Protein AF-A0A7G9SAU9-F1 (afdb_monomer_lite)

Organism: NCBI:txid2071607

Foldseek 3Di:
DDDDDDDDDDDDDDDDDDPPPPDPDPFLCFQFQWDFPDKFQWDWDGGSPLEIEIEGRDQAMETEIEHDADDDPQEGERGDAPHEYEYEYADAHEYEYEYEYNDPLHEYEHQYEYEYDYPDPDFFYEYEYEYQQEYEYDLNYEYEGAAYEYENFDQDADPNRDRWDQPPHQKIKTWGHFRPDLNHEYEYDDNHEAAHEDAQYEYAYEYLAYYYQYEYAYNHEYEYENARTWMWIRGSLNQIWIQHQAFHPDQASYEFNYEYEHPDLDADHAYEYEYEGAHAAEEHEHYYEAPYEDWYDHPDDDQRPRIEYEAHFQAIGDRNHTDPDGSHDYWGEYEAENYEYLGEYEHETAEEYEAEDPRHEAEYNHEYEAEYCAEYEHEYEPEEYEDQEEYHYFQEDEAAALAWWFGHEYEAEYADAYEYYYNYAYEAFRWFEWHAHADDQGETYWGFFEEYEYEYELYEYEHQHYAHARWIEWYEYQNYTYWIFFYYYYHDYHNYYYYYNDYHHYYRYGHTYHYNYDDDDDDDDDDDDDDDDDDDDDDDDDDDDDDDDDDDDDDDDDDDDDDDDDDDDDDDDDDDDDDDDDDD

pLDDT: mean 80.76, std 22.62, range [23.55, 98.56]

Structure (mmCIF, N/CA/C/O backbone):
data_AF-A0A7G9SAU9-F1
#
_entry.id   AF-A0A7G9SAU9-F1
#
loop_
_atom_site.group_PDB
_atom_site.id
_atom_site.type_symbol
_atom_site.label_atom_id
_atom_site.label_alt_id
_atom_site.label_comp_id
_atom_site.label_asym_id
_atom_site.label_entity_id
_atom_site.label_seq_id
_atom_site.pdbx_PDB_ins_code
_atom_site.Cartn_x
_atom_site.Cartn_y
_atom_site.Cartn_z
_atom_site.occupancy
_atom_site.B_iso_or_equiv
_atom_site.auth_seq_id
_atom_site.auth_comp_id
_atom_site.auth_asym_id
_atom_site.auth_atom_id
_atom_site.pdbx_PDB_model_num
ATOM 1 N N . MET A 1 1 ? -40.811 -34.885 -78.254 1.00 38.56 1 MET A N 1
ATOM 2 C CA . MET A 1 1 ? -39.862 -35.842 -78.871 1.00 38.56 1 MET A CA 1
ATOM 3 C C . MET A 1 1 ? -38.634 -35.952 -77.980 1.00 38.56 1 MET A C 1
ATOM 5 O O . MET A 1 1 ? -38.228 -34.957 -77.403 1.00 38.56 1 MET A O 1
ATOM 9 N N . ALA A 1 2 ? -38.152 -37.174 -77.776 1.00 38.84 2 ALA A N 1
ATOM 10 C CA . ALA A 1 2 ? -37.318 -37.605 -76.655 1.00 38.84 2 ALA A CA 1
ATOM 11 C C . ALA A 1 2 ? -35.792 -37.517 -76.886 1.00 38.84 2 ALA A C 1
ATOM 13 O O . ALA A 1 2 ? -35.356 -37.403 -78.027 1.00 38.84 2 ALA A O 1
ATOM 14 N N . ARG A 1 3 ? -35.048 -37.792 -75.789 1.00 36.75 3 ARG A N 1
ATOM 15 C CA . ARG A 1 3 ? -33.619 -38.201 -75.644 1.00 36.75 3 ARG A CA 1
ATOM 16 C C . ARG A 1 3 ? -32.598 -37.054 -75.512 1.00 36.75 3 ARG A C 1
ATOM 18 O O . ARG A 1 3 ? -32.714 -36.067 -76.208 1.00 36.75 3 ARG A O 1
ATOM 25 N N . ARG A 1 4 ? -31.545 -37.123 -74.679 1.00 38.94 4 ARG A N 1
ATOM 26 C CA . ARG A 1 4 ? -30.880 -38.229 -73.948 1.00 38.94 4 ARG A CA 1
ATOM 27 C C . ARG A 1 4 ? -29.981 -37.650 -72.832 1.00 38.94 4 ARG A C 1
ATOM 29 O O . ARG A 1 4 ? -29.510 -36.526 -72.933 1.00 38.94 4 ARG A O 1
ATOM 36 N N . LEU A 1 5 ? -29.730 -38.466 -71.809 1.00 42.72 5 LEU A N 1
ATOM 37 C CA . LEU A 1 5 ? -28.840 -38.250 -70.660 1.00 42.72 5 LEU A CA 1
ATOM 38 C C . LEU A 1 5 ? -27.326 -38.325 -70.985 1.00 42.72 5 LEU A C 1
ATOM 40 O O . LEU A 1 5 ? -26.920 -39.149 -71.799 1.00 42.72 5 LEU A O 1
ATOM 44 N N . SER A 1 6 ? -26.537 -37.654 -70.127 1.00 39.16 6 SER A N 1
ATOM 45 C CA . SER A 1 6 ? -25.367 -38.171 -69.370 1.00 39.16 6 SER A CA 1
ATOM 46 C C . SER A 1 6 ? -23.933 -37.734 -69.731 1.00 39.16 6 SER A C 1
ATOM 48 O O . SER A 1 6 ? -23.444 -37.997 -70.822 1.00 39.16 6 SER A O 1
ATOM 50 N N . ARG A 1 7 ? -23.246 -37.303 -68.654 1.00 37.41 7 ARG A N 1
ATOM 51 C CA . ARG A 1 7 ? -21.885 -37.640 -68.164 1.00 37.41 7 ARG A CA 1
ATOM 52 C C . ARG A 1 7 ? -20.791 -36.556 -68.166 1.00 37.41 7 ARG A C 1
ATOM 54 O O . ARG A 1 7 ? -20.498 -35.901 -69.151 1.00 37.41 7 ARG A O 1
ATOM 61 N N . LYS A 1 8 ? -20.207 -36.454 -66.964 1.00 46.50 8 LYS A N 1
ATOM 62 C CA . LYS A 1 8 ? -19.117 -35.613 -66.446 1.00 46.50 8 LYS A CA 1
ATOM 63 C C . LYS A 1 8 ? -17.765 -35.902 -67.111 1.00 46.50 8 LYS A C 1
ATOM 65 O O . LYS A 1 8 ? -17.499 -37.073 -67.371 1.00 46.50 8 LYS A O 1
ATOM 70 N N . THR A 1 9 ? -16.851 -34.922 -67.147 1.00 40.03 9 THR A N 1
ATOM 71 C CA . THR A 1 9 ? -15.429 -35.110 -66.756 1.00 40.03 9 THR A CA 1
ATOM 72 C C . THR A 1 9 ? -14.701 -33.777 -66.496 1.00 40.03 9 THR A C 1
ATOM 74 O O . THR A 1 9 ? -15.056 -32.750 -67.062 1.00 40.03 9 THR A O 1
ATOM 77 N N . LEU A 1 10 ? -13.735 -33.830 -65.571 1.00 45.72 10 LEU A N 1
ATOM 78 C CA . LEU A 1 10 ? -12.844 -32.778 -65.054 1.00 45.72 10 LEU A CA 1
ATOM 79 C C . LEU A 1 10 ? -11.665 -32.442 -65.995 1.00 45.72 10 LEU A C 1
ATOM 81 O O . LEU A 1 10 ? -11.278 -33.316 -66.760 1.00 45.72 10 LEU A O 1
ATOM 85 N N . CYS A 1 11 ? -11.074 -31.239 -65.838 1.00 36.34 11 CYS A N 1
ATOM 86 C CA . CYS A 1 11 ? -9.626 -30.875 -65.870 1.00 36.34 11 CYS A CA 1
ATOM 87 C C . CYS A 1 11 ? -9.489 -29.326 -65.955 1.00 36.34 11 CYS A C 1
ATOM 89 O O . CYS A 1 11 ? -10.029 -28.732 -66.879 1.00 36.34 11 CYS A O 1
ATOM 91 N N . SER A 1 12 ? -9.038 -28.597 -64.912 1.00 37.34 12 SER A N 1
ATOM 92 C CA . SER A 1 12 ? -7.659 -28.060 -64.700 1.00 37.34 12 SER A CA 1
ATOM 93 C C . SER A 1 12 ? -7.074 -27.353 -65.946 1.00 37.34 12 SER A C 1
ATOM 95 O O . SER A 1 12 ? -7.037 -27.977 -66.993 1.00 37.34 12 SER A O 1
ATOM 97 N N . SER A 1 13 ? -6.580 -26.103 -65.956 1.00 38.56 13 SER A N 1
ATOM 98 C CA . SER A 1 13 ? -5.555 -25.509 -65.077 1.00 38.56 13 SER A CA 1
ATOM 99 C C . SER A 1 13 ? -5.147 -24.081 -65.524 1.00 38.56 13 SER A C 1
ATOM 101 O O . SER A 1 13 ? -5.143 -23.798 -66.715 1.00 38.56 13 SER A O 1
ATOM 103 N N . LEU A 1 14 ? -4.678 -23.282 -64.551 1.00 37.22 14 LEU A N 1
ATOM 104 C CA . LEU A 1 14 ? -3.577 -22.291 -64.587 1.00 37.22 14 LEU A CA 1
ATOM 105 C C . LEU A 1 14 ? -3.600 -21.093 -65.569 1.00 37.22 14 LEU A C 1
ATOM 107 O O . LEU A 1 14 ? -3.260 -21.217 -66.739 1.00 37.22 14 LEU A O 1
ATOM 111 N N . ALA A 1 15 ? -3.714 -19.888 -64.996 1.00 39.56 15 ALA A N 1
ATOM 112 C CA . ALA A 1 15 ? -2.843 -18.762 -65.343 1.00 39.56 15 ALA A CA 1
ATOM 113 C C . ALA A 1 15 ? -2.492 -17.984 -64.061 1.00 39.56 15 ALA A C 1
ATOM 115 O O . ALA A 1 15 ? -3.325 -17.300 -63.470 1.00 39.56 15 ALA A O 1
ATOM 116 N N . ILE A 1 16 ? -1.253 -18.166 -63.606 1.00 40.78 16 ILE A N 1
ATOM 117 C CA . ILE A 1 16 ? -0.613 -17.429 -62.514 1.00 40.78 16 ILE A CA 1
ATOM 118 C C . ILE A 1 16 ? -0.117 -16.106 -63.103 1.00 40.78 16 ILE A C 1
ATOM 120 O O . ILE A 1 16 ? 0.738 -16.116 -63.984 1.00 40.78 16 ILE A O 1
ATOM 124 N N . ALA A 1 17 ? -0.628 -14.979 -62.611 1.00 41.84 17 ALA A N 1
ATOM 125 C CA . ALA A 1 17 ? -0.051 -13.661 -62.852 1.00 41.84 17 ALA A CA 1
ATOM 126 C C . ALA A 1 17 ? 0.495 -13.123 -61.524 1.00 41.84 17 ALA A C 1
ATOM 128 O O . ALA A 1 17 ? -0.217 -12.537 -60.712 1.00 41.84 17 ALA A O 1
ATOM 129 N N . THR A 1 18 ? 1.779 -13.371 -61.288 1.00 41.34 18 THR A N 1
ATOM 130 C CA . THR A 1 18 ? 2.576 -12.742 -60.233 1.00 41.34 18 THR A CA 1
ATOM 131 C C . THR A 1 18 ? 2.836 -11.280 -60.593 1.00 41.34 18 THR A C 1
ATOM 133 O O . THR A 1 18 ? 3.786 -10.976 -61.312 1.00 41.34 18 THR A O 1
ATOM 136 N N . ALA A 1 19 ? 2.014 -10.366 -60.080 1.00 40.47 19 ALA A N 1
ATOM 137 C CA . ALA A 1 19 ? 2.380 -8.959 -59.963 1.00 40.47 19 ALA A CA 1
ATOM 138 C C . ALA A 1 19 ? 3.081 -8.761 -58.613 1.00 40.47 19 ALA A C 1
ATOM 140 O O . ALA A 1 19 ? 2.452 -8.719 -57.557 1.00 40.47 19 ALA A O 1
ATOM 141 N N . LEU A 1 20 ? 4.410 -8.690 -58.660 1.00 36.94 20 LEU A N 1
ATOM 142 C CA . LEU A 1 20 ? 5.263 -8.345 -57.532 1.00 36.94 20 LEU A CA 1
ATOM 143 C C . LEU A 1 20 ? 5.061 -6.852 -57.214 1.00 36.94 20 LEU A C 1
ATOM 145 O O . LEU A 1 20 ? 5.806 -5.996 -57.682 1.00 36.94 20 LEU A O 1
ATOM 149 N N . VAL A 1 21 ? 4.028 -6.518 -56.440 1.00 39.91 21 VAL A N 1
ATOM 150 C CA . VAL A 1 21 ? 3.952 -5.208 -55.790 1.00 39.91 21 VAL A CA 1
ATOM 151 C C . VAL A 1 21 ? 4.997 -5.225 -54.680 1.00 39.91 21 VAL A C 1
ATOM 153 O O . VAL A 1 21 ? 4.785 -5.790 -53.608 1.00 39.91 21 VAL A O 1
ATOM 156 N N . MET A 1 22 ? 6.156 -4.620 -54.949 1.00 43.50 22 MET A N 1
ATOM 157 C CA . MET A 1 22 ? 7.023 -4.096 -53.898 1.00 43.50 22 MET A CA 1
ATOM 158 C C . MET A 1 22 ? 6.252 -2.984 -53.184 1.00 43.50 22 MET A C 1
ATOM 160 O O . MET A 1 22 ? 6.409 -1.803 -53.479 1.00 43.50 22 MET A O 1
ATOM 164 N N . ALA A 1 23 ? 5.375 -3.373 -52.259 1.00 40.47 23 ALA A N 1
ATOM 165 C CA . ALA A 1 23 ? 4.928 -2.467 -51.220 1.00 40.47 23 ALA A CA 1
ATOM 166 C C . ALA A 1 23 ? 6.182 -2.018 -50.450 1.00 40.47 23 ALA A C 1
ATOM 168 O O . ALA A 1 23 ? 7.078 -2.848 -50.237 1.00 40.47 23 ALA A O 1
ATOM 169 N N . PRO A 1 24 ? 6.288 -0.740 -50.047 1.00 33.62 24 PRO A N 1
ATOM 170 C CA . PRO A 1 24 ? 7.338 -0.322 -49.134 1.00 33.62 24 PRO A CA 1
ATOM 171 C C . PRO A 1 24 ? 7.277 -1.253 -47.925 1.00 33.62 24 PRO A C 1
ATOM 173 O O . PRO A 1 24 ? 6.280 -1.300 -47.205 1.00 33.62 24 PRO A O 1
ATOM 176 N N . ARG A 1 25 ? 8.322 -2.067 -47.752 1.00 32.84 25 ARG A N 1
ATOM 177 C CA . ARG A 1 25 ? 8.491 -2.855 -46.536 1.00 32.84 25 ARG A CA 1
ATOM 178 C C . ARG A 1 25 ? 8.506 -1.837 -45.396 1.00 32.84 25 ARG A C 1
ATOM 180 O O . ARG A 1 25 ? 9.269 -0.872 -45.512 1.00 32.84 25 ARG A O 1
ATOM 187 N N . PRO A 1 26 ? 7.671 -1.983 -44.352 1.00 37.78 26 PRO A N 1
ATOM 188 C CA . PRO A 1 26 ? 7.758 -1.089 -43.213 1.00 37.78 26 PRO A CA 1
ATOM 189 C C . PRO A 1 26 ? 9.207 -1.109 -42.738 1.00 37.78 26 PRO A C 1
ATOM 191 O O . PRO A 1 26 ? 9.814 -2.180 -42.632 1.00 37.78 26 PRO A O 1
ATOM 194 N N . ALA A 1 27 ? 9.778 0.082 -42.544 1.00 42.19 27 ALA A N 1
ATOM 195 C CA . ALA A 1 27 ? 11.056 0.216 -41.877 1.00 42.19 27 ALA A CA 1
ATOM 196 C C . ALA A 1 27 ? 10.981 -0.637 -40.616 1.00 42.19 27 ALA A C 1
ATOM 198 O O . ALA A 1 27 ? 10.023 -0.539 -39.849 1.00 42.19 27 ALA A O 1
ATOM 199 N N . LEU A 1 28 ? 11.941 -1.540 -40.498 1.00 44.50 28 LEU A N 1
ATOM 200 C CA . LEU A 1 28 ? 12.021 -2.502 -39.429 1.00 44.50 28 LEU A CA 1
ATOM 201 C C . LEU A 1 28 ? 11.955 -1.712 -38.087 1.00 44.50 28 LEU A C 1
ATOM 203 O O . LEU A 1 28 ? 12.905 -1.022 -37.722 1.00 44.50 28 LEU A O 1
ATOM 207 N N . ALA A 1 29 ? 10.807 -1.749 -37.394 1.00 61.03 29 ALA A N 1
ATOM 208 C CA . ALA A 1 29 ? 10.563 -1.006 -36.161 1.00 61.03 29 ALA A CA 1
ATOM 209 C C . ALA A 1 29 ? 11.263 -1.683 -34.975 1.00 61.03 29 ALA A C 1
ATOM 211 O O . ALA A 1 29 ? 11.023 -2.845 -34.689 1.00 61.03 29 ALA A O 1
ATOM 212 N N . GLN A 1 30 ? 12.132 -0.971 -34.268 1.00 83.44 30 GLN A N 1
ATOM 213 C CA . GLN A 1 30 ? 12.691 -1.391 -32.974 1.00 83.44 30 GLN A CA 1
ATOM 214 C C . GLN A 1 30 ? 11.609 -1.483 -31.877 1.00 83.44 30 GLN A C 1
ATOM 216 O O . GLN A 1 30 ? 10.576 -0.825 -31.983 1.00 83.44 30 GLN A O 1
ATOM 221 N N . SER A 1 31 ? 11.850 -2.259 -30.808 1.00 91.38 31 SER A N 1
ATOM 222 C CA . SER A 1 31 ? 10.903 -2.355 -29.678 1.00 91.38 31 SER A CA 1
ATOM 223 C C . SER A 1 31 ? 10.823 -1.049 -28.887 1.00 91.38 31 SER A C 1
ATOM 225 O O . SER A 1 31 ? 9.735 -0.546 -28.636 1.00 91.38 31 SER A O 1
ATOM 227 N N . PHE A 1 32 ? 11.960 -0.452 -28.521 1.00 93.81 32 PHE A N 1
ATOM 228 C CA . PHE A 1 32 ? 11.971 0.861 -27.867 1.00 93.81 32 PHE A CA 1
ATOM 229 C C . PHE A 1 32 ? 12.075 2.003 -28.878 1.00 93.81 32 PHE A C 1
ATOM 231 O O . PHE A 1 32 ? 13.110 2.189 -29.511 1.00 93.81 32 PHE A O 1
ATOM 238 N N . ILE A 1 33 ? 11.020 2.807 -29.004 1.00 91.62 33 ILE A N 1
ATOM 239 C CA . ILE A 1 33 ? 10.938 4.000 -29.855 1.00 91.62 33 ILE A CA 1
ATOM 240 C C . ILE A 1 33 ? 11.591 5.186 -29.129 1.00 91.62 33 ILE A C 1
ATOM 242 O O . ILE A 1 33 ? 10.935 6.063 -28.556 1.00 91.62 33 ILE A O 1
ATOM 246 N N . GLY A 1 34 ? 12.920 5.202 -29.135 1.00 90.81 34 GLY A N 1
ATOM 247 C CA . GLY A 1 34 ? 13.703 6.310 -28.613 1.00 90.81 34 GLY A CA 1
ATOM 248 C C . GLY A 1 34 ? 15.156 6.283 -29.062 1.00 90.81 34 GLY A C 1
ATOM 249 O O . GLY A 1 34 ? 15.637 5.305 -29.637 1.00 90.81 34 GLY A O 1
ATOM 250 N N . THR A 1 35 ? 15.847 7.378 -28.771 1.00 92.12 35 THR A N 1
ATOM 251 C CA . THR A 1 35 ? 17.287 7.537 -28.984 1.00 92.12 35 THR A CA 1
ATOM 252 C C . THR A 1 35 ? 18.019 7.259 -27.677 1.00 92.12 35 THR A C 1
ATOM 254 O O . THR A 1 35 ? 17.619 7.764 -26.628 1.00 92.12 35 THR A O 1
ATOM 257 N N . VAL A 1 36 ? 19.099 6.479 -27.729 1.00 94.94 36 VAL A N 1
ATOM 258 C CA . VAL A 1 36 ? 20.013 6.310 -26.591 1.00 94.94 36 VAL A CA 1
ATOM 259 C C . VAL A 1 36 ? 20.906 7.546 -26.514 1.00 94.94 36 VAL A C 1
ATOM 261 O O . VAL A 1 36 ? 21.718 7.777 -27.405 1.00 94.94 36 VAL A O 1
ATOM 264 N N . ASN A 1 37 ? 20.757 8.340 -25.458 1.00 93.19 37 ASN A N 1
ATOM 265 C CA . ASN A 1 37 ? 21.588 9.521 -25.215 1.00 93.19 37 ASN A CA 1
ATOM 266 C C . ASN A 1 37 ? 22.942 9.119 -24.617 1.00 93.19 37 ASN A C 1
ATOM 268 O O . ASN A 1 37 ? 23.975 9.699 -24.938 1.00 93.19 37 ASN A O 1
ATOM 272 N N . SER A 1 38 ? 22.926 8.128 -23.724 1.00 94.38 38 SER A N 1
ATOM 273 C CA . SER A 1 38 ? 24.116 7.508 -23.146 1.00 94.38 38 SER A CA 1
ATOM 274 C C . SER A 1 38 ? 23.773 6.137 -22.567 1.00 94.38 38 SER A C 1
ATOM 276 O O . SER A 1 38 ? 22.632 5.880 -22.178 1.00 94.38 38 SER A O 1
ATOM 278 N N . SER A 1 39 ? 24.766 5.253 -22.517 1.00 94.69 39 SER A N 1
ATOM 279 C CA . SER A 1 39 ? 24.654 3.917 -21.933 1.00 94.69 39 SER A CA 1
ATOM 280 C C . SER A 1 39 ? 25.943 3.605 -21.186 1.00 94.69 39 SER A C 1
ATOM 282 O O . SER A 1 39 ? 27.022 3.676 -21.771 1.00 94.69 39 SER A O 1
ATOM 284 N N . VAL A 1 40 ? 25.832 3.288 -19.899 1.00 95.50 40 VAL A N 1
ATOM 285 C CA . VAL A 1 40 ? 26.949 2.895 -19.032 1.00 95.50 40 VAL A CA 1
ATOM 286 C C . VAL A 1 40 ? 26.679 1.474 -18.551 1.00 95.50 40 VAL A C 1
ATOM 288 O O . VAL A 1 40 ? 25.588 1.189 -18.065 1.00 95.50 40 VAL A O 1
ATOM 291 N N . GLY A 1 41 ? 27.643 0.566 -18.728 1.00 91.44 41 GLY A N 1
ATOM 292 C CA . GLY A 1 41 ? 27.535 -0.832 -18.289 1.00 91.44 41 GLY A CA 1
ATOM 293 C C . GLY A 1 41 ? 26.663 -1.748 -19.162 1.00 91.44 41 GLY A C 1
ATOM 294 O O . GLY A 1 41 ? 26.498 -2.920 -18.824 1.00 91.44 41 GLY A O 1
ATOM 295 N N . ALA A 1 42 ? 26.119 -1.264 -20.286 1.00 93.19 42 ALA A N 1
ATOM 296 C CA . ALA A 1 42 ? 25.339 -2.066 -21.232 1.00 93.19 42 ALA A CA 1
ATOM 297 C C . ALA A 1 42 ? 25.499 -1.596 -22.688 1.00 93.19 42 ALA A C 1
ATOM 299 O O . ALA A 1 42 ? 25.695 -0.411 -22.956 1.00 93.19 42 ALA A O 1
ATOM 300 N N . ASN A 1 43 ? 25.321 -2.524 -23.630 1.00 92.62 43 ASN A N 1
ATOM 301 C CA . ASN A 1 43 ? 25.226 -2.248 -25.062 1.00 92.62 43 ASN A CA 1
ATOM 302 C C . ASN A 1 43 ? 23.795 -2.450 -25.560 1.00 92.62 43 ASN A C 1
ATOM 304 O O . ASN A 1 43 ? 23.232 -3.548 -25.464 1.00 92.62 43 ASN A O 1
ATOM 308 N N . VAL A 1 44 ? 23.234 -1.404 -26.159 1.00 92.25 44 VAL A N 1
ATOM 309 C CA . VAL A 1 44 ? 21.883 -1.410 -26.721 1.00 92.25 44 VAL A CA 1
ATOM 310 C C . VAL A 1 44 ? 21.931 -1.768 -28.202 1.00 92.25 44 VAL A C 1
ATOM 312 O O . VAL A 1 44 ? 22.574 -1.084 -28.992 1.00 92.25 44 VAL A O 1
ATOM 315 N N . HIS A 1 45 ? 21.196 -2.807 -28.586 1.00 88.12 45 HIS A N 1
ATOM 316 C CA . HIS A 1 45 ? 21.037 -3.235 -29.970 1.00 88.12 45 HIS A CA 1
ATOM 317 C C . HIS A 1 45 ? 19.570 -3.086 -30.373 1.00 88.12 45 HIS A C 1
ATOM 319 O O . HIS A 1 45 ? 18.706 -3.875 -29.983 1.00 88.12 45 HIS A O 1
ATOM 325 N N . LEU A 1 46 ? 19.289 -2.053 -31.161 1.00 81.19 46 LEU A N 1
ATOM 326 C CA . LEU A 1 46 ? 17.965 -1.790 -31.712 1.00 81.19 46 LEU A CA 1
ATOM 327 C C . LEU A 1 46 ? 17.814 -2.617 -32.994 1.00 81.19 46 LEU A C 1
ATOM 329 O O . LEU A 1 46 ? 18.363 -2.266 -34.036 1.00 81.19 46 LEU A O 1
ATOM 333 N N . GLN A 1 47 ? 17.137 -3.763 -32.904 1.00 76.44 47 GLN A N 1
ATOM 334 C CA . GLN A 1 47 ? 16.887 -4.622 -34.057 1.00 76.44 47 GLN A CA 1
ATOM 335 C C . GLN A 1 47 ? 15.547 -4.230 -34.666 1.00 76.44 47 GLN A C 1
ATOM 337 O O . GLN A 1 47 ? 14.530 -4.168 -33.985 1.00 76.44 47 GLN A O 1
ATOM 342 N N . GLY A 1 48 ? 15.494 -3.989 -35.966 1.00 69.00 48 GLY A N 1
ATOM 343 C CA . GLY A 1 48 ? 14.250 -3.504 -36.550 1.00 69.00 48 GLY A CA 1
ATOM 344 C C . GLY A 1 48 ? 13.099 -4.544 -36.642 1.00 69.00 48 GLY A C 1
ATOM 345 O O . GLY A 1 48 ? 12.052 -4.277 -37.211 1.00 69.00 48 GLY A O 1
ATOM 346 N N . ASN A 1 49 ? 13.207 -5.753 -36.105 1.00 78.31 49 ASN A N 1
ATOM 347 C CA . ASN A 1 49 ? 12.121 -6.741 -36.222 1.00 78.31 49 ASN A CA 1
ATOM 348 C C . ASN A 1 49 ? 11.129 -6.697 -35.048 1.00 78.31 49 ASN A C 1
ATOM 350 O O . ASN A 1 49 ? 10.642 -7.734 -34.616 1.00 78.31 49 ASN A O 1
ATOM 354 N N . GLY A 1 50 ? 10.864 -5.519 -34.490 1.00 85.75 50 GLY A N 1
ATOM 355 C CA . GLY A 1 50 ? 10.091 -5.357 -33.259 1.00 85.75 50 GLY A CA 1
ATOM 356 C C . GLY A 1 50 ? 10.870 -5.784 -32.022 1.00 85.75 50 GLY A C 1
ATOM 357 O O . GLY A 1 50 ? 10.254 -6.123 -31.020 1.00 85.75 50 GLY A O 1
ATOM 358 N N . ILE A 1 51 ? 12.207 -5.822 -32.087 1.00 88.94 51 ILE A N 1
ATOM 359 C CA . ILE A 1 51 ? 13.049 -6.399 -31.034 1.00 88.94 51 ILE A CA 1
ATOM 360 C C . ILE A 1 51 ? 14.101 -5.388 -30.575 1.00 88.94 51 ILE A C 1
ATOM 362 O O . ILE A 1 51 ? 14.842 -4.820 -31.369 1.00 88.94 51 ILE A O 1
ATOM 366 N N . THR A 1 52 ? 14.238 -5.196 -29.271 1.00 93.25 52 THR A N 1
ATOM 367 C CA . THR A 1 52 ? 15.390 -4.490 -28.695 1.00 93.25 52 THR A CA 1
ATOM 368 C C . THR A 1 52 ? 16.149 -5.456 -27.802 1.00 93.25 52 THR A C 1
ATOM 370 O O . THR A 1 52 ? 15.568 -6.031 -26.890 1.00 93.25 52 THR A O 1
ATOM 373 N N . VAL A 1 53 ? 17.446 -5.642 -28.056 1.00 92.56 53 VAL A N 1
ATOM 374 C CA . VAL A 1 53 ? 18.311 -6.488 -27.223 1.00 92.56 53 VAL A CA 1
ATOM 375 C C . VAL A 1 53 ? 19.278 -5.607 -26.451 1.00 92.56 53 VAL A C 1
ATOM 377 O O . VAL A 1 53 ? 20.017 -4.816 -27.037 1.00 92.56 53 VAL A O 1
ATOM 380 N N . ILE A 1 54 ? 19.296 -5.759 -25.133 1.00 93.94 54 ILE A N 1
ATOM 381 C CA . ILE A 1 54 ? 20.194 -5.033 -24.239 1.00 93.94 54 ILE A CA 1
ATOM 382 C C . ILE A 1 54 ? 21.150 -6.048 -23.628 1.00 93.94 54 ILE A C 1
ATOM 384 O O . ILE A 1 54 ? 20.746 -6.891 -22.830 1.00 93.94 54 ILE A O 1
ATOM 388 N N . ASN A 1 55 ? 22.417 -5.972 -24.032 1.00 93.12 55 ASN A N 1
ATOM 389 C CA . ASN A 1 55 ? 23.477 -6.832 -23.519 1.00 93.12 55 ASN A CA 1
ATOM 390 C C . ASN A 1 55 ? 24.180 -6.106 -22.375 1.00 93.12 55 ASN A C 1
ATOM 392 O O . ASN A 1 55 ? 24.887 -5.122 -22.594 1.00 93.12 55 ASN A O 1
ATOM 396 N N . VAL A 1 56 ? 23.962 -6.586 -21.161 1.00 92.00 56 VAL A N 1
ATOM 397 C CA . VAL A 1 56 ? 24.482 -6.005 -19.931 1.00 92.00 56 VAL A CA 1
ATOM 398 C C . VAL A 1 56 ? 25.897 -6.531 -19.695 1.00 92.00 56 VAL A C 1
ATOM 400 O O . VAL A 1 56 ? 26.129 -7.739 -19.686 1.00 92.00 56 VAL A O 1
ATOM 403 N N . GLN A 1 57 ? 26.855 -5.612 -19.583 1.00 89.94 57 GLN A N 1
ATOM 404 C CA . GLN A 1 57 ? 28.286 -5.913 -19.472 1.00 89.94 57 GLN A CA 1
ATOM 405 C C . GLN A 1 57 ? 28.771 -5.881 -18.022 1.00 89.94 57 GLN A C 1
ATOM 407 O O . GLN A 1 57 ? 29.643 -6.665 -17.655 1.00 89.94 57 GLN A O 1
ATOM 412 N N . ASN A 1 58 ? 28.188 -4.997 -17.211 1.00 90.25 58 ASN A N 1
ATOM 413 C CA . ASN A 1 58 ? 28.511 -4.825 -15.798 1.00 90.25 58 ASN A CA 1
ATOM 414 C C . ASN A 1 58 ? 27.399 -5.404 -14.912 1.00 90.25 58 ASN A C 1
ATOM 416 O O . ASN A 1 58 ? 26.300 -5.689 -15.374 1.00 90.25 58 ASN A O 1
ATOM 420 N N . THR A 1 59 ? 27.647 -5.543 -13.612 1.00 90.69 59 THR A N 1
ATOM 421 C CA . THR A 1 59 ? 26.600 -5.956 -12.659 1.00 90.69 59 THR A CA 1
ATOM 422 C C . THR A 1 59 ? 25.493 -4.909 -12.521 1.00 90.69 59 THR A C 1
ATOM 424 O O . THR A 1 59 ? 24.353 -5.263 -12.239 1.00 90.69 59 THR A O 1
ATOM 427 N N . GLN A 1 60 ? 25.795 -3.633 -12.764 1.00 94.56 60 GLN A N 1
ATOM 428 C CA . GLN A 1 60 ? 24.817 -2.551 -12.840 1.00 94.56 60 GLN A CA 1
ATOM 429 C C . GLN A 1 60 ? 25.025 -1.738 -14.119 1.00 94.56 60 GLN A C 1
ATOM 431 O O . GLN A 1 60 ? 26.155 -1.523 -14.556 1.00 94.56 60 GLN A O 1
ATOM 436 N N . ALA A 1 61 ? 23.926 -1.298 -14.725 1.00 95.56 61 ALA A N 1
ATOM 437 C CA . ALA A 1 61 ? 23.929 -0.476 -15.922 1.00 95.56 61 ALA A CA 1
ATOM 438 C C . ALA A 1 61 ? 22.870 0.627 -15.847 1.00 95.56 61 ALA A C 1
ATOM 440 O O . ALA A 1 61 ? 21.791 0.444 -15.275 1.00 95.56 61 ALA A O 1
ATOM 441 N N . VAL A 1 62 ? 23.159 1.755 -16.493 1.00 97.75 62 VAL A N 1
ATOM 442 C CA . VAL A 1 62 ? 22.232 2.878 -16.658 1.00 97.75 62 VAL A CA 1
ATOM 443 C C . VAL A 1 62 ? 22.157 3.238 -18.131 1.00 97.75 62 VAL A C 1
ATOM 445 O O . VAL A 1 62 ? 23.178 3.494 -18.769 1.00 97.75 62 VAL A O 1
ATOM 448 N N . ILE A 1 63 ? 20.941 3.301 -18.663 1.00 97.56 63 ILE A N 1
ATOM 449 C CA . ILE A 1 63 ? 20.680 3.694 -20.046 1.00 97.56 63 ILE A CA 1
ATOM 450 C C . ILE A 1 63 ? 19.773 4.917 -20.025 1.00 97.56 63 ILE A C 1
ATOM 452 O O . ILE A 1 63 ? 18.660 4.866 -19.498 1.00 97.56 63 ILE A O 1
ATOM 456 N N . ASN A 1 64 ? 20.252 6.018 -20.598 1.00 97.12 64 ASN A N 1
ATOM 457 C CA . ASN A 1 64 ? 19.489 7.249 -20.734 1.00 97.12 64 ASN A CA 1
ATOM 458 C C . ASN A 1 64 ? 18.881 7.312 -22.132 1.00 97.12 64 ASN A C 1
ATOM 460 O O . ASN A 1 64 ? 19.592 7.316 -23.137 1.00 97.12 64 ASN A O 1
ATOM 464 N N . TRP A 1 65 ? 17.562 7.403 -22.182 1.00 97.12 65 TRP A N 1
ATOM 465 C CA . TRP A 1 65 ? 16.764 7.411 -23.395 1.00 97.12 65 TRP A CA 1
ATOM 466 C C . TRP A 1 65 ? 16.069 8.756 -23.573 1.00 97.12 65 TRP A C 1
ATOM 468 O O . TRP A 1 65 ? 15.604 9.355 -22.604 1.00 97.12 65 TRP A O 1
ATOM 478 N N . THR A 1 66 ? 15.913 9.183 -24.821 1.00 96.25 66 THR A N 1
ATOM 479 C CA . THR A 1 66 ? 14.892 10.162 -25.209 1.00 96.25 66 THR A CA 1
ATOM 480 C C . THR A 1 66 ? 13.808 9.429 -25.986 1.00 96.25 66 THR A C 1
ATOM 482 O O . THR A 1 66 ? 14.091 8.887 -27.053 1.00 96.25 66 THR A O 1
ATOM 485 N N . ALA A 1 67 ? 12.576 9.389 -25.476 1.00 95.06 67 ALA A N 1
ATOM 486 C CA . ALA A 1 67 ? 11.452 8.779 -26.186 1.00 95.06 67 ALA A CA 1
ATOM 487 C C . ALA A 1 67 ? 11.032 9.668 -27.364 1.00 95.06 67 ALA A C 1
ATOM 489 O O . ALA A 1 67 ? 10.709 10.837 -27.164 1.00 95.06 67 ALA A O 1
ATOM 490 N N . THR A 1 68 ? 11.029 9.124 -28.580 1.00 91.94 68 THR A N 1
ATOM 491 C CA . THR A 1 68 ? 10.806 9.894 -29.821 1.00 91.94 68 THR A CA 1
ATOM 492 C C . THR A 1 68 ? 9.451 9.629 -30.472 1.00 91.94 68 THR A C 1
ATOM 494 O O . THR A 1 68 ? 9.136 10.230 -31.498 1.00 91.94 68 THR A O 1
ATOM 497 N N . GLY A 1 69 ? 8.634 8.746 -29.888 1.00 82.06 69 GLY A N 1
ATOM 498 C CA . GLY A 1 69 ? 7.267 8.512 -30.344 1.00 82.06 69 GLY A CA 1
ATOM 499 C C . GLY A 1 69 ? 6.408 9.781 -30.290 1.00 82.06 69 GLY A C 1
ATOM 500 O O . GLY A 1 69 ? 6.645 10.686 -29.486 1.00 82.06 69 GLY A O 1
ATOM 501 N N . ALA A 1 70 ? 5.378 9.840 -31.135 1.00 83.00 70 ALA A N 1
ATOM 502 C CA . ALA A 1 70 ? 4.413 10.934 -31.099 1.00 83.00 70 ALA A CA 1
ATOM 503 C C . ALA A 1 70 ? 3.664 10.952 -29.754 1.00 83.00 70 ALA A C 1
ATOM 505 O O . ALA A 1 70 ? 3.244 9.902 -29.256 1.00 83.00 70 ALA A O 1
ATOM 506 N N . SER A 1 71 ? 3.487 12.147 -29.183 1.00 89.50 71 SER A N 1
ATOM 507 C CA . SER A 1 71 ? 2.644 12.334 -28.001 1.00 89.50 71 SER A CA 1
ATOM 508 C C . SER A 1 71 ? 1.181 12.388 -28.426 1.00 89.50 71 SER A C 1
ATOM 510 O O . SER A 1 71 ? 0.794 13.233 -29.232 1.00 89.50 71 SER A O 1
ATOM 512 N N . ASN A 1 72 ? 0.367 11.494 -27.874 1.00 90.31 72 ASN A N 1
ATOM 513 C CA . ASN A 1 72 ? -1.079 11.478 -28.048 1.00 90.31 72 ASN A CA 1
ATOM 514 C C . ASN A 1 72 ? -1.710 11.715 -26.677 1.00 90.31 72 ASN A C 1
ATOM 516 O O . ASN A 1 72 ? -1.533 10.905 -25.770 1.00 90.31 72 ASN A O 1
ATOM 520 N N . ASN A 1 73 ? -2.406 12.843 -26.504 1.00 90.12 73 ASN A N 1
ATOM 521 C CA . ASN A 1 73 ? -3.013 13.248 -25.228 1.00 90.12 73 ASN A CA 1
ATOM 522 C C . ASN A 1 73 ? -2.038 13.210 -24.030 1.00 90.12 73 ASN A C 1
ATOM 524 O O . ASN A 1 73 ? -2.401 12.781 -22.938 1.00 90.12 73 ASN A O 1
ATOM 528 N N . GLY A 1 74 ? -0.786 13.638 -24.231 1.00 92.12 74 GLY A N 1
ATOM 529 C CA . GLY A 1 74 ? 0.226 13.660 -23.167 1.00 92.12 74 GLY A CA 1
ATOM 530 C C . GLY A 1 74 ? 0.857 12.297 -22.856 1.00 92.12 74 GLY A C 1
ATOM 531 O O . GLY A 1 74 ? 1.495 12.143 -21.814 1.00 92.12 74 GLY A O 1
ATOM 532 N N . VAL A 1 75 ? 0.705 11.307 -23.739 1.00 96.19 75 VAL A N 1
ATOM 533 C CA . VAL A 1 75 ? 1.337 9.986 -23.624 1.00 96.19 75 VAL A CA 1
ATOM 534 C C . VAL A 1 75 ? 2.190 9.713 -24.860 1.00 96.19 75 VAL A C 1
ATOM 536 O O . VAL A 1 75 ? 1.693 9.756 -25.985 1.00 96.19 75 VAL A O 1
ATOM 539 N N . ILE A 1 76 ? 3.467 9.388 -24.658 1.00 96.06 76 ILE A N 1
ATOM 540 C CA . ILE A 1 76 ? 4.374 8.919 -25.711 1.00 96.06 76 ILE A CA 1
ATOM 541 C C . ILE A 1 76 ? 4.455 7.396 -25.650 1.00 96.06 76 ILE A C 1
ATOM 543 O O . ILE A 1 76 ? 4.815 6.825 -24.622 1.00 96.06 76 ILE A O 1
ATOM 547 N N . THR A 1 77 ? 4.175 6.725 -26.766 1.00 95.19 77 THR A N 1
ATOM 548 C CA . THR A 1 77 ? 4.422 5.279 -26.878 1.00 95.19 77 THR A CA 1
ATOM 549 C C . THR A 1 77 ? 5.920 5.035 -27.000 1.00 95.19 77 THR A C 1
ATOM 551 O O . THR A 1 77 ? 6.499 5.253 -28.062 1.00 95.19 77 THR A O 1
ATOM 554 N N . PHE A 1 78 ? 6.549 4.620 -25.900 1.00 96.25 78 PHE A N 1
ATOM 555 C CA . PHE A 1 78 ? 7.968 4.275 -25.878 1.00 96.25 78 PHE A CA 1
ATOM 556 C C . PHE A 1 78 ? 8.186 2.821 -26.293 1.00 96.25 78 PHE A C 1
ATOM 558 O O . PHE A 1 78 ? 9.150 2.535 -26.992 1.00 96.25 78 PHE A O 1
ATOM 565 N N . GLN A 1 79 ? 7.269 1.919 -25.938 1.00 95.88 79 GLN A N 1
ATOM 566 C CA . GLN A 1 79 ? 7.240 0.555 -26.460 1.00 95.88 79 GLN A CA 1
ATOM 567 C C . GLN A 1 79 ? 5.833 0.228 -26.978 1.00 95.88 79 GLN A C 1
ATOM 569 O O . GLN A 1 79 ? 4.898 0.194 -26.176 1.00 95.88 79 GLN A O 1
ATOM 574 N N . PRO A 1 80 ? 5.645 0.002 -28.288 1.00 93.81 80 PRO A N 1
ATOM 575 C CA . PRO A 1 80 ? 4.349 -0.355 -28.849 1.00 93.81 80 PRO A CA 1
ATOM 576 C C . PRO A 1 80 ? 4.014 -1.837 -28.616 1.00 93.81 80 PRO A C 1
ATOM 578 O O . PRO A 1 80 ? 4.896 -2.676 -28.411 1.00 93.81 80 PRO A O 1
ATOM 581 N N . ALA A 1 81 ? 2.728 -2.175 -28.701 1.00 94.50 81 ALA A N 1
ATOM 582 C CA . ALA A 1 81 ? 2.271 -3.560 -28.641 1.00 94.50 81 ALA A CA 1
ATOM 583 C C . ALA A 1 81 ? 2.890 -4.449 -29.728 1.00 94.50 81 ALA A C 1
ATOM 585 O O . ALA A 1 81 ? 3.194 -3.998 -30.833 1.00 94.50 81 ALA A O 1
ATOM 586 N N . GLY A 1 82 ? 3.044 -5.737 -29.410 1.00 93.12 82 GLY A N 1
ATOM 587 C CA . GLY A 1 82 ? 3.589 -6.739 -30.332 1.00 93.12 82 GLY A CA 1
ATOM 588 C C . GLY A 1 82 ? 5.106 -6.673 -30.536 1.00 93.12 82 GLY A C 1
ATOM 589 O O . GLY A 1 82 ? 5.626 -7.374 -31.398 1.00 93.12 82 GLY A O 1
ATOM 590 N N . THR A 1 83 ? 5.813 -5.852 -29.754 1.00 95.19 83 THR A N 1
ATOM 591 C CA . THR A 1 83 ? 7.281 -5.770 -29.750 1.00 95.19 83 THR A CA 1
ATOM 592 C C . THR A 1 83 ? 7.876 -6.368 -28.479 1.00 95.19 83 THR A C 1
ATOM 594 O O . THR A 1 83 ? 7.197 -6.432 -27.454 1.00 95.19 83 THR A O 1
ATOM 597 N N . THR A 1 84 ? 9.144 -6.778 -28.526 1.00 95.00 84 THR A N 1
ATOM 598 C CA . THR A 1 84 ? 9.846 -7.435 -27.416 1.00 95.00 84 THR A CA 1
ATOM 599 C C . THR A 1 84 ? 11.158 -6.732 -27.083 1.00 95.00 84 THR A C 1
ATOM 601 O O . THR A 1 84 ? 12.039 -6.579 -27.931 1.00 95.00 84 THR A O 1
ATOM 604 N N . ALA A 1 85 ? 11.341 -6.373 -25.816 1.00 95.19 85 ALA A N 1
ATOM 605 C CA . ALA A 1 85 ? 12.620 -5.946 -25.267 1.00 95.19 85 ALA A CA 1
ATOM 606 C C . ALA A 1 85 ? 13.226 -7.070 -24.417 1.00 95.19 85 ALA A C 1
ATOM 608 O O . ALA A 1 85 ? 12.605 -7.535 -23.465 1.00 95.19 85 ALA A O 1
ATOM 609 N N . SER A 1 86 ? 14.441 -7.495 -24.759 1.00 93.75 86 SER A N 1
ATOM 610 C CA . SER A 1 86 ? 15.140 -8.609 -24.117 1.00 93.75 86 SER A CA 1
ATOM 611 C C . SER A 1 86 ? 16.427 -8.121 -23.458 1.00 93.75 86 SER A C 1
ATOM 613 O O . SER A 1 86 ? 17.320 -7.591 -24.127 1.00 93.75 86 SER A O 1
ATOM 615 N N . PHE A 1 87 ? 16.523 -8.298 -22.143 1.00 94.19 87 PHE A N 1
ATOM 616 C CA . PHE A 1 87 ? 17.700 -7.962 -21.345 1.00 94.19 87 PHE A CA 1
ATOM 617 C C . PHE A 1 87 ? 18.528 -9.218 -21.082 1.00 94.19 87 PHE A C 1
ATOM 619 O O . PHE A 1 87 ? 18.007 -10.222 -20.595 1.00 94.19 87 PHE A O 1
ATOM 626 N N . ARG A 1 88 ? 19.824 -9.164 -21.395 1.00 91.25 88 ARG A N 1
ATOM 627 C CA . ARG A 1 88 ? 20.729 -10.316 -21.354 1.00 91.25 88 ARG A CA 1
ATOM 628 C C . ARG A 1 88 ? 21.956 -10.006 -20.522 1.00 91.25 88 ARG A C 1
ATOM 630 O O . ARG A 1 88 ? 22.585 -8.972 -20.727 1.00 91.25 88 ARG A O 1
ATOM 637 N N . GLY A 1 89 ? 22.331 -10.930 -19.649 1.00 87.19 89 GLY A N 1
ATOM 638 C CA . GLY A 1 89 ? 23.552 -10.840 -18.856 1.00 87.19 89 GLY A CA 1
ATOM 639 C C . GLY A 1 89 ? 24.134 -12.218 -18.560 1.00 87.19 89 GLY A C 1
ATOM 640 O O . GLY A 1 89 ? 23.439 -13.233 -18.623 1.00 87.19 89 GLY A O 1
ATOM 641 N N . ASN A 1 90 ? 25.430 -12.242 -18.250 1.00 81.12 90 ASN A N 1
ATOM 642 C CA . ASN A 1 90 ? 26.177 -13.471 -17.953 1.00 81.12 90 ASN A CA 1
ATOM 643 C C . ASN A 1 90 ? 26.207 -13.813 -16.448 1.00 81.12 90 ASN A C 1
ATOM 645 O O . ASN A 1 90 ? 26.701 -14.870 -16.067 1.00 81.12 90 ASN A O 1
ATOM 649 N N . SER A 1 91 ? 25.697 -12.920 -15.600 1.00 82.62 91 SER A N 1
ATOM 650 C CA . SER A 1 91 ? 25.617 -13.029 -14.137 1.00 82.62 91 SER A CA 1
ATOM 651 C C . SER A 1 91 ? 24.337 -12.349 -13.643 1.00 82.62 91 SER A C 1
ATOM 653 O O . SER A 1 91 ? 23.560 -11.863 -14.458 1.00 82.62 91 SER A O 1
ATOM 655 N N . GLN A 1 92 ? 24.123 -12.252 -12.327 1.00 85.56 92 GLN A N 1
ATOM 656 C CA . GLN A 1 92 ? 23.121 -11.330 -11.784 1.00 85.56 92 GLN A CA 1
ATOM 657 C C . GLN A 1 92 ? 23.451 -9.895 -12.229 1.00 85.56 92 GLN A C 1
ATOM 659 O O . GLN A 1 92 ? 24.619 -9.491 -12.204 1.00 85.56 92 GLN A O 1
ATOM 664 N N . PHE A 1 93 ? 22.438 -9.145 -12.667 1.00 91.62 93 PHE A N 1
ATOM 665 C CA . PHE A 1 93 ? 22.611 -7.786 -13.172 1.00 91.62 93 PHE A CA 1
ATOM 666 C C . PHE A 1 93 ? 21.410 -6.889 -12.859 1.00 91.62 93 PHE A C 1
ATOM 668 O O . PHE A 1 93 ? 20.303 -7.385 -12.643 1.00 91.62 93 PHE A O 1
ATOM 675 N N . ALA A 1 94 ? 21.616 -5.572 -12.888 1.00 94.31 94 ALA A N 1
ATOM 676 C CA . ALA A 1 94 ? 20.569 -4.569 -12.747 1.00 94.31 94 ALA A CA 1
ATOM 677 C C . ALA A 1 94 ? 20.673 -3.482 -13.826 1.00 94.31 94 ALA A C 1
ATOM 679 O O . ALA A 1 94 ? 21.753 -2.957 -14.079 1.00 94.31 94 ALA A O 1
ATOM 680 N N . VAL A 1 95 ? 19.556 -3.108 -14.450 1.00 96.88 95 VAL A N 1
ATOM 681 C CA . VAL A 1 95 ? 19.501 -2.068 -15.486 1.00 96.88 95 VAL A CA 1
ATOM 682 C C . VAL A 1 95 ? 18.488 -1.000 -15.114 1.00 96.88 95 VAL A C 1
ATOM 684 O O . VAL A 1 95 ? 17.307 -1.296 -14.953 1.00 96.88 95 VAL A O 1
ATOM 687 N N . LEU A 1 96 ? 18.933 0.252 -15.057 1.00 97.94 96 LEU A N 1
ATOM 688 C CA . LEU A 1 96 ? 18.070 1.420 -14.933 1.00 97.94 96 LEU A CA 1
ATOM 689 C C . LEU A 1 96 ? 17.879 2.080 -16.302 1.00 97.94 96 LEU A C 1
ATOM 691 O O . LEU A 1 96 ? 18.795 2.695 -16.848 1.00 97.94 96 LEU A O 1
ATOM 695 N N . ASN A 1 97 ? 16.666 1.991 -16.838 1.00 98.19 97 ASN A N 1
ATOM 696 C CA . ASN A 1 97 ? 16.244 2.710 -18.034 1.00 98.19 97 ASN A CA 1
ATOM 697 C C . ASN A 1 97 ? 15.659 4.063 -17.621 1.00 98.19 97 ASN A C 1
ATOM 699 O O . ASN A 1 97 ? 14.504 4.151 -17.194 1.00 98.19 97 ASN A O 1
ATOM 703 N N . ARG A 1 98 ? 16.449 5.130 -17.757 1.00 97.50 98 ARG A N 1
ATOM 704 C CA . ARG A 1 98 ? 15.983 6.503 -17.541 1.00 97.50 98 ARG A CA 1
ATOM 705 C C . ARG A 1 98 ? 15.429 7.057 -18.838 1.00 97.50 98 ARG A C 1
ATOM 707 O O . ARG A 1 98 ? 16.187 7.305 -19.770 1.00 97.50 98 ARG A O 1
ATOM 714 N N . VAL A 1 99 ? 14.119 7.244 -18.913 1.00 97.56 99 VAL A N 1
ATOM 715 C CA . VAL A 1 99 ? 13.448 7.675 -20.137 1.00 97.56 99 VAL A CA 1
ATOM 716 C C . VAL A 1 99 ? 12.959 9.105 -19.979 1.00 97.56 99 VAL A C 1
ATOM 718 O O . VAL A 1 99 ? 12.040 9.385 -19.213 1.00 97.56 99 VAL A O 1
ATOM 721 N N . THR A 1 100 ? 13.562 10.010 -20.742 1.00 96.06 100 THR A N 1
ATOM 722 C CA . THR A 1 100 ? 13.094 11.385 -20.889 1.00 96.06 100 THR A CA 1
ATOM 723 C C . THR A 1 100 ? 12.077 11.440 -22.032 1.00 96.06 100 THR A C 1
ATOM 725 O O . THR A 1 100 ? 12.415 11.096 -23.168 1.00 96.06 100 THR A O 1
ATOM 728 N N . PRO A 1 101 ? 10.831 11.866 -21.782 1.00 95.25 101 PRO A N 1
ATOM 729 C CA . PRO A 1 101 ? 9.847 12.090 -22.837 1.00 95.25 101 PRO A CA 1
ATOM 730 C C . PRO A 1 101 ? 10.345 13.156 -23.826 1.00 95.25 101 PRO A C 1
ATOM 732 O O . PRO A 1 101 ? 10.730 14.245 -23.405 1.00 95.25 101 PRO A O 1
ATOM 735 N N . GLY A 1 102 ? 10.317 12.880 -25.135 1.00 92.38 102 GLY A N 1
ATOM 736 C CA . GLY A 1 102 ? 10.724 13.851 -26.164 1.00 92.38 102 GLY A CA 1
ATOM 737 C C . GLY A 1 102 ? 9.791 15.060 -26.288 1.00 92.38 102 GLY A C 1
ATOM 738 O O . GLY A 1 102 ? 10.170 16.078 -26.861 1.00 92.38 102 GLY A O 1
ATOM 739 N N . VAL A 1 103 ? 8.587 14.971 -25.714 1.00 92.19 103 VAL A N 1
ATOM 740 C CA . VAL A 1 103 ? 7.644 16.083 -25.548 1.00 92.19 103 VAL A CA 1
ATOM 741 C C . VAL A 1 103 ? 7.485 16.362 -24.056 1.00 92.19 103 VAL A C 1
ATOM 743 O O . VAL A 1 103 ? 7.068 15.485 -23.294 1.00 92.19 103 VAL A O 1
ATOM 746 N N . ALA A 1 104 ? 7.802 17.590 -23.641 1.00 90.06 104 ALA A N 1
ATOM 747 C CA . ALA A 1 104 ? 7.733 18.012 -22.245 1.00 90.06 104 ALA A CA 1
ATOM 748 C C . ALA A 1 104 ? 6.347 17.745 -21.629 1.00 90.06 104 ALA A C 1
ATOM 750 O O . ALA A 1 104 ? 5.317 17.880 -22.288 1.00 90.06 104 ALA A O 1
ATOM 751 N N . GLY A 1 105 ? 6.331 17.332 -20.361 1.00 90.88 105 GLY A N 1
ATOM 752 C CA . GLY A 1 105 ? 5.107 16.995 -19.625 1.00 90.88 105 GLY A CA 1
ATOM 753 C C . GLY A 1 105 ? 4.453 15.659 -20.003 1.00 90.88 105 GLY A C 1
ATOM 754 O O . GLY A 1 105 ? 3.560 15.217 -19.289 1.00 90.88 105 GLY A O 1
ATOM 755 N N . SER A 1 106 ? 4.891 14.984 -21.074 1.00 95.62 106 SER A N 1
ATOM 756 C CA . SER A 1 106 ? 4.297 13.701 -21.471 1.00 95.62 106 SER A CA 1
ATOM 757 C C . SER A 1 106 ? 4.758 12.555 -20.570 1.00 95.62 106 SER A C 1
ATOM 759 O O . SER A 1 106 ? 5.905 12.534 -20.133 1.00 95.62 106 SER A O 1
ATOM 761 N N . SER A 1 107 ? 3.884 11.585 -20.326 1.00 96.81 107 SER A N 1
ATOM 762 C CA . SER A 1 107 ? 4.226 10.283 -19.731 1.00 96.81 107 SER A CA 1
ATOM 763 C C . SER A 1 107 ? 4.681 9.293 -20.811 1.00 96.81 107 SER A C 1
ATOM 765 O O . SER A 1 107 ? 4.519 9.560 -22.006 1.00 96.81 107 SER A O 1
ATOM 767 N N . ILE A 1 108 ? 5.251 8.151 -20.411 1.00 98.00 108 ILE A N 1
ATOM 768 C CA . ILE A 1 108 ? 5.623 7.077 -21.347 1.00 98.00 108 ILE A CA 1
ATOM 769 C C . ILE A 1 108 ? 4.698 5.868 -21.222 1.00 98.00 108 ILE A C 1
ATOM 771 O O . ILE A 1 108 ? 4.266 5.528 -20.124 1.00 98.00 108 ILE A O 1
ATOM 775 N N . LEU A 1 109 ? 4.444 5.198 -22.343 1.00 97.75 109 LEU A N 1
ATOM 776 C CA . LEU A 1 109 ? 3.702 3.943 -22.426 1.00 97.75 109 LEU A CA 1
ATOM 777 C C . LEU A 1 109 ? 4.629 2.785 -22.821 1.00 97.75 109 LEU A C 1
ATOM 779 O O . LEU A 1 109 ? 5.365 2.883 -23.809 1.00 97.75 109 LEU A O 1
ATOM 783 N N . LEU A 1 110 ? 4.535 1.693 -22.062 1.00 98.12 110 LEU A N 1
ATOM 784 C CA . LEU A 1 110 ? 5.141 0.391 -22.322 1.00 98.12 110 LEU A CA 1
ATOM 785 C C . LEU A 1 110 ? 4.029 -0.633 -22.583 1.00 98.12 110 LEU A C 1
ATOM 787 O O . LEU A 1 110 ? 3.357 -1.040 -21.641 1.00 98.12 110 LEU A O 1
ATOM 791 N N . ASP A 1 111 ? 3.800 -1.026 -23.836 1.00 96.56 111 ASP A N 1
ATOM 792 C CA . ASP A 1 111 ? 2.680 -1.906 -24.228 1.00 96.56 111 ASP A CA 1
ATOM 793 C C . ASP A 1 111 ? 3.134 -3.234 -24.868 1.00 96.56 111 ASP A C 1
ATOM 795 O O . ASP A 1 111 ? 2.318 -3.995 -25.380 1.00 96.56 111 ASP A O 1
ATOM 799 N N . GLY A 1 112 ? 4.441 -3.511 -24.870 1.00 95.88 112 GLY A N 1
ATOM 800 C CA . GLY A 1 112 ? 5.030 -4.727 -25.438 1.00 95.88 112 GLY A CA 1
ATOM 801 C C . GLY A 1 112 ? 5.465 -5.756 -24.391 1.00 95.88 112 GLY A C 1
ATOM 802 O O . GLY A 1 112 ? 5.101 -5.691 -23.216 1.00 95.88 112 GLY A O 1
ATOM 803 N N . ILE A 1 113 ? 6.271 -6.719 -24.830 1.00 96.06 113 ILE A N 1
ATOM 804 C CA . ILE A 1 113 ? 6.883 -7.737 -23.976 1.00 96.06 113 ILE A CA 1
ATOM 805 C C . ILE A 1 113 ? 8.218 -7.210 -23.451 1.00 96.06 113 ILE A C 1
ATOM 807 O O . ILE A 1 113 ? 9.026 -6.679 -24.216 1.00 96.06 113 ILE A O 1
ATOM 811 N N . ILE A 1 114 ? 8.474 -7.370 -22.158 1.00 96.50 114 ILE A N 1
ATOM 812 C CA . ILE A 1 114 ? 9.780 -7.098 -21.555 1.00 96.50 114 ILE A CA 1
ATOM 813 C C . ILE A 1 114 ? 10.222 -8.352 -20.827 1.00 96.50 114 ILE A C 1
ATOM 815 O O . ILE A 1 114 ? 9.531 -8.809 -19.924 1.00 96.50 114 ILE A O 1
ATOM 819 N N . GLU A 1 115 ? 11.374 -8.888 -21.206 1.00 93.81 115 GLU A N 1
ATOM 820 C CA . GLU A 1 115 ? 11.874 -10.143 -20.662 1.00 93.81 115 GLU A CA 1
ATOM 821 C C . GLU A 1 115 ? 13.347 -10.070 -20.265 1.00 93.81 115 GLU A C 1
ATOM 823 O O . GLU A 1 115 ? 14.141 -9.307 -20.829 1.00 93.81 115 GLU A O 1
ATOM 828 N N . THR A 1 116 ? 13.731 -10.911 -19.309 1.00 90.88 116 THR A N 1
ATOM 829 C CA . THR A 1 116 ? 15.140 -11.193 -19.016 1.00 90.88 116 THR A CA 1
ATOM 830 C C . THR A 1 116 ? 15.517 -12.589 -19.481 1.00 90.88 116 THR A C 1
ATOM 832 O O . THR A 1 116 ? 14.816 -13.551 -19.179 1.00 90.88 116 THR A O 1
ATOM 835 N N . GLN A 1 117 ? 16.666 -12.715 -20.138 1.00 79.81 117 GLN A N 1
ATOM 836 C CA . GLN A 1 117 ? 17.290 -13.997 -20.449 1.00 79.81 117 GLN A CA 1
ATOM 837 C C . GLN A 1 117 ? 18.599 -14.087 -19.651 1.00 79.81 117 GLN A C 1
ATOM 839 O O . GLN A 1 117 ? 19.549 -13.353 -19.935 1.00 79.81 117 GLN A O 1
ATOM 844 N N . SER A 1 118 ? 18.652 -14.951 -18.634 1.00 62.81 118 SER A N 1
ATOM 845 C CA . SER A 1 118 ? 19.897 -15.290 -17.933 1.00 62.81 118 SER A CA 1
ATOM 846 C C . SER A 1 118 ? 20.367 -16.679 -18.364 1.00 62.81 118 SER A C 1
ATOM 848 O O . SER A 1 118 ? 19.593 -17.632 -18.374 1.00 62.81 118 SER A O 1
ATOM 850 N N . ASN A 1 119 ? 21.654 -16.813 -18.697 1.00 54.34 119 ASN A N 1
ATOM 851 C CA . ASN A 1 119 ? 22.276 -18.119 -18.972 1.00 54.34 119 ASN A CA 1
ATOM 852 C C . ASN A 1 119 ? 22.672 -18.868 -17.682 1.00 54.34 119 ASN A C 1
ATOM 854 O O . ASN A 1 119 ? 23.241 -19.956 -17.745 1.00 54.34 119 ASN A O 1
ATOM 858 N N . SER A 1 120 ? 22.409 -18.280 -16.513 1.00 52.16 120 SER A N 1
ATOM 859 C CA . SER A 1 120 ? 22.695 -18.837 -15.194 1.00 52.16 120 SER A CA 1
ATOM 860 C C . SER A 1 120 ? 21.409 -19.257 -14.477 1.00 52.16 120 SER A C 1
ATOM 862 O O . SER A 1 120 ? 20.346 -18.660 -14.646 1.00 52.16 120 SER A O 1
ATOM 864 N N . SER A 1 121 ? 21.532 -20.281 -13.633 1.00 44.84 121 SER A N 1
ATOM 865 C CA . SER A 1 121 ? 20.459 -20.936 -12.874 1.00 44.84 121 SER A CA 1
ATOM 866 C C . SER A 1 121 ? 19.894 -20.122 -11.697 1.00 44.84 121 SER A C 1
ATOM 868 O O . SER A 1 121 ? 19.202 -20.688 -10.857 1.00 44.84 121 SER A O 1
ATOM 870 N N . GLY A 1 122 ? 20.179 -18.819 -11.602 1.00 48.09 122 GLY A N 1
ATOM 871 C CA . GLY A 1 122 ? 19.788 -17.979 -10.467 1.00 48.09 122 GLY A CA 1
ATOM 872 C C . GLY A 1 122 ? 19.335 -16.587 -10.893 1.00 48.09 122 GLY A C 1
ATOM 873 O O . GLY A 1 122 ? 20.170 -15.701 -11.018 1.00 48.09 122 GLY A O 1
ATOM 874 N N . GLY A 1 123 ? 18.020 -16.427 -11.078 1.00 53.66 123 GLY A N 1
ATOM 875 C CA . GLY A 1 123 ? 17.305 -15.144 -11.064 1.00 53.66 123 GLY A CA 1
ATOM 876 C C . GLY A 1 123 ? 17.530 -14.231 -12.273 1.00 53.66 123 GLY A C 1
ATOM 877 O O . GLY A 1 123 ? 18.643 -13.790 -12.539 1.00 53.66 123 GLY A O 1
ATOM 878 N N . GLY A 1 124 ? 16.452 -13.894 -12.990 1.00 69.06 124 GLY A N 1
ATOM 879 C CA . GLY A 1 124 ? 16.485 -12.874 -14.043 1.00 69.06 124 GLY A CA 1
ATOM 880 C C . GLY A 1 124 ? 17.056 -11.535 -13.542 1.00 69.06 124 GLY A C 1
ATOM 881 O O . GLY A 1 124 ? 17.127 -11.276 -12.343 1.00 69.06 124 GLY A O 1
ATOM 882 N N . GLY A 1 125 ? 17.487 -10.662 -14.447 1.00 86.31 125 GLY A N 1
ATOM 883 C CA . GLY A 1 125 ? 18.010 -9.348 -14.058 1.00 86.31 125 GLY A CA 1
ATOM 884 C C . GLY A 1 125 ? 16.972 -8.440 -13.385 1.00 86.31 125 GLY A C 1
ATOM 885 O O . GLY A 1 125 ? 15.763 -8.593 -13.578 1.00 86.31 125 GLY A O 1
ATOM 886 N N . THR A 1 126 ? 17.457 -7.457 -12.628 1.00 92.94 126 THR A N 1
ATOM 887 C CA . THR A 1 126 ? 16.653 -6.364 -12.066 1.00 92.94 126 THR A CA 1
ATOM 888 C C . THR A 1 126 ? 16.469 -5.273 -13.115 1.00 92.94 126 THR A C 1
ATOM 890 O O . THR A 1 126 ? 17.439 -4.634 -13.512 1.00 92.94 126 THR A O 1
ATOM 893 N N . ILE A 1 127 ? 15.245 -5.018 -13.567 1.00 96.56 127 ILE A N 1
ATOM 894 C CA . ILE A 1 127 ? 14.951 -4.031 -14.611 1.00 96.56 127 ILE A CA 1
ATOM 895 C C . ILE A 1 127 ? 14.138 -2.883 -14.025 1.00 96.56 127 ILE A C 1
ATOM 897 O O . ILE A 1 127 ? 13.047 -3.091 -13.503 1.00 96.56 127 ILE A O 1
ATOM 901 N N . PHE A 1 128 ? 14.655 -1.661 -14.124 1.00 97.81 128 PHE A N 1
ATOM 902 C CA . PHE A 1 128 ? 13.969 -0.447 -13.696 1.00 97.81 128 PHE A CA 1
ATOM 903 C C . PHE A 1 128 ? 13.639 0.452 -14.886 1.00 97.81 128 PHE A C 1
ATOM 905 O O . PHE A 1 128 ? 14.450 0.608 -15.802 1.00 97.81 128 PHE A O 1
ATOM 912 N N . PHE A 1 129 ? 12.469 1.088 -14.843 1.00 98.38 129 PHE A N 1
ATOM 913 C CA . PHE A 1 129 ? 12.089 2.185 -15.732 1.00 98.38 129 PHE A CA 1
ATOM 914 C C . PHE A 1 129 ? 11.742 3.421 -14.909 1.00 98.38 129 PHE A C 1
ATOM 916 O O . PHE A 1 129 ? 10.884 3.361 -14.027 1.00 98.38 129 PHE A O 1
ATOM 923 N N . SER A 1 130 ? 12.385 4.547 -15.224 1.00 97.81 130 SER A N 1
ATOM 924 C CA . SER A 1 130 ? 12.093 5.839 -14.603 1.00 97.81 130 SER A CA 1
ATOM 925 C C . SER A 1 130 ? 11.723 6.889 -15.647 1.00 97.81 130 SER A C 1
ATOM 927 O O . SER A 1 130 ? 12.495 7.098 -16.585 1.00 97.81 130 SER A O 1
ATOM 929 N N . SER A 1 131 ? 10.601 7.587 -15.462 1.00 97.56 131 SER A N 1
ATOM 930 C CA . SER A 1 131 ? 10.181 8.712 -16.315 1.00 97.56 131 SER A CA 1
ATOM 931 C C . SER A 1 131 ? 9.513 9.814 -15.480 1.00 97.56 131 SER A C 1
ATOM 933 O O . SER A 1 131 ? 8.548 9.526 -14.775 1.00 97.56 131 SER A O 1
ATOM 935 N N . PRO A 1 132 ? 9.957 11.082 -15.567 1.00 95.44 132 PRO A N 1
ATOM 936 C CA . PRO A 1 132 ? 9.619 12.140 -14.605 1.00 95.44 132 PRO A CA 1
ATOM 937 C C . PRO A 1 132 ? 8.138 12.546 -14.553 1.00 95.44 132 PRO A C 1
ATOM 939 O O . PRO A 1 132 ? 7.698 13.087 -13.544 1.00 95.44 132 PRO A O 1
ATOM 942 N N . ASN A 1 133 ? 7.364 12.313 -15.618 1.00 95.44 133 ASN A N 1
ATOM 943 C CA . ASN A 1 133 ? 5.922 12.616 -15.641 1.00 95.44 133 ASN A CA 1
ATOM 944 C C . ASN A 1 133 ? 5.052 11.369 -15.477 1.00 95.44 133 ASN A C 1
ATOM 946 O O . ASN A 1 133 ? 3.833 11.478 -15.373 1.00 95.44 133 ASN A O 1
ATOM 950 N N . GLY A 1 134 ? 5.671 10.191 -15.471 1.00 96.88 134 GLY A N 1
ATOM 951 C CA . GLY A 1 134 ? 4.993 8.934 -15.231 1.00 96.88 134 GLY A CA 1
ATOM 952 C C . GLY A 1 134 ? 5.296 7.836 -16.238 1.00 96.88 134 GLY A C 1
ATOM 953 O O . GLY A 1 134 ? 5.817 8.066 -17.339 1.00 96.88 134 GLY A O 1
ATOM 954 N N . VAL A 1 135 ? 4.940 6.627 -15.815 1.00 98.44 135 VAL A N 1
ATOM 955 C CA . VAL A 1 135 ? 5.106 5.371 -16.546 1.00 98.44 135 VAL A CA 1
ATOM 956 C C . VAL A 1 135 ? 3.760 4.658 -16.590 1.00 98.44 135 VAL A C 1
ATOM 958 O O . VAL A 1 135 ? 3.148 4.412 -15.552 1.00 98.44 135 VAL A O 1
ATOM 961 N N . ILE A 1 136 ? 3.303 4.321 -17.792 1.00 98.44 136 ILE A N 1
ATOM 962 C CA . ILE A 1 136 ? 2.082 3.559 -18.038 1.00 98.44 136 ILE A CA 1
ATOM 963 C C . ILE A 1 136 ? 2.477 2.198 -18.596 1.00 98.44 136 ILE A C 1
ATOM 965 O O . ILE A 1 136 ? 3.163 2.117 -19.614 1.00 98.44 136 ILE A O 1
ATOM 969 N N . ILE A 1 137 ? 2.002 1.133 -17.964 1.00 98.50 137 ILE A N 1
ATOM 970 C CA . ILE A 1 137 ? 2.032 -0.216 -18.519 1.00 98.50 137 ILE A CA 1
ATOM 971 C C . ILE A 1 137 ? 0.710 -0.444 -19.248 1.00 98.50 137 ILE A C 1
ATOM 973 O O . ILE A 1 137 ? -0.362 -0.354 -18.645 1.00 98.50 137 ILE A O 1
ATOM 977 N N . GLY A 1 138 ? 0.796 -0.665 -20.556 1.00 97.50 138 GLY A N 1
ATOM 978 C CA . GLY A 1 138 ? -0.340 -0.811 -21.455 1.00 97.50 138 GLY A CA 1
ATOM 979 C C . GLY A 1 138 ? -1.053 -2.154 -21.319 1.00 97.50 138 GLY A C 1
ATOM 980 O O . GLY A 1 138 ? -0.543 -3.094 -20.715 1.00 97.50 138 GLY A O 1
ATOM 981 N N . GLN A 1 139 ? -2.263 -2.238 -21.874 1.00 96.50 139 GLN A N 1
ATOM 982 C CA . GLN A 1 139 ? -3.147 -3.398 -21.716 1.00 96.50 139 GLN A CA 1
ATOM 983 C C . GLN A 1 139 ? -2.588 -4.697 -22.319 1.00 96.50 139 GLN A C 1
ATOM 985 O O . GLN A 1 139 ? -3.019 -5.777 -21.930 1.00 96.50 139 GLN A O 1
ATOM 990 N N . ASN A 1 140 ? -1.674 -4.595 -23.289 1.00 95.56 140 ASN A N 1
ATOM 991 C CA . ASN A 1 140 ? -1.079 -5.739 -23.980 1.00 95.56 140 ASN A CA 1
ATOM 992 C C . ASN A 1 140 ? 0.281 -6.122 -23.378 1.00 95.56 140 ASN A C 1
ATOM 994 O O . ASN A 1 140 ? 0.896 -7.096 -23.816 1.00 95.56 140 ASN A O 1
ATOM 998 N N . ALA A 1 141 ? 0.764 -5.351 -22.401 1.00 97.50 141 ALA A N 1
ATOM 999 C CA . ALA A 1 141 ? 2.097 -5.519 -21.864 1.00 97.50 141 ALA A CA 1
ATOM 1000 C C . ALA A 1 141 ? 2.223 -6.799 -21.033 1.00 97.50 141 ALA A C 1
ATOM 1002 O O . ALA A 1 141 ? 1.416 -7.075 -20.136 1.00 97.50 141 ALA A O 1
ATOM 1003 N N . VAL A 1 142 ? 3.307 -7.526 -21.285 1.00 96.44 142 VAL A N 1
ATOM 1004 C CA . VAL A 1 142 ? 3.734 -8.669 -20.477 1.00 96.44 142 VAL A CA 1
ATOM 1005 C C . VAL A 1 142 ? 5.172 -8.421 -20.059 1.00 96.44 142 VAL A C 1
ATOM 1007 O O . VAL A 1 142 ? 6.083 -8.457 -20.883 1.00 96.44 142 VAL A O 1
ATOM 1010 N N . ILE A 1 143 ? 5.375 -8.148 -18.776 1.00 96.19 143 ILE A N 1
ATOM 1011 C CA . ILE A 1 143 ? 6.708 -7.976 -18.206 1.00 96.19 143 ILE A CA 1
ATOM 1012 C C . ILE A 1 143 ? 7.029 -9.229 -17.409 1.00 96.19 143 ILE A C 1
ATOM 1014 O O . ILE A 1 143 ? 6.346 -9.522 -16.434 1.00 96.19 143 ILE A O 1
ATOM 1018 N N . ASP A 1 144 ? 8.050 -9.957 -17.836 1.00 92.81 144 ASP A N 1
ATOM 1019 C CA . ASP A 1 144 ? 8.515 -11.198 -17.234 1.00 92.81 144 ASP A CA 1
ATOM 1020 C C . ASP A 1 144 ? 10.024 -11.101 -16.973 1.00 92.81 144 ASP A C 1
ATOM 1022 O O . ASP A 1 144 ? 10.861 -11.380 -17.834 1.00 92.81 144 ASP A O 1
ATOM 1026 N N . VAL A 1 145 ? 10.378 -10.616 -15.788 1.00 92.25 145 VAL A N 1
ATOM 1027 C CA . VAL A 1 145 ? 11.766 -10.300 -15.431 1.00 92.25 145 VAL A CA 1
ATOM 1028 C C . VAL A 1 145 ? 12.134 -10.918 -14.090 1.00 92.25 145 VAL A C 1
ATOM 1030 O O . VAL A 1 145 ? 11.284 -11.459 -13.384 1.00 92.25 145 VAL A O 1
ATOM 1033 N N . GLY A 1 146 ? 13.414 -10.843 -13.725 1.00 89.25 146 GLY A N 1
ATOM 1034 C CA . GLY A 1 146 ? 13.847 -11.222 -12.388 1.00 89.25 146 GLY A CA 1
ATOM 1035 C C . GLY A 1 146 ? 13.245 -10.313 -11.344 1.00 89.25 146 GLY A C 1
ATOM 1036 O O . GLY A 1 146 ? 12.333 -10.733 -10.666 1.00 89.25 146 GLY A O 1
ATOM 1037 N N . SER A 1 147 ? 13.697 -9.065 -11.254 1.00 92.00 147 SER A N 1
ATOM 1038 C CA . SER A 1 147 ? 13.069 -8.045 -10.403 1.00 92.00 147 SER A CA 1
ATOM 1039 C C . SER A 1 147 ? 12.665 -6.831 -11.234 1.00 92.00 147 SER A C 1
ATOM 1041 O O . SER A 1 147 ? 13.311 -6.521 -12.233 1.00 92.00 147 SER A O 1
ATOM 1043 N N . LEU A 1 148 ? 11.602 -6.132 -10.840 1.00 95.69 148 LEU A N 1
ATOM 1044 C CA . LEU A 1 148 ? 11.045 -4.999 -11.581 1.00 95.69 148 LEU A CA 1
ATOM 1045 C C . LEU A 1 148 ? 10.944 -3.756 -10.700 1.00 95.69 148 LEU A C 1
ATOM 1047 O O . LEU A 1 148 ? 10.444 -3.816 -9.579 1.00 95.69 148 LEU A O 1
ATOM 1051 N N . GLY A 1 149 ? 11.324 -2.608 -11.250 1.00 97.25 149 GLY A N 1
ATOM 1052 C CA . GLY A 1 149 ? 11.029 -1.302 -10.674 1.00 97.25 149 GLY A CA 1
ATOM 1053 C C . GLY A 1 149 ? 10.382 -0.369 -11.684 1.00 97.25 149 GLY A C 1
ATOM 1054 O O . GLY A 1 149 ? 10.886 -0.200 -12.791 1.00 97.25 149 GLY A O 1
ATOM 1055 N N . LEU A 1 150 ? 9.289 0.283 -11.307 1.00 98.38 150 LEU A N 1
ATOM 1056 C CA . LEU A 1 150 ? 8.690 1.359 -12.094 1.00 98.38 150 LEU A CA 1
ATOM 1057 C C . LEU A 1 150 ? 8.618 2.602 -11.222 1.00 98.38 150 LEU A C 1
ATOM 1059 O O . LEU A 1 150 ? 8.109 2.554 -10.101 1.00 98.38 150 LEU A O 1
ATOM 1063 N N . THR A 1 151 ? 9.124 3.724 -11.721 1.00 98.31 151 THR A N 1
ATOM 1064 C CA . THR A 1 151 ? 9.132 4.951 -10.932 1.00 98.31 151 THR A CA 1
ATOM 1065 C C . THR A 1 151 ? 8.950 6.211 -11.761 1.00 98.31 151 THR A C 1
ATOM 1067 O O . THR A 1 151 ? 9.333 6.283 -12.928 1.00 98.31 151 THR A O 1
ATOM 1070 N N . ALA A 1 152 ? 8.361 7.225 -11.134 1.00 97.50 152 ALA A N 1
ATOM 1071 C CA . ALA A 1 152 ? 8.366 8.587 -11.654 1.00 97.50 152 ALA A CA 1
ATOM 1072 C C . ALA A 1 152 ? 9.368 9.506 -10.937 1.00 97.50 152 ALA A C 1
ATOM 1074 O O . ALA A 1 152 ? 9.500 10.681 -11.279 1.00 97.50 152 ALA A O 1
ATOM 1075 N N . LEU A 1 153 ? 10.076 8.976 -9.938 1.00 97.56 153 LEU A N 1
ATOM 1076 C CA . LEU A 1 153 ? 11.043 9.717 -9.146 1.00 97.56 153 LEU A CA 1
ATOM 1077 C C . LEU A 1 153 ? 12.445 9.606 -9.761 1.00 97.56 153 LEU A C 1
ATOM 1079 O O . LEU A 1 153 ? 12.783 8.575 -10.355 1.00 97.56 153 LEU A O 1
ATOM 1083 N N . PRO A 1 154 ? 13.295 10.638 -9.614 1.00 96.06 154 PRO A N 1
ATOM 1084 C CA . PRO A 1 154 ? 14.698 10.533 -9.984 1.00 96.06 154 PRO A CA 1
ATOM 1085 C C . PRO A 1 154 ? 15.388 9.426 -9.181 1.00 96.06 154 PRO A C 1
ATOM 1087 O O . PRO A 1 154 ? 15.322 9.412 -7.957 1.00 96.06 154 PRO A O 1
ATOM 1090 N N . VAL A 1 155 ? 16.100 8.528 -9.855 1.00 96.62 155 VAL A N 1
ATOM 1091 C CA . VAL A 1 155 ? 16.976 7.540 -9.207 1.00 96.62 155 VAL A CA 1
ATOM 1092 C C . VAL A 1 155 ? 18.405 7.988 -9.449 1.00 96.62 155 VAL A C 1
ATOM 1094 O O . VAL A 1 155 ? 18.784 8.149 -10.608 1.00 96.62 155 VAL A O 1
ATOM 1097 N N . ALA A 1 156 ? 19.190 8.218 -8.398 1.00 91.56 156 ALA A N 1
ATOM 1098 C CA . ALA A 1 156 ? 20.587 8.633 -8.535 1.00 91.56 156 ALA A CA 1
ATOM 1099 C C . ALA A 1 156 ? 21.471 7.481 -9.051 1.00 91.56 156 ALA A C 1
ATOM 1101 O O . ALA A 1 156 ? 21.170 6.313 -8.832 1.00 91.56 156 ALA A O 1
ATOM 1102 N N . SER A 1 157 ? 22.554 7.808 -9.756 1.00 93.88 157 SER A N 1
ATOM 1103 C CA . SER A 1 157 ? 23.636 6.866 -10.073 1.00 93.88 157 SER A CA 1
ATOM 1104 C C . SER A 1 157 ? 24.975 7.579 -9.990 1.00 93.88 157 SER A C 1
ATOM 1106 O O . SER A 1 157 ? 25.028 8.796 -10.181 1.00 93.88 157 SER A O 1
ATOM 1108 N N . ASP A 1 158 ? 26.044 6.828 -9.766 1.00 92.19 158 ASP A N 1
ATOM 1109 C CA . ASP A 1 158 ? 27.404 7.333 -9.938 1.00 92.19 158 ASP A CA 1
ATOM 1110 C C . ASP A 1 158 ? 27.835 7.352 -11.422 1.00 92.19 158 ASP A C 1
ATOM 1112 O O . ASP A 1 158 ? 27.037 7.085 -12.331 1.00 92.19 158 ASP A O 1
ATOM 1116 N N . ALA A 1 159 ? 29.096 7.724 -11.663 1.00 88.81 159 ALA A N 1
ATOM 1117 C CA . ALA A 1 159 ? 29.691 7.788 -12.998 1.00 88.81 159 ALA A CA 1
ATOM 1118 C C . ALA A 1 159 ? 29.895 6.403 -13.641 1.00 88.81 159 ALA A C 1
ATOM 1120 O O . ALA A 1 159 ? 29.907 6.303 -14.867 1.00 88.81 159 ALA A O 1
ATOM 1121 N N . ASP A 1 160 ? 30.001 5.351 -12.826 1.00 88.12 160 ASP A N 1
ATOM 1122 C CA . ASP A 1 160 ? 30.202 3.966 -13.261 1.00 88.12 160 ASP A CA 1
ATOM 1123 C C . ASP A 1 160 ? 28.872 3.239 -13.529 1.00 88.12 160 ASP A C 1
ATOM 1125 O O . ASP A 1 160 ? 28.854 2.099 -13.999 1.00 88.12 160 ASP A O 1
ATOM 1129 N N . GLY A 1 161 ? 27.744 3.912 -13.282 1.00 89.50 161 GLY A N 1
ATOM 1130 C CA . GLY A 1 161 ? 26.408 3.375 -13.502 1.00 89.50 161 GLY A CA 1
ATOM 1131 C C . GLY A 1 161 ? 25.887 2.525 -12.343 1.00 89.50 161 GLY A C 1
ATOM 1132 O O . GLY A 1 161 ? 24.920 1.789 -12.537 1.00 89.50 161 GLY A O 1
ATOM 1133 N N . ASN A 1 162 ? 26.463 2.631 -11.143 1.00 93.75 162 ASN A N 1
ATOM 1134 C CA . ASN A 1 162 ? 25.892 2.020 -9.946 1.00 93.75 162 ASN A CA 1
ATOM 1135 C C . ASN A 1 162 ? 24.765 2.905 -9.407 1.00 93.75 162 ASN A C 1
ATOM 1137 O O . ASN A 1 162 ? 24.934 4.110 -9.210 1.00 93.75 162 ASN A O 1
ATOM 1141 N N . TRP A 1 163 ? 23.603 2.307 -9.166 1.00 95.62 163 TRP A N 1
ATOM 1142 C CA . TRP A 1 163 ? 22.396 2.996 -8.687 1.00 95.62 163 TRP A CA 1
ATOM 1143 C C . TRP A 1 163 ? 21.684 2.237 -7.558 1.00 95.62 163 TRP A C 1
ATOM 1145 O O . TRP A 1 163 ? 20.795 2.782 -6.904 1.00 95.62 163 TRP A O 1
ATOM 1155 N N . ILE A 1 164 ? 22.112 1.002 -7.293 1.00 95.38 164 ILE A N 1
ATOM 1156 C CA . ILE A 1 164 ? 21.757 0.204 -6.125 1.00 95.38 164 ILE A CA 1
ATOM 1157 C C . ILE A 1 164 ? 22.995 0.104 -5.232 1.00 95.38 164 ILE A C 1
ATOM 1159 O O . ILE A 1 164 ? 24.035 -0.428 -5.637 1.00 95.38 164 ILE A O 1
ATOM 1163 N N . SER A 1 165 ? 22.880 0.590 -3.997 1.00 94.44 165 SER A N 1
ATOM 1164 C CA . SER A 1 165 ? 23.912 0.395 -2.976 1.00 94.44 165 SER A CA 1
ATOM 1165 C C . SER A 1 165 ? 23.799 -1.010 -2.388 1.00 94.44 165 SER A C 1
ATOM 1167 O O . SER A 1 165 ? 22.692 -1.467 -2.110 1.00 94.44 165 SER A O 1
ATOM 1169 N N . GLY A 1 166 ? 24.925 -1.705 -2.206 1.00 90.94 166 GLY A N 1
ATOM 1170 C CA . GLY A 1 166 ? 24.932 -3.075 -1.680 1.00 90.94 166 GLY A CA 1
ATOM 1171 C C . GLY A 1 166 ? 24.384 -4.130 -2.649 1.00 90.94 166 GLY A C 1
ATOM 1172 O O . GLY A 1 166 ? 23.969 -5.196 -2.202 1.00 90.94 166 GLY A O 1
ATOM 1173 N N . PHE A 1 167 ? 24.357 -3.858 -3.960 1.00 90.62 167 PHE A N 1
ATOM 1174 C CA . PHE A 1 167 ? 23.874 -4.812 -4.966 1.00 90.62 167 PHE A CA 1
ATOM 1175 C C . PHE A 1 167 ? 24.566 -6.181 -4.854 1.00 90.62 167 PHE A C 1
ATOM 1177 O O . PHE A 1 167 ? 25.789 -6.252 -4.731 1.00 90.62 167 PHE A O 1
ATOM 1184 N N . GLY A 1 168 ? 23.782 -7.263 -4.898 1.00 83.44 168 GLY A N 1
ATOM 1185 C CA . GLY A 1 168 ? 24.280 -8.634 -4.722 1.00 83.44 168 GLY A CA 1
ATOM 1186 C C . GLY A 1 168 ? 24.620 -9.017 -3.274 1.00 83.44 168 GLY A C 1
ATOM 1187 O O . GLY A 1 168 ? 25.145 -10.102 -3.039 1.00 83.44 168 GLY A O 1
ATOM 1188 N N . THR A 1 169 ? 24.335 -8.146 -2.301 1.00 87.50 169 THR A N 1
ATOM 1189 C CA . THR A 1 169 ? 24.430 -8.450 -0.866 1.00 87.50 169 THR A CA 1
ATOM 1190 C C . THR A 1 169 ? 23.040 -8.598 -0.249 1.00 87.50 169 THR A C 1
ATOM 1192 O O . THR A 1 169 ? 22.039 -8.240 -0.870 1.00 87.50 169 THR A O 1
ATOM 1195 N N . SER A 1 170 ? 22.983 -9.047 1.007 1.00 83.31 170 SER A N 1
ATOM 1196 C CA . SER A 1 170 ? 21.723 -9.259 1.728 1.00 83.31 170 SER A CA 1
ATOM 1197 C C . SER A 1 170 ? 20.948 -7.997 2.112 1.00 83.31 170 SER A C 1
ATOM 1199 O O . SER A 1 170 ? 19.861 -8.096 2.686 1.00 83.31 170 SER A O 1
ATOM 1201 N N . ALA A 1 171 ? 21.496 -6.811 1.838 1.00 87.81 171 ALA A N 1
ATOM 1202 C CA . ALA A 1 171 ? 20.808 -5.539 2.007 1.00 87.81 171 ALA A CA 1
ATOM 1203 C C . ALA A 1 171 ? 21.113 -4.622 0.817 1.00 87.81 171 ALA A C 1
ATOM 1205 O O . ALA A 1 171 ? 22.233 -4.135 0.663 1.00 87.81 171 ALA A O 1
ATOM 1206 N N . GLN A 1 172 ? 20.101 -4.374 -0.011 1.00 91.25 172 GLN A N 1
ATOM 1207 C CA . GLN A 1 172 ? 20.206 -3.547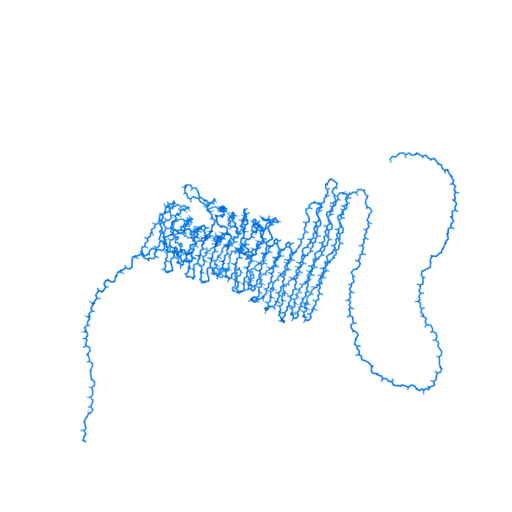 -1.210 1.00 91.25 172 GLN A CA 1
ATOM 1208 C C . GLN A 1 172 ? 19.383 -2.275 -1.025 1.00 91.25 172 GLN A C 1
ATOM 1210 O O . GLN A 1 172 ? 18.179 -2.350 -0.782 1.00 91.25 172 GLN A O 1
ATOM 1215 N N . THR A 1 173 ? 20.007 -1.105 -1.148 1.00 93.12 173 THR A N 1
ATOM 1216 C CA . THR A 1 173 ? 19.322 0.181 -0.965 1.00 93.12 173 THR A CA 1
ATOM 1217 C C . THR A 1 173 ? 19.171 0.922 -2.285 1.00 93.12 173 THR A C 1
ATOM 1219 O O . THR A 1 173 ? 20.148 1.149 -3.001 1.00 93.12 173 THR A O 1
ATOM 1222 N N . ILE A 1 174 ? 17.943 1.356 -2.564 1.00 95.25 174 ILE A N 1
ATOM 1223 C CA . ILE A 1 174 ? 17.580 2.193 -3.708 1.00 95.25 174 ILE A CA 1
ATOM 1224 C C . ILE A 1 174 ? 17.035 3.510 -3.164 1.00 95.25 174 ILE A C 1
ATOM 1226 O O . ILE A 1 174 ? 16.080 3.521 -2.385 1.00 95.25 174 ILE A O 1
ATOM 1230 N N . SER A 1 175 ? 17.644 4.622 -3.572 1.00 94.81 175 SER A N 1
ATOM 1231 C CA . SER A 1 175 ? 17.210 5.960 -3.170 1.00 94.81 175 SER A CA 1
ATOM 1232 C C . SER A 1 175 ? 16.493 6.660 -4.317 1.00 94.81 175 SER A C 1
ATOM 1234 O O . SER A 1 175 ? 17.022 6.779 -5.425 1.00 94.81 175 SER A O 1
ATOM 1236 N N . PHE A 1 176 ? 15.288 7.137 -4.025 1.00 96.69 176 PHE A N 1
ATOM 1237 C CA . PHE A 1 176 ? 14.470 7.924 -4.928 1.00 96.69 176 PHE A CA 1
ATOM 1238 C C . PHE A 1 176 ? 14.515 9.381 -4.474 1.00 96.69 176 PHE A C 1
ATOM 1240 O O . PHE A 1 176 ? 14.099 9.722 -3.365 1.00 96.69 176 PHE A O 1
ATOM 1247 N N . GLY A 1 177 ? 15.048 10.240 -5.337 1.00 95.12 177 GLY A N 1
ATOM 1248 C CA . GLY A 1 177 ? 15.112 11.678 -5.132 1.00 95.12 177 GLY A CA 1
ATOM 1249 C C . GLY A 1 177 ? 13.730 12.342 -5.144 1.00 95.12 177 GLY A C 1
ATOM 1250 O O . GLY A 1 177 ? 12.725 11.692 -5.440 1.00 95.12 177 GLY A O 1
ATOM 1251 N N . PRO A 1 178 ? 13.672 13.646 -4.827 1.00 94.75 178 PRO A N 1
ATOM 1252 C CA . PRO A 1 178 ? 12.422 14.391 -4.811 1.00 94.75 178 PRO A CA 1
ATOM 1253 C C . PRO A 1 178 ? 11.761 14.408 -6.195 1.00 94.75 178 PRO A C 1
ATOM 1255 O O . PRO A 1 178 ? 12.428 14.596 -7.217 1.00 94.75 178 PRO A O 1
ATOM 1258 N N . ALA A 1 179 ? 10.442 14.233 -6.218 1.00 93.25 179 ALA A N 1
ATOM 1259 C CA . ALA A 1 179 ? 9.630 14.291 -7.420 1.00 93.25 179 ALA A CA 1
ATOM 1260 C C . ALA A 1 179 ? 9.818 15.637 -8.126 1.00 93.25 179 ALA A C 1
ATOM 1262 O O . ALA A 1 179 ? 9.654 16.700 -7.529 1.00 93.25 179 ALA A O 1
ATOM 1263 N N . VAL A 1 180 ? 10.120 15.586 -9.424 1.00 92.25 180 VAL A N 1
ATOM 1264 C CA . VAL A 1 180 ? 10.171 16.789 -10.270 1.00 92.25 180 VAL A CA 1
ATOM 1265 C C . VAL A 1 180 ? 8.756 17.293 -10.566 1.00 92.25 180 VAL A C 1
ATOM 1267 O O . VAL A 1 180 ? 8.527 18.495 -10.660 1.00 92.25 180 VAL A O 1
ATOM 1270 N N . ASN A 1 181 ? 7.802 16.368 -10.695 1.00 93.25 181 ASN A N 1
ATOM 1271 C CA . ASN A 1 181 ? 6.394 16.651 -10.930 1.00 93.25 181 ASN A CA 1
ATOM 1272 C C . ASN A 1 181 ? 5.545 15.956 -9.845 1.00 93.25 181 ASN A C 1
ATOM 1274 O O . ASN A 1 181 ? 5.530 14.725 -9.802 1.00 93.25 181 ASN A O 1
ATOM 1278 N N . PRO A 1 182 ? 4.824 16.703 -8.987 1.00 91.56 182 PRO A N 1
ATOM 1279 C CA . PRO A 1 182 ? 3.995 16.122 -7.927 1.00 91.56 182 PRO A CA 1
ATOM 1280 C C . PRO A 1 182 ? 2.781 15.346 -8.461 1.00 91.56 182 PRO A C 1
ATOM 1282 O O . PRO A 1 182 ? 2.265 14.476 -7.773 1.00 91.56 182 PRO A O 1
ATOM 1285 N N . ASN A 1 183 ? 2.356 15.604 -9.703 1.00 94.19 183 ASN A N 1
ATOM 1286 C CA . ASN A 1 183 ? 1.257 14.888 -10.360 1.00 94.19 183 ASN A CA 1
ATOM 1287 C C . ASN A 1 183 ? 1.732 13.650 -11.140 1.00 94.19 183 ASN A C 1
ATOM 1289 O O . ASN A 1 183 ? 0.954 13.053 -11.888 1.00 94.19 183 ASN A O 1
ATOM 1293 N N . ALA A 1 184 ? 3.017 13.296 -11.050 1.00 96.69 184 ALA A N 1
ATOM 1294 C CA . ALA A 1 184 ? 3.545 12.139 -11.753 1.00 96.69 184 ALA A CA 1
ATOM 1295 C C . ALA A 1 184 ? 3.017 10.831 -11.150 1.00 96.69 184 ALA A C 1
ATOM 1297 O O . ALA A 1 184 ? 2.699 10.742 -9.963 1.00 96.69 184 ALA A O 1
ATOM 1298 N N . PHE A 1 185 ? 2.936 9.790 -11.974 1.00 98.00 185 PHE A N 1
ATOM 1299 C CA . PHE A 1 185 ? 2.287 8.550 -11.568 1.00 98.00 185 PHE A CA 1
ATOM 1300 C C . PHE A 1 185 ? 2.909 7.314 -12.211 1.00 98.00 185 PHE A C 1
ATOM 1302 O O . PHE A 1 185 ? 3.514 7.370 -13.281 1.00 98.00 185 PHE A O 1
ATOM 1309 N N . VAL A 1 186 ? 2.703 6.167 -11.577 1.00 98.56 186 VAL A N 1
ATOM 1310 C CA . VAL A 1 186 ? 2.872 4.854 -12.200 1.00 98.56 186 VAL A CA 1
ATOM 1311 C C . VAL A 1 186 ? 1.490 4.243 -12.359 1.00 98.56 186 VAL A C 1
ATOM 1313 O O . VAL A 1 186 ? 0.745 4.148 -11.386 1.00 98.56 186 VAL A O 1
ATOM 1316 N N . ARG A 1 187 ? 1.141 3.836 -13.581 1.00 98.12 187 ARG A N 1
ATOM 1317 C CA . ARG A 1 187 ? -0.133 3.177 -13.876 1.00 98.12 187 ARG A CA 1
ATOM 1318 C C . ARG A 1 187 ? 0.082 1.823 -14.532 1.00 98.12 187 ARG A C 1
ATOM 1320 O O . ARG A 1 187 ? 0.848 1.711 -15.482 1.00 98.12 187 ARG A O 1
ATOM 1327 N N . VAL A 1 188 ? -0.656 0.819 -14.075 1.00 98.25 188 VAL A N 1
ATOM 1328 C CA . VAL A 1 188 ? -0.729 -0.510 -14.686 1.00 98.25 188 VAL A CA 1
ATOM 1329 C C . VAL A 1 188 ? -2.153 -0.720 -15.188 1.00 98.25 188 VAL A C 1
ATOM 1331 O O . VAL A 1 188 ? -3.063 -0.908 -14.382 1.00 98.25 188 VAL A O 1
ATOM 1334 N N . ASN A 1 189 ? -2.360 -0.643 -16.504 1.00 97.81 189 ASN A N 1
ATOM 1335 C CA . ASN A 1 189 ? -3.695 -0.707 -17.101 1.00 97.81 189 ASN A CA 1
ATOM 1336 C C . ASN A 1 189 ? -4.322 -2.110 -16.990 1.00 97.81 189 ASN A C 1
ATOM 1338 O O . ASN A 1 189 ? -3.600 -3.103 -16.860 1.00 97.81 189 ASN A O 1
ATOM 1342 N N . PRO A 1 190 ? -5.661 -2.221 -17.095 1.00 96.56 190 PRO A N 1
ATOM 1343 C CA . PRO A 1 190 ? -6.330 -3.514 -17.205 1.00 96.56 190 PRO A CA 1
ATOM 1344 C C . PRO A 1 190 ? -5.754 -4.340 -18.362 1.00 96.56 190 PRO A C 1
ATOM 1346 O O . PRO A 1 190 ? -5.472 -3.796 -19.426 1.00 96.56 190 PRO A O 1
ATOM 1349 N N . GLY A 1 191 ? -5.575 -5.645 -18.157 1.00 94.81 191 GLY A N 1
ATOM 1350 C CA . GLY A 1 191 ? -4.960 -6.557 -19.135 1.00 94.81 191 GLY A CA 1
ATOM 1351 C C . GLY A 1 191 ? -3.437 -6.693 -19.012 1.00 94.81 191 GLY A C 1
ATOM 1352 O O . GLY A 1 191 ? -2.908 -7.768 -19.295 1.00 94.81 191 GLY A O 1
ATOM 1353 N N . ALA A 1 192 ? -2.745 -5.676 -18.486 1.00 97.38 192 ALA A N 1
ATOM 1354 C CA . ALA A 1 192 ? -1.308 -5.743 -18.243 1.00 97.38 192 ALA A CA 1
ATOM 1355 C C . ALA A 1 192 ? -0.956 -6.838 -17.224 1.00 97.38 192 ALA A C 1
ATOM 1357 O O . ALA A 1 192 ? -1.629 -6.983 -16.196 1.00 97.38 192 ALA A O 1
ATOM 1358 N N . THR A 1 193 ? 0.138 -7.561 -17.468 1.00 95.75 193 THR A N 1
ATOM 1359 C CA . THR A 1 193 ? 0.681 -8.549 -16.526 1.00 95.75 193 THR A CA 1
ATOM 1360 C C . THR A 1 193 ? 2.136 -8.240 -16.198 1.00 95.75 193 THR A C 1
ATOM 1362 O O . THR A 1 193 ? 2.990 -8.219 -17.082 1.00 95.75 193 THR A O 1
ATOM 1365 N N . LEU A 1 194 ? 2.417 -8.041 -14.911 1.00 95.62 194 LEU A N 1
ATOM 1366 C CA . LEU A 1 194 ? 3.763 -7.932 -14.354 1.00 95.62 194 LEU A CA 1
ATOM 1367 C C . LEU A 1 194 ? 4.067 -9.227 -13.607 1.00 95.62 194 LEU A C 1
ATOM 1369 O O . LEU A 1 194 ? 3.370 -9.537 -12.647 1.00 95.62 194 LEU A O 1
ATOM 1373 N N . ALA A 1 195 ? 5.064 -9.985 -14.039 1.00 91.44 195 ALA A N 1
ATOM 1374 C CA . ALA A 1 195 ? 5.447 -11.261 -13.456 1.00 91.44 195 ALA A CA 1
ATOM 1375 C C . ALA A 1 195 ? 6.928 -11.250 -13.069 1.00 91.44 195 ALA A C 1
ATOM 1377 O O . ALA A 1 195 ? 7.804 -10.940 -13.874 1.00 91.44 195 ALA A O 1
ATOM 1378 N N . VAL A 1 196 ? 7.184 -11.604 -11.815 1.00 88.75 196 VAL A N 1
ATOM 1379 C CA . VAL A 1 196 ? 8.514 -11.720 -11.219 1.00 88.75 196 VAL A CA 1
ATOM 1380 C C . VAL A 1 196 ? 8.564 -13.028 -10.447 1.00 88.75 196 VAL A C 1
ATOM 1382 O O . VAL A 1 196 ? 7.828 -13.199 -9.482 1.00 88.75 196 VAL A O 1
ATOM 1385 N N . ARG A 1 197 ? 9.394 -13.979 -10.879 1.00 82.88 197 ARG A N 1
ATOM 1386 C CA . ARG A 1 197 ? 9.465 -15.325 -10.275 1.00 82.88 197 ARG A CA 1
ATOM 1387 C C . ARG A 1 197 ? 10.557 -15.423 -9.220 1.00 82.88 197 ARG A C 1
ATOM 1389 O O . ARG A 1 197 ? 11.552 -14.716 -9.326 1.00 82.88 197 ARG A O 1
ATOM 1396 N N . ASN A 1 198 ? 10.432 -16.403 -8.326 1.00 78.38 198 ASN A N 1
ATOM 1397 C CA . ASN A 1 198 ? 11.342 -16.701 -7.204 1.00 78.38 198 ASN A CA 1
ATOM 1398 C C . ASN A 1 198 ? 11.193 -15.751 -6.003 1.00 78.38 198 ASN A C 1
ATOM 1400 O O . ASN A 1 198 ? 10.859 -14.579 -6.159 1.00 78.38 198 ASN A O 1
ATOM 1404 N N . SER A 1 199 ? 11.485 -16.273 -4.808 1.00 76.88 199 SER A N 1
ATOM 1405 C CA . SER A 1 199 ? 11.318 -15.577 -3.523 1.00 76.88 199 SER A CA 1
ATOM 1406 C C . SER A 1 199 ? 12.248 -14.392 -3.309 1.00 76.88 199 SER A C 1
ATOM 1408 O O . SER A 1 199 ? 11.892 -13.452 -2.605 1.00 76.88 199 SER A O 1
ATOM 1410 N N . ASP A 1 200 ? 13.423 -14.422 -3.933 1.00 79.38 200 ASP A N 1
ATOM 1411 C CA . ASP A 1 200 ? 14.468 -13.411 -3.727 1.00 79.38 200 ASP A CA 1
ATOM 1412 C C . ASP A 1 200 ? 14.257 -12.177 -4.616 1.00 79.38 200 ASP A C 1
ATOM 1414 O O . ASP A 1 200 ? 14.967 -11.176 -4.516 1.00 79.38 200 ASP A O 1
ATOM 1418 N N . ASN A 1 201 ? 13.273 -12.254 -5.508 1.00 86.56 201 ASN A N 1
ATOM 1419 C CA . ASN A 1 201 ? 12.954 -11.209 -6.451 1.00 86.56 201 ASN A CA 1
ATOM 1420 C C . ASN A 1 201 ? 11.764 -10.360 -6.001 1.00 86.56 201 ASN A C 1
ATOM 1422 O O . ASN A 1 201 ? 10.986 -10.719 -5.114 1.00 86.56 201 ASN A O 1
ATOM 1426 N N . TYR A 1 202 ? 11.609 -9.200 -6.635 1.00 90.56 202 TYR A N 1
ATOM 1427 C CA . TYR A 1 202 ? 10.608 -8.234 -6.213 1.00 90.56 202 TYR A CA 1
ATOM 1428 C C . TYR A 1 202 ? 10.043 -7.364 -7.327 1.00 90.56 202 TYR A C 1
ATOM 1430 O O . TYR A 1 202 ? 10.626 -7.209 -8.399 1.00 90.56 202 TYR A O 1
ATOM 1438 N N . ILE A 1 203 ? 8.911 -6.729 -7.022 1.00 94.31 203 ILE A N 1
ATOM 1439 C CA . ILE A 1 203 ? 8.314 -5.659 -7.822 1.00 94.31 203 ILE A CA 1
ATOM 1440 C C . ILE A 1 203 ? 8.192 -4.413 -6.944 1.00 94.31 203 ILE A C 1
ATOM 1442 O O . ILE A 1 203 ? 7.585 -4.477 -5.880 1.00 94.31 203 ILE A O 1
ATOM 1446 N N . ALA A 1 204 ? 8.732 -3.278 -7.390 1.00 96.19 204 ALA A N 1
ATOM 1447 C CA . ALA A 1 204 ? 8.644 -1.994 -6.698 1.00 96.19 204 ALA A CA 1
ATOM 1448 C C . ALA A 1 204 ? 8.035 -0.912 -7.606 1.00 96.19 204 ALA A C 1
ATOM 1450 O O . ALA A 1 204 ? 8.603 -0.558 -8.637 1.00 96.19 204 ALA A O 1
ATOM 1451 N N . LEU A 1 205 ? 6.886 -0.359 -7.223 1.00 98.00 205 LEU A N 1
ATOM 1452 C CA . LEU A 1 205 ? 6.235 0.766 -7.894 1.00 98.00 205 LEU A CA 1
ATOM 1453 C C . LEU A 1 205 ? 6.337 1.995 -6.988 1.00 98.00 205 LEU A C 1
ATOM 1455 O O . LEU A 1 205 ? 5.779 1.982 -5.894 1.00 98.00 205 LEU A O 1
ATOM 1459 N N . VAL A 1 206 ? 7.047 3.043 -7.414 1.00 97.88 206 VAL A N 1
ATOM 1460 C CA . VAL A 1 206 ? 7.323 4.218 -6.563 1.00 97.88 206 VAL A CA 1
ATOM 1461 C C . VAL A 1 206 ? 7.061 5.519 -7.317 1.00 97.88 206 VAL A C 1
ATOM 1463 O O . VAL A 1 206 ? 7.784 5.856 -8.254 1.00 97.88 206 VAL A O 1
ATOM 1466 N N . ALA A 1 207 ? 6.049 6.278 -6.915 1.00 97.88 207 ALA A N 1
ATOM 1467 C CA . ALA A 1 207 ? 5.697 7.562 -7.529 1.00 97.88 207 ALA A CA 1
ATOM 1468 C C . ALA A 1 207 ? 4.807 8.385 -6.585 1.00 97.88 207 ALA A C 1
ATOM 1470 O O . ALA A 1 207 ? 4.313 7.827 -5.610 1.00 97.88 207 ALA A O 1
ATOM 1471 N N . PRO A 1 208 ? 4.528 9.671 -6.869 1.00 96.94 208 PRO A N 1
ATOM 1472 C CA . PRO A 1 208 ? 3.515 10.414 -6.119 1.00 96.94 208 PRO A CA 1
ATOM 1473 C C . PRO A 1 208 ? 2.145 9.717 -6.126 1.00 96.94 208 PRO 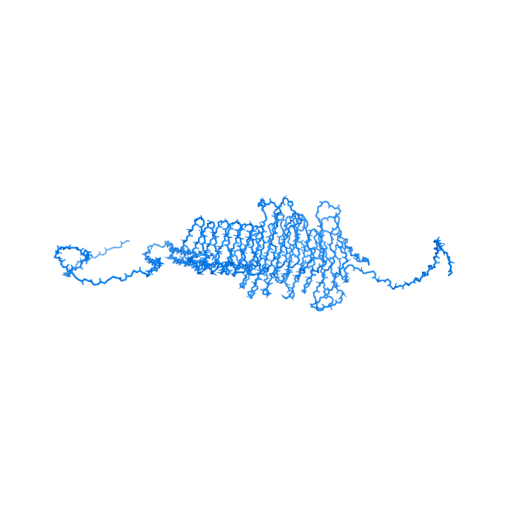A C 1
ATOM 1475 O O . PRO A 1 208 ? 1.484 9.655 -5.090 1.00 96.94 208 PRO A O 1
ATOM 1478 N N . LYS A 1 209 ? 1.761 9.111 -7.258 1.00 97.38 209 LYS A N 1
ATOM 1479 C CA . LYS A 1 209 ? 0.584 8.243 -7.371 1.00 97.38 209 LYS A CA 1
ATOM 1480 C C . LYS A 1 209 ? 0.910 6.883 -7.982 1.00 97.38 209 LYS A C 1
ATOM 1482 O O . LYS A 1 209 ? 1.602 6.804 -8.997 1.00 97.38 209 LYS A O 1
ATOM 1487 N N . VAL A 1 210 ? 0.331 5.820 -7.429 1.00 98.12 210 VAL A N 1
ATOM 1488 C CA . VAL A 1 210 ? 0.392 4.459 -7.981 1.00 98.12 210 VAL A CA 1
ATOM 1489 C C . VAL A 1 210 ? -1.027 3.946 -8.244 1.00 98.12 210 VAL A C 1
ATOM 1491 O O . VAL A 1 210 ? -1.847 3.886 -7.336 1.00 98.12 210 VAL A O 1
ATOM 1494 N N . ASP A 1 211 ? -1.322 3.579 -9.490 1.00 97.25 211 ASP A N 1
ATOM 1495 C CA . ASP A 1 211 ? -2.644 3.137 -9.958 1.00 97.25 211 ASP A CA 1
ATOM 1496 C C . ASP A 1 211 ? -2.526 1.764 -10.631 1.00 97.25 211 ASP A C 1
ATOM 1498 O O . ASP A 1 211 ? -1.979 1.642 -11.727 1.00 97.25 211 ASP A O 1
ATOM 1502 N N . VAL A 1 212 ? -2.993 0.707 -9.971 1.00 96.50 212 VAL A N 1
ATOM 1503 C CA . VAL A 1 212 ? -2.850 -0.673 -10.455 1.00 96.50 212 VAL A CA 1
ATOM 1504 C C . VAL A 1 212 ? -4.217 -1.270 -10.740 1.00 96.50 212 VAL A C 1
ATOM 1506 O O . VAL A 1 212 ? -4.988 -1.569 -9.832 1.00 96.50 212 VAL A O 1
ATOM 1509 N N . GLN A 1 213 ? -4.485 -1.495 -12.021 1.00 95.62 213 GLN A N 1
ATOM 1510 C CA . GLN A 1 213 ? -5.718 -2.090 -12.543 1.00 95.62 213 GLN A CA 1
ATOM 1511 C C . GLN A 1 213 ? -5.449 -3.412 -13.284 1.00 95.62 213 GLN A C 1
ATOM 1513 O O . GLN A 1 213 ? -6.372 -4.174 -13.556 1.00 95.62 213 GLN A O 1
ATOM 1518 N N . GLY A 1 214 ? -4.184 -3.683 -13.619 1.00 95.06 214 GLY A N 1
ATOM 1519 C CA . GLY A 1 214 ? -3.720 -4.961 -14.159 1.00 95.06 214 GLY A CA 1
ATOM 1520 C C . GLY A 1 214 ? -3.369 -5.987 -13.077 1.00 95.06 214 GLY A C 1
ATOM 1521 O O . GLY A 1 214 ? -3.799 -5.893 -11.926 1.00 95.06 214 GLY A O 1
ATOM 1522 N N . THR A 1 215 ? -2.572 -6.987 -13.452 1.00 94.25 215 THR A N 1
ATOM 1523 C CA . THR A 1 215 ? -2.151 -8.068 -12.550 1.00 94.25 215 THR A CA 1
ATOM 1524 C C . THR A 1 215 ? -0.662 -7.974 -12.231 1.00 94.25 215 THR A C 1
ATOM 1526 O O . THR A 1 215 ? 0.171 -7.932 -13.133 1.00 94.25 215 THR A O 1
ATOM 1529 N N . ILE A 1 216 ? -0.331 -8.010 -10.944 1.00 94.56 216 ILE A N 1
ATOM 1530 C CA . ILE A 1 216 ? 1.022 -8.154 -10.408 1.00 94.56 216 ILE A CA 1
ATOM 1531 C C . ILE A 1 216 ? 1.157 -9.576 -9.867 1.00 94.56 216 ILE A C 1
ATOM 1533 O O . ILE A 1 216 ? 0.362 -9.996 -9.030 1.00 94.56 216 ILE A O 1
ATOM 1537 N N . LYS A 1 217 ? 2.159 -10.316 -10.336 1.00 90.94 217 LYS A N 1
ATOM 1538 C CA . LYS A 1 217 ? 2.497 -11.664 -9.881 1.00 90.94 217 LYS A CA 1
ATOM 1539 C C . LYS A 1 217 ? 3.926 -11.682 -9.359 1.00 90.94 217 LYS A C 1
ATOM 1541 O O . LYS A 1 217 ? 4.859 -11.405 -10.108 1.00 90.94 217 LYS A O 1
ATOM 1546 N N . THR A 1 218 ? 4.093 -11.995 -8.082 1.00 88.06 218 THR A N 1
ATOM 1547 C CA . THR A 1 218 ? 5.414 -12.123 -7.458 1.00 88.06 218 THR A CA 1
ATOM 1548 C C . THR A 1 218 ? 5.449 -13.314 -6.511 1.00 88.06 218 THR A C 1
ATOM 1550 O O . THR A 1 218 ? 4.468 -13.568 -5.814 1.00 88.06 218 THR A O 1
ATOM 1553 N N . ASP A 1 219 ? 6.570 -14.035 -6.490 1.00 80.69 219 ASP A N 1
ATOM 1554 C CA . ASP A 1 219 ? 6.832 -15.075 -5.483 1.00 80.69 219 ASP A CA 1
ATOM 1555 C C . ASP A 1 219 ? 7.712 -14.552 -4.327 1.00 80.69 219 ASP A C 1
ATOM 1557 O O . ASP A 1 219 ? 8.032 -15.298 -3.408 1.00 80.69 219 ASP A O 1
ATOM 1561 N N . GLY A 1 220 ? 8.094 -13.270 -4.358 1.00 84.62 220 GLY A N 1
ATOM 1562 C CA . GLY A 1 220 ? 8.826 -12.593 -3.287 1.00 84.62 220 GLY A CA 1
ATOM 1563 C C . GLY A 1 220 ? 8.030 -11.423 -2.716 1.00 84.62 220 GLY A C 1
ATOM 1564 O O . GLY A 1 220 ? 6.980 -11.606 -2.093 1.00 84.62 220 GLY A O 1
ATOM 1565 N N . VAL A 1 221 ? 8.524 -10.200 -2.930 1.00 88.31 221 VAL A N 1
ATOM 1566 C CA . VAL A 1 221 ? 7.913 -8.975 -2.381 1.00 88.31 221 VAL A CA 1
ATOM 1567 C C . VAL A 1 221 ? 7.295 -8.101 -3.473 1.00 88.31 221 VAL A C 1
ATOM 1569 O O . VAL A 1 221 ? 7.865 -7.921 -4.550 1.00 88.31 221 VAL A O 1
ATOM 1572 N N . ALA A 1 222 ? 6.124 -7.531 -3.189 1.00 92.75 222 ALA A N 1
ATOM 1573 C CA . ALA A 1 222 ? 5.548 -6.425 -3.954 1.00 92.75 222 ALA A CA 1
ATOM 1574 C C . ALA A 1 222 ? 5.525 -5.168 -3.080 1.00 92.75 222 ALA A C 1
ATOM 1576 O O . ALA A 1 222 ? 4.933 -5.185 -2.006 1.00 92.75 222 ALA A O 1
ATOM 1577 N N . ALA A 1 223 ? 6.131 -4.076 -3.534 1.00 94.62 223 ALA A N 1
ATOM 1578 C CA . ALA A 1 223 ? 6.121 -2.789 -2.851 1.00 94.62 223 ALA A CA 1
ATOM 1579 C C . ALA A 1 223 ? 5.464 -1.728 -3.738 1.00 94.62 223 ALA A C 1
ATOM 1581 O O . ALA A 1 223 ? 5.949 -1.438 -4.828 1.00 94.62 223 ALA A O 1
ATOM 1582 N N . LEU A 1 224 ? 4.362 -1.141 -3.282 1.00 96.75 224 LEU A N 1
ATOM 1583 C CA . LEU A 1 224 ? 3.716 0.002 -3.922 1.00 96.75 224 LEU A CA 1
ATOM 1584 C C . LEU A 1 224 ? 3.852 1.183 -2.967 1.00 96.75 224 LEU A C 1
ATOM 1586 O O . LEU A 1 224 ? 3.382 1.120 -1.832 1.00 96.75 224 LEU A O 1
ATOM 1590 N N . VAL A 1 225 ? 4.513 2.247 -3.406 1.00 96.75 225 VAL A N 1
ATOM 1591 C CA . VAL A 1 225 ? 4.866 3.379 -2.550 1.00 96.75 225 VAL A CA 1
ATOM 1592 C C . VAL A 1 225 ? 4.420 4.680 -3.201 1.00 96.75 225 VAL A C 1
ATOM 1594 O O . VAL A 1 225 ? 4.938 5.074 -4.247 1.00 96.75 225 VAL A O 1
ATOM 1597 N N . ALA A 1 226 ? 3.469 5.346 -2.551 1.00 96.56 226 ALA A N 1
ATOM 1598 C CA . ALA A 1 226 ? 2.985 6.669 -2.906 1.00 96.56 226 ALA A CA 1
ATOM 1599 C C . ALA A 1 226 ? 3.711 7.743 -2.086 1.00 96.56 226 ALA A C 1
ATOM 1601 O O . ALA A 1 226 ? 3.396 7.979 -0.914 1.00 96.56 226 ALA A O 1
ATOM 1602 N N . ALA A 1 227 ? 4.717 8.360 -2.700 1.00 94.44 227 ALA A N 1
ATOM 1603 C CA . ALA A 1 227 ? 5.577 9.360 -2.079 1.00 94.44 227 ALA A CA 1
ATOM 1604 C C . ALA A 1 227 ? 6.241 10.252 -3.138 1.00 94.44 227 ALA A C 1
ATOM 1606 O O . ALA A 1 227 ? 6.494 9.819 -4.262 1.00 94.44 227 ALA A O 1
ATOM 1607 N N . GLU A 1 228 ? 6.581 11.484 -2.761 1.00 95.25 228 GLU A N 1
ATOM 1608 C CA . GLU A 1 228 ? 7.416 12.369 -3.583 1.00 95.25 228 GLU A CA 1
ATOM 1609 C C . GLU A 1 228 ? 8.913 12.130 -3.351 1.00 95.25 228 GLU A C 1
ATOM 1611 O O . GLU A 1 228 ? 9.727 12.571 -4.152 1.00 95.25 228 GLU A O 1
ATOM 1616 N N . GLN A 1 229 ? 9.298 11.440 -2.277 1.00 94.50 229 GLN A N 1
ATOM 1617 C CA . GLN A 1 229 ? 10.672 11.001 -2.031 1.00 94.50 229 GLN A CA 1
ATOM 1618 C C . GLN A 1 229 ? 10.657 9.768 -1.127 1.00 94.50 229 GLN A C 1
ATOM 1620 O O . GLN A 1 229 ? 9.980 9.769 -0.095 1.00 94.50 229 GLN A O 1
ATOM 1625 N N . ALA A 1 230 ? 11.429 8.738 -1.469 1.00 94.94 230 ALA A N 1
ATOM 1626 C CA . ALA A 1 230 ? 11.489 7.507 -0.689 1.00 94.94 230 ALA A CA 1
ATOM 1627 C C . ALA A 1 230 ? 12.857 6.826 -0.787 1.00 94.94 230 ALA A C 1
ATOM 1629 O O . ALA A 1 230 ? 13.617 7.036 -1.729 1.00 94.94 230 ALA A O 1
ATOM 1630 N N . THR A 1 231 ? 13.140 5.953 0.169 1.00 94.69 231 THR A N 1
ATOM 1631 C CA . THR A 1 231 ? 14.267 5.024 0.134 1.00 94.69 231 THR A CA 1
ATOM 1632 C C . THR A 1 231 ? 13.743 3.628 0.429 1.00 94.69 231 THR A C 1
ATOM 1634 O O . THR A 1 231 ? 13.015 3.430 1.404 1.00 94.69 231 THR A O 1
ATOM 1637 N N . LEU A 1 232 ? 14.117 2.668 -0.413 1.00 94.00 232 LEU A N 1
ATOM 1638 C CA . LEU A 1 232 ? 13.811 1.255 -0.227 1.00 94.00 232 LEU A CA 1
ATOM 1639 C C . LEU A 1 232 ? 15.080 0.520 0.183 1.00 94.00 232 LEU A C 1
ATOM 1641 O O . LEU A 1 232 ? 16.086 0.619 -0.516 1.00 94.00 232 LEU A O 1
ATOM 1645 N N . THR A 1 233 ? 15.017 -0.240 1.272 1.00 93.00 233 THR A N 1
ATOM 1646 C CA . THR A 1 233 ? 16.051 -1.215 1.634 1.00 93.00 233 THR A CA 1
ATOM 1647 C C . THR A 1 233 ? 15.455 -2.606 1.531 1.00 93.00 233 THR A C 1
ATOM 1649 O O . THR A 1 233 ? 14.600 -2.999 2.326 1.00 93.00 233 THR A O 1
ATOM 1652 N N . ILE A 1 234 ? 15.916 -3.337 0.529 1.00 87.69 234 ILE A N 1
ATOM 1653 C CA . ILE A 1 234 ? 15.502 -4.692 0.192 1.00 87.69 234 ILE A CA 1
ATOM 1654 C C . ILE A 1 234 ? 16.398 -5.652 0.958 1.00 87.69 234 ILE A C 1
ATOM 1656 O O . ILE A 1 234 ? 17.618 -5.481 0.972 1.00 87.69 234 ILE A O 1
ATOM 1660 N N . ARG A 1 235 ? 15.795 -6.652 1.596 1.00 83.69 235 ARG A N 1
ATOM 1661 C CA . ARG A 1 235 ? 16.511 -7.678 2.354 1.00 83.69 235 ARG A CA 1
ATOM 1662 C C . ARG A 1 235 ? 16.050 -9.067 1.961 1.00 83.69 235 ARG A C 1
ATOM 1664 O O . ARG A 1 235 ? 14.859 -9.272 1.729 1.00 83.69 235 ARG A O 1
ATOM 1671 N N . ASP A 1 236 ? 16.978 -10.015 1.998 1.00 73.81 236 ASP A N 1
ATOM 1672 C CA . ASP A 1 236 ? 16.751 -11.416 1.608 1.00 73.81 236 ASP A CA 1
ATOM 1673 C C . ASP A 1 236 ? 15.728 -12.134 2.508 1.00 73.81 236 ASP A C 1
ATOM 1675 O O . ASP A 1 236 ? 15.159 -13.153 2.139 1.00 73.81 236 ASP A O 1
ATOM 1679 N N . ASN A 1 237 ? 15.458 -11.600 3.703 1.00 68.50 237 ASN A N 1
ATOM 1680 C CA . ASN A 1 237 ? 14.448 -12.133 4.622 1.00 68.50 237 ASN A CA 1
ATOM 1681 C C . ASN A 1 237 ? 13.017 -11.636 4.330 1.00 68.50 237 ASN A C 1
ATOM 1683 O O . ASN A 1 237 ? 12.106 -11.924 5.108 1.00 68.50 237 ASN A O 1
ATOM 1687 N N . GLY A 1 238 ? 12.818 -10.844 3.271 1.00 72.69 238 GLY A N 1
ATOM 1688 C CA . GLY A 1 238 ? 11.527 -10.249 2.914 1.00 72.69 238 GLY A CA 1
ATOM 1689 C C . GLY A 1 238 ? 11.093 -9.077 3.804 1.00 72.69 238 GLY A C 1
ATOM 1690 O O . GLY A 1 238 ? 10.057 -8.471 3.538 1.00 72.69 238 GLY A O 1
ATOM 1691 N N . LEU A 1 239 ? 11.882 -8.704 4.822 1.00 76.31 239 LEU A N 1
ATOM 1692 C CA . LEU A 1 239 ? 11.605 -7.576 5.716 1.00 76.31 239 LEU A CA 1
ATOM 1693 C C . LEU A 1 239 ? 12.200 -6.290 5.148 1.00 76.31 239 LEU A C 1
ATOM 1695 O O . LEU A 1 239 ? 13.360 -5.931 5.389 1.00 76.31 239 LEU A O 1
ATOM 1699 N N . TRP A 1 240 ? 11.383 -5.594 4.373 1.00 83.44 240 TRP A N 1
ATOM 1700 C CA . TRP A 1 240 ? 11.795 -4.368 3.710 1.00 83.44 240 TRP A CA 1
ATOM 1701 C C . TRP A 1 240 ? 11.726 -3.172 4.651 1.00 83.44 240 TRP A C 1
ATOM 1703 O O . TRP A 1 240 ? 10.832 -3.083 5.497 1.00 83.44 240 TRP A O 1
ATOM 1713 N N . ASP A 1 241 ? 12.647 -2.229 4.452 1.00 88.06 241 ASP A N 1
ATOM 1714 C CA . ASP A 1 241 ? 12.438 -0.864 4.928 1.00 88.06 241 ASP A CA 1
ATOM 1715 C C . ASP A 1 241 ? 11.935 -0.011 3.778 1.00 88.06 241 ASP A C 1
ATOM 1717 O O . ASP A 1 241 ? 12.509 -0.003 2.687 1.00 88.06 241 ASP A O 1
ATOM 1721 N N . ILE A 1 242 ? 10.884 0.746 4.057 1.00 90.69 242 ILE A N 1
ATOM 1722 C CA . ILE A 1 242 ? 10.320 1.741 3.158 1.00 90.69 242 ILE A CA 1
ATOM 1723 C C . ILE A 1 242 ? 10.300 3.041 3.938 1.00 90.69 242 ILE A C 1
ATOM 1725 O O . ILE A 1 242 ? 9.401 3.287 4.743 1.00 90.69 242 ILE A O 1
ATOM 1729 N N . ILE A 1 243 ? 11.324 3.856 3.726 1.00 90.94 243 ILE A N 1
ATOM 1730 C CA . ILE A 1 243 ? 11.472 5.139 4.401 1.00 90.94 243 ILE A CA 1
ATOM 1731 C C . ILE A 1 243 ? 10.942 6.212 3.465 1.00 90.94 243 ILE A C 1
ATOM 1733 O O . ILE A 1 243 ? 11.517 6.453 2.405 1.00 90.94 243 ILE A O 1
ATOM 1737 N N . VAL A 1 244 ? 9.853 6.867 3.853 1.00 90.69 244 VAL A N 1
ATOM 1738 C CA . VAL A 1 244 ? 9.320 8.002 3.101 1.00 90.69 244 VAL A CA 1
ATOM 1739 C C . VAL A 1 244 ? 10.008 9.278 3.574 1.00 90.69 244 VAL A C 1
ATOM 1741 O O . VAL A 1 244 ? 9.910 9.639 4.743 1.00 90.69 244 VAL A O 1
ATOM 1744 N N . GLY A 1 245 ? 10.725 9.941 2.665 1.00 89.19 245 GLY A N 1
ATOM 1745 C CA . GLY A 1 245 ? 11.371 11.228 2.931 1.00 89.19 245 GLY A CA 1
ATOM 1746 C C . GLY A 1 245 ? 10.414 12.404 2.746 1.00 89.19 245 GLY A C 1
ATOM 1747 O O . GLY A 1 245 ? 10.424 13.348 3.527 1.00 89.19 245 GLY A O 1
ATOM 1748 N N . THR A 1 246 ? 9.550 12.341 1.730 1.00 91.44 246 THR A N 1
ATOM 1749 C CA . THR A 1 246 ? 8.499 13.333 1.469 1.00 91.44 246 THR A CA 1
ATOM 1750 C C . THR A 1 246 ? 7.242 12.609 1.007 1.00 91.44 246 THR A C 1
ATOM 1752 O O . THR A 1 246 ? 7.286 11.841 0.044 1.00 91.44 246 THR A O 1
ATOM 1755 N N . GLY A 1 247 ? 6.124 12.854 1.694 1.00 88.88 247 GLY A N 1
ATOM 1756 C CA . GLY A 1 247 ? 4.820 12.298 1.335 1.00 88.88 247 GLY A CA 1
ATOM 1757 C C . GLY A 1 247 ? 4.311 12.771 -0.031 1.00 88.88 247 GLY A C 1
ATOM 1758 O O . GLY A 1 247 ? 4.907 13.633 -0.670 1.00 88.88 247 GLY A O 1
ATOM 1759 N N . THR A 1 248 ? 3.195 12.207 -0.475 1.00 92.31 248 THR A N 1
ATOM 1760 C CA . THR A 1 248 ? 2.497 12.617 -1.693 1.00 92.31 248 THR A CA 1
ATOM 1761 C C . THR A 1 248 ? 1.501 13.746 -1.433 1.00 92.31 248 THR A C 1
ATOM 1763 O O . THR A 1 248 ? 0.949 13.881 -0.336 1.00 92.31 248 THR A O 1
ATOM 1766 N N . THR A 1 249 ? 1.288 14.567 -2.456 1.00 91.44 249 THR A N 1
ATOM 1767 C CA . THR A 1 249 ? 0.209 15.557 -2.542 1.00 91.44 249 THR A CA 1
ATOM 1768 C C . THR A 1 249 ? -1.015 15.035 -3.300 1.00 91.44 249 THR A C 1
ATOM 1770 O O . THR A 1 249 ? -2.054 15.691 -3.280 1.00 91.44 249 THR A O 1
ATOM 1773 N N . ASP A 1 250 ? -0.936 13.858 -3.935 1.00 93.12 250 ASP A N 1
ATOM 1774 C CA . ASP A 1 250 ? -2.092 13.260 -4.607 1.00 93.12 250 ASP A CA 1
ATOM 1775 C C . ASP A 1 250 ? -3.112 12.754 -3.570 1.00 93.12 250 ASP A C 1
ATOM 1777 O O . ASP A 1 250 ? -2.746 11.987 -2.674 1.00 93.12 250 ASP A O 1
ATOM 1781 N N . PRO A 1 251 ? -4.402 13.121 -3.683 1.00 90.06 251 PRO A N 1
ATOM 1782 C CA . PRO A 1 251 ? -5.426 12.722 -2.716 1.00 90.06 251 PRO A CA 1
ATOM 1783 C C . PRO A 1 251 ? -5.670 11.206 -2.680 1.00 90.06 251 PRO A C 1
ATOM 1785 O O . PRO A 1 251 ? -6.167 10.686 -1.682 1.00 90.06 251 PRO A O 1
ATOM 1788 N N . ASN A 1 252 ? -5.322 10.492 -3.752 1.00 89.75 252 ASN A N 1
ATOM 1789 C CA . ASN A 1 252 ? -5.486 9.053 -3.914 1.00 89.75 252 ASN A CA 1
ATOM 1790 C C . ASN A 1 252 ? -4.125 8.402 -4.198 1.00 89.75 252 ASN A C 1
ATOM 1792 O O . ASN A 1 252 ? -3.917 7.825 -5.270 1.00 89.75 252 ASN A O 1
ATOM 1796 N N . GLY A 1 253 ? -3.200 8.525 -3.238 1.00 91.88 253 GLY A N 1
ATOM 1797 C CA . GLY A 1 253 ? -1.806 8.093 -3.368 1.00 91.88 253 GLY A CA 1
ATOM 1798 C C . GLY A 1 253 ? -1.654 6.692 -3.965 1.00 91.88 253 GLY A C 1
ATOM 1799 O O . GLY A 1 253 ? -0.916 6.520 -4.935 1.00 91.88 253 GLY A O 1
ATOM 1800 N N . ILE A 1 254 ? -2.397 5.703 -3.454 1.00 96.50 254 ILE A N 1
ATOM 1801 C CA . ILE A 1 254 ? -2.485 4.366 -4.063 1.00 96.50 254 ILE A CA 1
ATOM 1802 C C . ILE A 1 254 ? -3.934 4.062 -4.429 1.00 96.50 254 ILE A C 1
ATOM 1804 O O . ILE A 1 254 ? -4.820 4.155 -3.580 1.00 96.50 254 ILE A O 1
ATOM 1808 N N . VAL A 1 255 ? -4.153 3.636 -5.672 1.00 96.44 255 VAL A N 1
ATOM 1809 C CA . VAL A 1 255 ? -5.415 3.067 -6.150 1.00 96.44 255 VAL A CA 1
ATOM 1810 C C . VAL A 1 255 ? -5.156 1.651 -6.648 1.00 96.44 255 VAL A C 1
ATOM 1812 O O . VAL A 1 255 ? -4.338 1.443 -7.544 1.00 96.44 255 VAL A O 1
ATOM 1815 N N . LEU A 1 256 ? -5.859 0.675 -6.083 1.00 94.56 256 LEU A N 1
ATOM 1816 C CA . LEU A 1 256 ? -5.836 -0.707 -6.544 1.00 94.56 256 LEU A CA 1
ATOM 1817 C C . LEU A 1 256 ? -7.239 -1.103 -7.013 1.00 94.56 256 LEU A C 1
ATOM 1819 O O . LEU A 1 256 ? -8.183 -1.074 -6.228 1.00 94.56 256 LEU A O 1
ATOM 1823 N N . ASN A 1 257 ? -7.336 -1.490 -8.284 1.00 92.44 257 ASN A N 1
ATOM 1824 C CA . ASN A 1 257 ? -8.516 -2.092 -8.920 1.00 92.44 257 ASN A CA 1
ATOM 1825 C C . ASN A 1 257 ? -8.170 -3.425 -9.608 1.00 92.44 257 ASN A C 1
ATOM 1827 O O . ASN A 1 257 ? -8.976 -3.976 -10.355 1.00 92.44 257 ASN A O 1
ATOM 1831 N N . GLY A 1 258 ? -6.929 -3.881 -9.442 1.00 91.88 258 GLY A N 1
ATOM 1832 C CA . GLY A 1 258 ? -6.379 -5.070 -10.068 1.00 91.88 258 GLY A CA 1
ATOM 1833 C C . GLY A 1 258 ? -6.121 -6.186 -9.063 1.00 91.88 258 GLY A C 1
ATOM 1834 O O . GLY A 1 258 ? -6.764 -6.289 -8.016 1.00 91.88 258 GLY A O 1
ATOM 1835 N N . ALA A 1 259 ? -5.142 -7.025 -9.382 1.00 92.12 259 ALA A N 1
ATOM 1836 C CA . ALA A 1 259 ? -4.746 -8.140 -8.533 1.00 92.12 259 ALA A CA 1
ATOM 1837 C C . ALA A 1 259 ? -3.255 -8.077 -8.198 1.00 92.12 259 ALA A C 1
ATOM 1839 O O . ALA A 1 259 ? -2.426 -7.880 -9.085 1.00 92.12 259 ALA A O 1
ATOM 1840 N N . ILE A 1 260 ? -2.918 -8.306 -6.932 1.00 91.88 260 ILE A N 1
ATOM 1841 C CA . ILE A 1 260 ? -1.579 -8.718 -6.506 1.00 91.88 260 ILE A CA 1
ATOM 1842 C C . ILE A 1 260 ? -1.705 -10.184 -6.128 1.00 91.88 260 ILE A C 1
ATOM 1844 O O . ILE A 1 260 ? -2.508 -10.496 -5.260 1.00 91.88 260 ILE A O 1
ATOM 1848 N N . ALA A 1 261 ? -0.954 -11.058 -6.787 1.00 87.81 261 ALA A N 1
ATOM 1849 C CA . ALA A 1 261 ? -1.033 -12.503 -6.632 1.00 87.81 261 ALA A CA 1
ATOM 1850 C C . ALA A 1 261 ? 0.361 -13.150 -6.700 1.00 87.81 261 ALA A C 1
ATOM 1852 O O . ALA A 1 261 ? 1.373 -12.493 -6.936 1.00 87.81 261 ALA A O 1
ATOM 1853 N N . ARG A 1 262 ? 0.401 -14.468 -6.514 1.00 82.00 262 ARG A N 1
ATOM 1854 C CA . ARG A 1 262 ? 1.588 -15.318 -6.706 1.00 82.00 262 ARG A CA 1
ATOM 1855 C C . ARG A 1 262 ? 1.695 -15.819 -8.153 1.00 82.00 262 ARG A C 1
ATOM 1857 O O . ARG A 1 262 ? 0.680 -15.869 -8.854 1.00 82.00 262 ARG A O 1
ATOM 1864 N N . ASN A 1 263 ? 2.890 -16.207 -8.617 1.00 77.75 263 ASN A N 1
ATOM 1865 C CA . ASN A 1 263 ? 3.031 -16.801 -9.957 1.00 77.75 263 ASN A CA 1
ATOM 1866 C C . ASN A 1 263 ? 2.559 -18.252 -9.991 1.00 77.75 263 ASN A C 1
ATOM 1868 O O . ASN A 1 263 ? 1.947 -18.673 -10.973 1.00 77.75 263 ASN A O 1
ATOM 1872 N N . THR A 1 264 ? 2.849 -19.021 -8.938 1.00 68.00 264 THR A N 1
ATOM 1873 C CA . THR A 1 264 ? 2.470 -20.437 -8.841 1.00 68.00 264 THR A CA 1
ATOM 1874 C C . THR A 1 264 ? 1.843 -20.753 -7.486 1.00 68.00 264 THR A C 1
ATOM 1876 O O . THR A 1 264 ? 2.148 -20.119 -6.483 1.00 68.00 264 THR A O 1
ATOM 1879 N N . ALA A 1 265 ? 0.946 -21.741 -7.444 1.00 57.22 265 ALA A N 1
ATOM 1880 C CA . ALA A 1 265 ? 0.273 -22.173 -6.214 1.00 57.22 265 ALA A CA 1
ATOM 1881 C C . ALA A 1 265 ? 1.141 -23.088 -5.322 1.00 57.22 265 ALA A C 1
ATOM 1883 O O . ALA A 1 265 ? 0.642 -23.614 -4.329 1.00 57.22 265 ALA A O 1
ATOM 1884 N N . ALA A 1 266 ? 2.410 -23.317 -5.682 1.00 52.06 266 ALA A N 1
ATOM 1885 C CA . ALA A 1 266 ? 3.299 -24.202 -4.939 1.00 52.06 266 ALA A CA 1
ATOM 1886 C C . ALA A 1 266 ? 3.610 -23.642 -3.538 1.00 52.06 266 ALA A C 1
ATOM 1888 O O . ALA A 1 266 ? 3.641 -22.432 -3.313 1.00 52.06 266 ALA A O 1
ATOM 1889 N N . VAL A 1 267 ? 3.795 -24.551 -2.582 1.00 48.28 267 VAL A N 1
ATOM 1890 C CA . VAL A 1 267 ? 4.024 -24.241 -1.167 1.00 48.28 267 VAL A CA 1
ATOM 1891 C C . VAL A 1 267 ? 5.506 -23.929 -0.946 1.00 48.28 267 VAL A C 1
ATOM 1893 O O . VAL A 1 267 ? 6.355 -24.762 -1.250 1.00 48.28 267 VAL A O 1
ATOM 1896 N N . GLY A 1 268 ? 5.807 -22.753 -0.391 1.00 55.09 268 GLY A N 1
ATOM 1897 C CA . GLY A 1 268 ? 7.153 -22.351 0.034 1.00 55.09 268 GLY A CA 1
ATOM 1898 C C . GLY A 1 268 ? 7.401 -20.849 -0.136 1.00 55.09 268 GLY A C 1
ATOM 1899 O O . GLY A 1 268 ? 6.954 -20.271 -1.119 1.00 55.09 268 GLY A O 1
ATOM 1900 N N . GLY A 1 269 ? 8.105 -20.230 0.820 1.00 60.62 269 GLY A N 1
ATOM 1901 C CA . GLY A 1 269 ? 8.472 -18.804 0.818 1.00 60.62 269 GLY A CA 1
ATOM 1902 C C . GLY A 1 269 ? 7.488 -17.887 1.563 1.00 60.62 269 GLY A C 1
ATOM 1903 O O . GLY A 1 269 ? 6.270 -18.027 1.434 1.00 60.62 269 GLY A O 1
ATOM 1904 N N . ASN A 1 270 ? 8.016 -16.933 2.342 1.00 67.00 270 ASN A N 1
ATOM 1905 C CA . ASN A 1 270 ? 7.227 -15.833 2.908 1.00 67.00 270 ASN A CA 1
ATOM 1906 C C . ASN A 1 270 ? 6.995 -14.787 1.816 1.00 67.00 270 ASN A C 1
ATOM 1908 O O . ASN A 1 270 ? 7.954 -14.279 1.241 1.00 67.00 270 ASN A O 1
ATOM 1912 N N . HIS A 1 271 ? 5.736 -14.433 1.575 1.00 80.56 271 HIS A N 1
ATOM 1913 C CA . HIS A 1 271 ? 5.360 -13.464 0.551 1.00 80.56 271 HIS A CA 1
ATOM 1914 C C . HIS A 1 271 ? 4.764 -12.240 1.222 1.00 80.56 271 HIS A C 1
ATOM 1916 O O . HIS A 1 271 ? 3.809 -12.367 1.994 1.00 80.56 271 HIS A O 1
ATOM 1922 N N . THR A 1 272 ? 5.285 -11.053 0.914 1.00 87.00 272 THR A N 1
ATOM 1923 C CA . THR A 1 272 ? 4.747 -9.821 1.498 1.00 87.00 272 THR A CA 1
ATOM 1924 C C . THR A 1 272 ? 4.423 -8.785 0.438 1.00 87.00 272 THR A C 1
ATOM 1926 O O . THR A 1 272 ? 5.241 -8.475 -0.425 1.00 87.00 272 THR A O 1
ATOM 1929 N N . ALA A 1 273 ? 3.218 -8.228 0.517 1.00 91.50 273 ALA A N 1
ATOM 1930 C CA . ALA A 1 273 ? 2.849 -7.028 -0.217 1.00 91.50 273 ALA A CA 1
ATOM 1931 C C . ALA A 1 273 ? 2.880 -5.827 0.738 1.00 91.50 273 ALA A C 1
ATOM 1933 O O . ALA A 1 273 ? 2.110 -5.787 1.696 1.00 91.50 273 ALA A O 1
ATOM 1934 N N . TYR A 1 274 ? 3.752 -4.856 0.477 1.00 93.50 274 TYR A N 1
ATOM 1935 C CA . TYR A 1 274 ? 3.828 -3.585 1.189 1.00 93.50 274 TYR A CA 1
ATOM 1936 C C . TYR A 1 274 ? 3.189 -2.483 0.353 1.00 93.50 274 TYR A C 1
ATOM 1938 O O . TYR A 1 274 ? 3.633 -2.195 -0.755 1.00 93.50 274 TYR A O 1
ATOM 1946 N N . LEU A 1 275 ? 2.150 -1.850 0.882 1.00 95.31 275 LEU A N 1
ATOM 1947 C CA . LEU A 1 275 ? 1.515 -0.697 0.263 1.00 95.31 275 LEU A CA 1
ATOM 1948 C C . LEU A 1 275 ? 1.649 0.476 1.225 1.00 95.31 275 LEU A C 1
ATOM 1950 O O . LEU A 1 275 ? 1.104 0.446 2.327 1.00 95.31 275 LEU A O 1
ATOM 1954 N N . VAL A 1 276 ? 2.418 1.485 0.831 1.00 93.50 276 VAL A N 1
ATOM 1955 C CA . VAL A 1 276 ? 2.789 2.607 1.695 1.00 93.50 276 VAL A CA 1
ATOM 1956 C C . VAL A 1 276 ? 2.374 3.907 1.036 1.00 93.50 276 VAL A C 1
ATOM 1958 O O . VAL A 1 276 ? 2.811 4.216 -0.066 1.00 93.50 276 VAL A O 1
ATOM 1961 N N . SER A 1 277 ? 1.557 4.695 1.721 1.00 91.56 277 SER A N 1
ATOM 1962 C CA . SER A 1 277 ? 1.146 6.019 1.264 1.00 91.56 277 SER A CA 1
ATOM 1963 C C . SER A 1 277 ? 1.257 6.992 2.417 1.00 91.56 277 SER A C 1
ATOM 1965 O O . SER A 1 277 ? 0.693 6.752 3.480 1.00 91.56 277 SER A O 1
ATOM 1967 N N . VAL A 1 278 ? 1.959 8.103 2.227 1.00 87.69 278 VAL A N 1
ATOM 1968 C CA . VAL A 1 278 ? 2.152 9.105 3.282 1.00 87.69 278 VAL A CA 1
ATOM 1969 C C . VAL A 1 278 ? 1.712 10.456 2.756 1.00 87.69 278 VAL A C 1
ATOM 1971 O O . VAL A 1 278 ? 2.193 10.890 1.718 1.00 87.69 278 VAL A O 1
ATOM 1974 N N . ALA A 1 279 ? 0.810 11.125 3.465 1.00 82.25 279 ALA A N 1
ATOM 1975 C CA . ALA A 1 279 ? 0.390 12.483 3.144 1.00 82.25 279 ALA A CA 1
ATOM 1976 C C . ALA A 1 279 ? 1.512 13.507 3.368 1.00 82.25 279 ALA A C 1
ATOM 1978 O O . ALA A 1 279 ? 2.149 13.506 4.422 1.00 82.25 279 ALA A O 1
ATOM 1979 N N . LYS A 1 280 ? 1.721 14.424 2.416 1.00 80.88 280 LYS A N 1
ATOM 1980 C CA . LYS A 1 280 ? 2.625 15.569 2.609 1.00 80.88 280 LYS A CA 1
ATOM 1981 C C . LYS A 1 280 ? 1.981 16.643 3.487 1.00 80.88 280 LYS A C 1
ATOM 1983 O O . LYS A 1 280 ? 2.465 16.899 4.584 1.00 80.88 280 LYS A O 1
ATOM 1988 N N . ASN A 1 281 ? 0.875 17.217 3.008 1.00 74.38 281 ASN A N 1
ATOM 1989 C CA . ASN A 1 281 ? 0.161 18.328 3.648 1.00 74.38 281 ASN A CA 1
ATOM 1990 C C . ASN A 1 281 ? -1.337 18.023 3.784 1.00 74.38 281 ASN A C 1
ATOM 1992 O O . ASN A 1 281 ? -1.879 18.074 4.884 1.00 74.38 281 ASN A O 1
ATOM 1996 N N . ASP A 1 282 ? -1.983 17.668 2.672 1.00 81.38 282 ASP A N 1
ATOM 1997 C CA . ASP A 1 282 ? -3.411 17.351 2.624 1.00 81.38 282 ASP A CA 1
ATOM 1998 C C . ASP A 1 282 ? -3.674 15.869 2.877 1.00 81.38 282 ASP A C 1
ATOM 2000 O O . ASP A 1 282 ? -2.773 15.035 2.782 1.00 81.38 282 ASP A O 1
ATOM 2004 N N . ALA A 1 283 ? -4.920 15.534 3.215 1.00 77.62 283 ALA A N 1
ATOM 2005 C CA . ALA A 1 283 ? -5.279 14.154 3.489 1.00 77.62 283 ALA A CA 1
ATOM 2006 C C . ALA A 1 283 ? -5.141 13.270 2.238 1.00 77.62 283 ALA A C 1
ATOM 2008 O O . ALA A 1 283 ? -5.622 13.624 1.163 1.00 77.62 283 ALA A O 1
ATOM 2009 N N . VAL A 1 284 ? -4.541 12.092 2.406 1.00 84.38 284 VAL A N 1
ATOM 2010 C CA . VAL A 1 284 ? -4.337 11.109 1.331 1.00 84.38 284 VAL A CA 1
ATOM 2011 C C . VAL A 1 284 ? -5.073 9.825 1.667 1.00 84.38 284 VAL A C 1
ATOM 2013 O O . VAL A 1 284 ? -5.081 9.393 2.817 1.00 84.38 284 VAL A O 1
ATOM 2016 N N . THR A 1 285 ? -5.673 9.187 0.668 1.00 88.06 285 THR A N 1
ATOM 2017 C CA . THR A 1 285 ? -6.374 7.913 0.827 1.00 88.06 285 THR A CA 1
ATOM 2018 C C . THR A 1 285 ? -5.733 6.835 -0.037 1.00 88.06 285 THR A C 1
ATOM 2020 O O . THR A 1 285 ? -5.526 7.024 -1.232 1.00 88.06 285 THR A O 1
ATOM 2023 N N . MET A 1 286 ? -5.446 5.681 0.564 1.00 91.69 286 MET A N 1
ATOM 2024 C CA . MET A 1 286 ? -5.279 4.445 -0.197 1.00 91.69 286 MET A CA 1
ATOM 2025 C C . MET A 1 286 ? -6.655 3.859 -0.489 1.00 91.69 286 MET A C 1
ATOM 2027 O O . MET A 1 286 ? -7.419 3.592 0.443 1.00 91.69 286 MET A O 1
ATOM 2031 N N . LEU A 1 287 ? -6.965 3.676 -1.767 1.00 91.19 287 LEU A N 1
ATOM 2032 C CA . LEU A 1 287 ? -8.272 3.241 -2.237 1.00 91.19 287 LEU A CA 1
ATOM 2033 C C . LEU A 1 287 ? -8.176 1.876 -2.916 1.00 91.19 287 LEU A C 1
ATOM 2035 O O . LEU A 1 287 ? -7.449 1.703 -3.893 1.00 91.19 287 LEU A O 1
ATOM 2039 N N . PHE A 1 288 ? -8.958 0.926 -2.420 1.00 91.88 288 PHE A N 1
ATOM 2040 C CA . PHE A 1 288 ? -9.099 -0.405 -2.992 1.00 91.88 288 PHE A CA 1
ATOM 2041 C C . PHE A 1 288 ? -10.555 -0.590 -3.389 1.00 91.88 288 PHE A C 1
ATOM 2043 O O . PHE A 1 288 ? -11.425 -0.575 -2.518 1.00 91.88 288 PHE A O 1
ATOM 2050 N N . ASN A 1 289 ? -10.814 -0.723 -4.689 1.00 86.56 289 ASN A N 1
ATOM 2051 C CA . ASN A 1 289 ? -12.180 -0.791 -5.207 1.00 86.56 289 ASN A CA 1
ATOM 2052 C C . ASN A 1 289 ? -12.632 -2.229 -5.466 1.00 86.56 289 ASN A C 1
ATOM 2054 O O . ASN A 1 289 ? -11.843 -3.179 -5.449 1.00 86.56 289 ASN A O 1
ATOM 2058 N N . SER A 1 290 ? -13.922 -2.362 -5.767 1.00 78.75 290 SER A N 1
ATOM 2059 C CA . SER A 1 290 ? -14.598 -3.639 -5.965 1.00 78.75 290 SER A CA 1
ATOM 2060 C C . SER A 1 290 ? -13.883 -4.560 -6.946 1.00 78.75 290 SER A C 1
ATOM 2062 O O . SER A 1 290 ? -13.567 -4.157 -8.066 1.00 78.75 290 SER A O 1
ATOM 2064 N N . GLY A 1 291 ? -13.707 -5.818 -6.548 1.00 76.19 291 GLY A N 1
ATOM 2065 C CA . GLY A 1 291 ? -13.056 -6.842 -7.364 1.00 76.19 291 GLY A CA 1
ATOM 2066 C C . GLY A 1 291 ? -11.537 -6.881 -7.208 1.00 76.19 291 GLY A C 1
ATOM 2067 O O . GLY A 1 291 ? -10.898 -7.758 -7.790 1.00 76.19 291 GLY A O 1
ATOM 2068 N N . SER A 1 292 ? -10.964 -5.986 -6.397 1.00 85.06 292 SER A N 1
ATOM 2069 C CA . SER A 1 292 ? -9.544 -6.017 -6.068 1.00 85.06 292 SER A CA 1
ATOM 2070 C C . SER A 1 292 ? -9.172 -7.286 -5.315 1.00 85.06 292 SER A C 1
ATOM 2072 O O . SER A 1 292 ? -9.771 -7.625 -4.288 1.00 85.06 292 SER A O 1
ATOM 2074 N N . LYS A 1 293 ? -8.121 -7.949 -5.795 1.00 87.00 293 LYS A N 1
ATOM 2075 C CA . LYS A 1 293 ? -7.529 -9.107 -5.127 1.00 87.00 293 LYS A CA 1
ATOM 2076 C C . LYS A 1 293 ? -6.213 -8.717 -4.487 1.00 87.00 293 LYS A C 1
ATOM 2078 O O . LYS A 1 293 ? -5.272 -8.317 -5.174 1.00 87.00 293 LYS A O 1
ATOM 2083 N N . LEU A 1 294 ? -6.163 -8.828 -3.166 1.00 84.44 294 LEU A N 1
ATOM 2084 C CA . LEU A 1 294 ? -4.966 -8.558 -2.390 1.00 84.44 294 LEU A CA 1
ATOM 2085 C C . LEU A 1 294 ? -4.349 -9.858 -1.903 1.00 84.44 294 LEU A C 1
ATOM 2087 O O . LEU A 1 294 ? -4.996 -10.659 -1.237 1.00 84.44 294 LEU A O 1
ATOM 2091 N N . GLY A 1 295 ? -3.055 -10.007 -2.138 1.00 77.38 295 GLY A N 1
ATOM 2092 C CA . GLY A 1 295 ? -2.270 -11.070 -1.541 1.00 77.38 295 GLY A CA 1
ATOM 2093 C C . GLY A 1 295 ? -2.326 -12.391 -2.298 1.00 77.38 295 GLY A C 1
ATOM 2094 O O . GLY A 1 295 ? -2.744 -12.514 -3.442 1.00 77.38 295 GLY A O 1
ATOM 2095 N N . PHE A 1 296 ? -1.778 -13.405 -1.659 1.00 74.69 296 PHE A N 1
ATOM 2096 C CA . PHE A 1 296 ? -1.239 -14.557 -2.352 1.00 74.69 296 PHE A CA 1
ATOM 2097 C C . PHE A 1 296 ? -2.189 -15.752 -2.194 1.00 74.69 296 PHE A C 1
ATOM 2099 O O . PHE A 1 296 ? -1.946 -16.607 -1.344 1.00 74.69 296 PHE A O 1
ATOM 2106 N N . ASP A 1 297 ? -3.260 -15.784 -2.997 1.00 66.44 297 ASP A N 1
ATOM 2107 C CA . ASP A 1 297 ? -4.284 -16.850 -3.018 1.00 66.44 297 ASP A CA 1
ATOM 2108 C C . ASP A 1 297 ? -3.665 -18.257 -3.146 1.00 66.44 297 ASP A C 1
ATOM 2110 O O . ASP A 1 297 ? -2.706 -18.460 -3.894 1.00 66.44 297 ASP A O 1
ATOM 2114 N N . VAL A 1 298 ? -4.249 -19.255 -2.473 1.00 55.12 298 VAL A N 1
ATOM 2115 C CA . VAL A 1 298 ? -3.832 -20.669 -2.551 1.00 55.12 298 VAL A CA 1
ATOM 2116 C C . VAL A 1 298 ? -5.051 -21.538 -2.830 1.00 55.12 298 VAL A C 1
ATOM 2118 O O . VAL A 1 298 ? -5.997 -21.572 -2.045 1.00 55.12 298 VAL A O 1
ATOM 2121 N N . ALA A 1 299 ? -5.024 -22.306 -3.918 1.00 40.81 299 ALA A N 1
ATOM 2122 C CA . ALA A 1 299 ? -6.015 -23.354 -4.129 1.00 40.81 299 ALA A CA 1
ATOM 2123 C C . ALA A 1 299 ? -5.792 -24.485 -3.105 1.00 40.81 299 ALA A C 1
ATOM 2125 O O . ALA A 1 299 ? -4.744 -25.124 -3.126 1.00 40.81 299 ALA A O 1
ATOM 2126 N N . GLY A 1 300 ? -6.771 -24.752 -2.230 1.00 49.47 300 GLY A N 1
ATOM 2127 C CA . GLY A 1 300 ? -6.800 -25.991 -1.433 1.00 49.47 300 GLY A CA 1
ATOM 2128 C C . GLY A 1 300 ? -6.616 -25.897 0.089 1.00 49.47 300 GLY A C 1
ATOM 2129 O O . GLY A 1 300 ? -6.363 -26.928 0.691 1.00 49.47 300 GLY A O 1
ATOM 2130 N N . SER A 1 301 ? -6.800 -24.730 0.720 1.00 42.34 301 SER A N 1
ATOM 2131 C CA . SER A 1 301 ? -7.010 -24.574 2.178 1.00 42.34 301 SER A CA 1
ATOM 2132 C C . SER A 1 301 ? -6.078 -25.373 3.115 1.00 42.34 301 SER A C 1
ATOM 2134 O O . SER A 1 301 ? -6.405 -26.440 3.624 1.00 42.34 301 SER A O 1
ATOM 2136 N N . ALA A 1 302 ? -4.949 -24.761 3.449 1.00 37.03 302 ALA A N 1
ATOM 2137 C CA . ALA A 1 302 ? -4.418 -24.683 4.807 1.00 37.03 302 ALA A CA 1
ATOM 2138 C C . ALA A 1 302 ? -3.627 -23.374 4.824 1.00 37.03 302 ALA A C 1
ATOM 2140 O O . ALA A 1 302 ? -2.844 -23.146 3.903 1.00 37.03 302 ALA A O 1
ATOM 2141 N N . GLY A 1 303 ? -3.907 -22.468 5.767 1.00 48.91 303 GLY A N 1
ATOM 2142 C CA . GLY A 1 303 ? -3.270 -21.149 5.804 1.00 48.91 303 GLY A CA 1
ATOM 2143 C C . GLY A 1 303 ? -1.758 -21.291 5.659 1.00 48.91 303 GLY A C 1
ATOM 2144 O O . GLY A 1 303 ? -1.120 -21.886 6.523 1.00 48.91 303 GLY A O 1
ATOM 2145 N N . ILE A 1 304 ? -1.205 -20.815 4.543 1.00 51.31 304 ILE A N 1
ATOM 2146 C CA . ILE A 1 304 ? 0.237 -20.856 4.333 1.00 51.31 304 ILE A CA 1
ATOM 2147 C C . ILE A 1 304 ? 0.829 -19.811 5.274 1.00 51.31 304 ILE A C 1
ATOM 2149 O O . ILE A 1 304 ? 0.600 -18.610 5.108 1.00 51.31 304 ILE A O 1
ATOM 2153 N N . GLU A 1 305 ? 1.541 -20.288 6.294 1.00 52.84 305 GLU A N 1
ATOM 2154 C CA . GLU A 1 305 ? 2.399 -19.465 7.140 1.00 52.84 305 GLU A CA 1
ATOM 2155 C C . GLU A 1 305 ? 3.284 -18.585 6.248 1.00 52.84 305 GLU A C 1
ATOM 2157 O O . GLU A 1 305 ? 3.956 -19.085 5.349 1.00 52.84 305 GLU A O 1
ATOM 2162 N N . GLY A 1 306 ? 3.252 -17.268 6.472 1.00 64.25 306 GLY A N 1
ATOM 2163 C CA . GLY A 1 306 ? 4.182 -16.331 5.835 1.00 64.25 306 GLY A CA 1
ATOM 2164 C C . GLY A 1 306 ? 3.611 -15.385 4.780 1.00 64.25 306 GLY A C 1
ATOM 2165 O O . GLY A 1 306 ? 4.300 -14.434 4.419 1.00 64.25 306 GLY A O 1
ATOM 2166 N N . ASN A 1 307 ? 2.373 -15.577 4.308 1.00 79.94 307 ASN A N 1
ATOM 2167 C CA . ASN A 1 307 ? 1.732 -14.614 3.404 1.00 79.94 307 ASN A CA 1
ATOM 2168 C C . ASN A 1 307 ? 1.166 -13.419 4.173 1.00 79.94 307 ASN A C 1
ATOM 2170 O O . ASN A 1 307 ? 0.262 -13.579 5.001 1.00 79.94 307 ASN A O 1
ATOM 2174 N N . SER A 1 308 ? 1.633 -12.218 3.849 1.00 87.69 308 SER A N 1
ATOM 2175 C CA . SER A 1 308 ? 1.208 -10.993 4.516 1.00 87.69 308 SER A CA 1
ATOM 2176 C C . SER A 1 308 ? 0.936 -9.864 3.527 1.00 87.69 308 SER A C 1
ATOM 2178 O O . SER A 1 308 ? 1.626 -9.685 2.526 1.00 87.69 308 SER A O 1
ATOM 2180 N N . VAL A 1 309 ? -0.076 -9.066 3.831 1.00 92.12 309 VAL A N 1
ATOM 2181 C CA . VAL A 1 309 ? -0.350 -7.782 3.195 1.00 92.12 309 VAL A CA 1
ATOM 2182 C C . VAL A 1 309 ? -0.249 -6.720 4.280 1.00 92.12 309 VAL A C 1
ATOM 2184 O O . VAL A 1 309 ? -0.956 -6.780 5.286 1.00 92.12 309 VAL A O 1
ATOM 2187 N N . VAL A 1 310 ? 0.632 -5.747 4.077 1.00 93.12 310 VAL A N 1
ATOM 2188 C CA . VAL A 1 310 ? 0.869 -4.633 4.993 1.00 93.12 310 VAL A CA 1
ATOM 2189 C C . VAL A 1 310 ? 0.486 -3.339 4.291 1.00 93.12 310 VAL A C 1
ATOM 2191 O O . VAL A 1 310 ? 1.112 -2.946 3.309 1.00 93.12 310 VAL A O 1
ATOM 2194 N N . LEU A 1 311 ? -0.542 -2.670 4.806 1.00 94.69 311 LEU A N 1
ATOM 2195 C CA . LEU A 1 311 ? -0.979 -1.354 4.354 1.00 94.69 311 LEU A CA 1
ATOM 2196 C C . LEU A 1 311 ? -0.546 -0.320 5.397 1.00 94.69 311 LEU A C 1
ATOM 2198 O O . LEU A 1 311 ? -0.980 -0.384 6.546 1.00 94.69 311 LEU A O 1
ATOM 2202 N N . SER A 1 312 ? 0.295 0.630 5.001 1.00 93.75 312 SER A N 1
ATOM 2203 C CA . SER A 1 312 ? 0.774 1.722 5.850 1.00 93.75 312 SER A CA 1
ATOM 2204 C C . SER A 1 312 ? 0.336 3.073 5.297 1.00 93.75 312 SER A C 1
ATOM 2206 O O . SER A 1 312 ? 0.908 3.579 4.329 1.00 93.75 312 SER A O 1
ATOM 2208 N N . ALA A 1 313 ? -0.695 3.664 5.897 1.00 91.12 313 ALA A N 1
ATOM 2209 C CA . ALA A 1 313 ? -1.149 5.012 5.590 1.00 91.12 313 ALA A CA 1
ATOM 2210 C C . ALA A 1 313 ? -0.605 5.993 6.635 1.00 91.12 313 ALA A C 1
ATOM 2212 O O . ALA A 1 313 ? -1.114 6.088 7.751 1.00 91.12 313 ALA A O 1
ATOM 2213 N N . GLY A 1 314 ? 0.406 6.768 6.248 1.00 84.56 314 GLY A N 1
ATOM 2214 C CA . GLY A 1 314 ? 0.953 7.873 7.036 1.00 84.56 314 GLY A CA 1
ATOM 2215 C C . GLY A 1 314 ? 2.240 7.563 7.792 1.00 84.56 314 GLY A C 1
ATOM 2216 O O . GLY A 1 314 ? 2.761 8.465 8.436 1.00 84.56 314 GLY A O 1
ATOM 2217 N N . ALA A 1 315 ? 2.790 6.351 7.695 1.00 84.81 315 ALA A N 1
ATOM 2218 C CA . ALA A 1 315 ? 4.045 5.974 8.344 1.00 84.81 315 ALA A CA 1
ATOM 2219 C C . ALA A 1 315 ? 4.981 5.191 7.409 1.00 84.81 315 ALA A C 1
ATOM 2221 O O . ALA A 1 315 ? 4.544 4.508 6.479 1.00 84.81 315 ALA A O 1
ATOM 2222 N N . SER A 1 316 ? 6.281 5.279 7.683 1.00 84.69 316 SER A N 1
ATOM 2223 C CA . SER A 1 316 ? 7.307 4.440 7.051 1.00 84.69 316 SER A CA 1
ATOM 2224 C C . SER A 1 316 ? 7.196 2.984 7.520 1.00 84.69 316 SER A C 1
ATOM 2226 O O . SER A 1 316 ? 6.606 2.699 8.562 1.00 84.69 316 SER A O 1
ATOM 2228 N N . VAL A 1 317 ? 7.803 2.058 6.780 1.00 83.19 317 VAL A N 1
ATOM 2229 C CA . VAL A 1 317 ? 7.966 0.653 7.184 1.00 83.19 317 VAL A CA 1
ATOM 2230 C C . VAL A 1 317 ? 9.424 0.430 7.579 1.00 83.19 317 VAL A C 1
ATOM 2232 O O . VAL A 1 317 ? 10.326 0.816 6.840 1.00 83.19 317 VAL A O 1
ATOM 2235 N N . LEU A 1 318 ? 9.660 -0.169 8.744 1.00 83.00 318 LEU A N 1
ATOM 2236 C CA . LEU A 1 318 ? 10.979 -0.487 9.288 1.00 83.00 318 LEU A CA 1
ATOM 2237 C C . LEU A 1 318 ? 10.997 -1.952 9.733 1.00 83.00 318 LEU A C 1
ATOM 2239 O O . LEU A 1 318 ? 10.139 -2.389 10.499 1.00 83.00 318 LEU A O 1
ATOM 2243 N N . ASN A 1 319 ? 11.980 -2.710 9.256 1.00 78.62 319 ASN A N 1
ATOM 2244 C CA . ASN A 1 319 ? 12.125 -4.153 9.442 1.00 78.62 319 ASN A CA 1
ATOM 2245 C C . ASN A 1 319 ? 10.826 -4.916 9.135 1.00 78.62 319 ASN A C 1
ATOM 2247 O O . ASN A 1 319 ? 10.439 -5.829 9.862 1.00 78.62 319 ASN A O 1
ATOM 2251 N N . GLY A 1 320 ? 10.125 -4.508 8.074 1.00 69.69 320 GLY A N 1
ATOM 2252 C CA . GLY A 1 320 ? 8.856 -5.097 7.655 1.00 69.69 320 GLY A CA 1
ATOM 2253 C C . GLY A 1 320 ? 7.638 -4.772 8.532 1.00 69.69 320 GLY A C 1
ATOM 2254 O O . GLY A 1 320 ? 6.546 -5.244 8.219 1.00 69.69 320 GLY A O 1
ATOM 2255 N N . GLY A 1 321 ? 7.787 -3.968 9.591 1.00 73.81 321 GLY A N 1
ATOM 2256 C CA . GLY A 1 321 ? 6.692 -3.455 10.420 1.00 73.81 321 GLY A CA 1
ATOM 2257 C C . GLY A 1 321 ? 6.414 -1.973 10.161 1.00 73.81 321 GLY A C 1
ATOM 2258 O O . GLY A 1 321 ? 7.301 -1.230 9.755 1.00 73.81 321 GLY A O 1
ATOM 2259 N N . VAL A 1 322 ? 5.185 -1.515 10.397 1.00 74.62 322 VAL A N 1
ATOM 2260 C CA . VAL A 1 322 ? 4.849 -0.086 10.274 1.00 74.62 322 VAL A CA 1
ATOM 2261 C C . VAL A 1 322 ? 5.420 0.685 11.465 1.00 74.62 322 VAL A C 1
ATOM 2263 O O . VAL A 1 322 ? 5.250 0.275 12.613 1.00 74.62 322 VAL A O 1
ATOM 2266 N N . ALA A 1 323 ? 6.102 1.798 11.200 1.00 74.25 323 ALA A N 1
ATOM 2267 C CA . ALA A 1 323 ? 6.675 2.652 12.231 1.00 74.25 323 ALA A CA 1
ATOM 2268 C C . ALA A 1 323 ? 5.583 3.364 13.049 1.00 74.25 323 ALA A C 1
ATOM 2270 O O . ALA A 1 323 ? 4.565 3.794 12.513 1.00 74.25 323 ALA A O 1
ATOM 2271 N N . SER A 1 324 ? 5.821 3.547 14.350 1.00 57.88 324 SER A N 1
ATOM 2272 C CA . SER A 1 324 ? 4.850 4.156 15.275 1.00 57.88 324 SER A CA 1
ATOM 2273 C C . SER A 1 324 ? 4.679 5.673 15.124 1.00 57.88 324 SER A C 1
ATOM 2275 O O . SER A 1 324 ? 3.801 6.245 15.766 1.00 57.88 324 SER A O 1
ATOM 2277 N N . TYR A 1 325 ? 5.523 6.336 14.327 1.00 54.38 325 TYR A N 1
ATOM 2278 C CA . TYR A 1 325 ? 5.496 7.787 14.134 1.00 54.38 325 TYR A CA 1
ATOM 2279 C C . TYR A 1 325 ? 5.040 8.133 12.716 1.00 54.38 325 TYR A C 1
ATOM 2281 O O . TYR A 1 325 ? 5.525 7.512 11.762 1.00 54.38 325 TYR A O 1
ATOM 2289 N N . PRO A 1 326 ? 4.158 9.136 12.553 1.00 60.78 326 PRO A N 1
ATOM 2290 C CA . PRO A 1 326 ? 3.776 9.592 11.233 1.00 60.78 326 PRO A CA 1
ATOM 2291 C C . PRO A 1 326 ? 4.999 10.142 10.502 1.00 60.78 326 PRO A C 1
ATOM 2293 O O . PRO A 1 326 ? 5.760 10.940 11.047 1.00 60.78 326 PRO A O 1
ATOM 2296 N N . ALA A 1 327 ? 5.169 9.731 9.251 1.00 61.88 327 ALA A N 1
ATOM 2297 C CA . ALA A 1 327 ? 6.207 10.245 8.363 1.00 61.88 327 ALA A CA 1
ATOM 2298 C C . ALA A 1 327 ? 5.780 11.549 7.653 1.00 61.88 327 ALA A C 1
ATOM 2300 O O . ALA A 1 327 ? 6.559 12.114 6.890 1.00 61.88 327 ALA A O 1
ATOM 2301 N N . GLY A 1 328 ? 4.552 12.030 7.884 1.00 60.31 328 GLY A N 1
ATOM 2302 C CA . GLY A 1 328 ? 3.976 13.206 7.227 1.00 60.31 328 GLY A CA 1
ATOM 2303 C C . GLY A 1 328 ? 2.981 13.969 8.106 1.00 60.31 328 G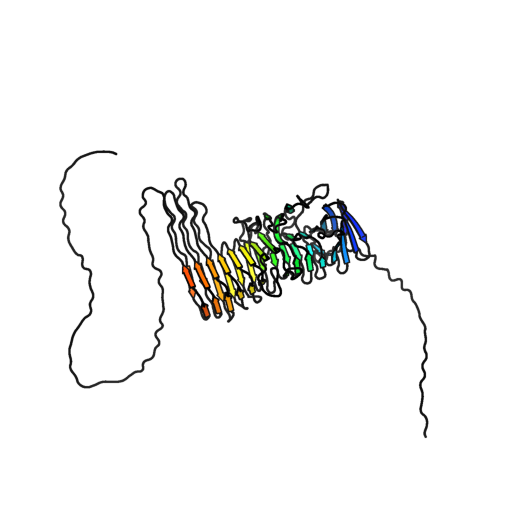LY A C 1
ATOM 2304 O O . GLY A 1 328 ? 2.582 13.487 9.165 1.00 60.31 328 GLY A O 1
ATOM 2305 N N . ALA A 1 329 ? 2.599 15.178 7.679 1.00 62.78 329 ALA A N 1
ATOM 2306 C CA . ALA A 1 329 ? 1.780 16.096 8.481 1.00 62.78 329 ALA A CA 1
ATOM 2307 C C . ALA A 1 329 ? 0.259 15.909 8.297 1.00 62.78 329 ALA A C 1
ATOM 2309 O O . ALA A 1 329 ? -0.514 16.332 9.156 1.00 62.78 329 ALA A O 1
ATOM 2310 N N . GLY A 1 330 ? -0.174 15.288 7.194 1.00 71.31 330 GLY A N 1
ATOM 2311 C CA . GLY A 1 330 ? -1.589 15.111 6.852 1.00 71.31 330 GLY A CA 1
ATOM 2312 C C . GLY A 1 330 ? -2.191 13.777 7.311 1.00 71.31 330 GLY A C 1
ATOM 2313 O O . GLY A 1 330 ? -1.497 12.770 7.478 1.00 71.31 330 GLY A O 1
ATOM 2314 N N . ASN A 1 331 ? -3.521 13.741 7.458 1.00 82.19 331 ASN A N 1
ATOM 2315 C CA . ASN A 1 331 ? -4.246 12.494 7.712 1.00 82.19 331 ASN A CA 1
ATOM 2316 C C . ASN A 1 331 ? -4.069 11.529 6.536 1.00 82.19 331 ASN A C 1
ATOM 2318 O O . ASN A 1 331 ? -4.272 11.890 5.383 1.00 82.19 331 ASN A O 1
ATOM 2322 N N . SER A 1 332 ? -3.728 10.280 6.827 1.00 89.44 332 SER A N 1
ATOM 2323 C CA . SER A 1 332 ? -3.588 9.244 5.804 1.00 89.44 332 SER A CA 1
ATOM 2324 C C . SER A 1 332 ? -4.600 8.137 6.078 1.00 89.44 332 SER A C 1
ATOM 2326 O O . SER A 1 332 ? -4.576 7.529 7.148 1.00 89.44 332 SER A O 1
ATOM 2328 N N . ASN A 1 333 ? -5.510 7.916 5.134 1.00 94.12 333 ASN A N 1
ATOM 2329 C CA . ASN A 1 333 ? -6.670 7.040 5.261 1.00 94.12 333 ASN A CA 1
ATOM 2330 C C . ASN A 1 333 ? -6.515 5.770 4.415 1.00 94.12 333 ASN A C 1
ATOM 2332 O O . ASN A 1 333 ? -5.774 5.745 3.431 1.00 94.12 333 ASN A O 1
ATOM 2336 N N . ILE A 1 334 ? -7.276 4.734 4.760 1.00 96.69 334 ILE A N 1
ATOM 2337 C CA . ILE A 1 334 ? -7.394 3.490 3.991 1.00 96.69 334 ILE A CA 1
ATOM 2338 C C . ILE A 1 334 ? -8.875 3.210 3.754 1.00 96.69 334 ILE A C 1
ATOM 2340 O O . ILE A 1 334 ? -9.665 3.239 4.693 1.00 96.69 334 ILE A O 1
ATOM 2344 N N . THR A 1 335 ? -9.253 2.914 2.513 1.00 96.81 335 THR A N 1
ATOM 2345 C CA . THR A 1 335 ? -10.601 2.452 2.164 1.00 96.81 335 THR A CA 1
ATOM 2346 C C . THR A 1 335 ? -10.513 1.139 1.400 1.00 96.81 335 THR A C 1
ATOM 2348 O O . THR A 1 335 ? -9.956 1.097 0.307 1.00 96.81 335 THR A O 1
ATOM 2351 N N . LEU A 1 336 ? -11.060 0.078 1.990 1.00 96.50 336 LEU A N 1
ATOM 2352 C CA . LEU A 1 336 ? -11.179 -1.260 1.423 1.00 96.50 336 LEU A CA 1
ATOM 2353 C C . LEU A 1 336 ? -12.641 -1.496 1.046 1.00 96.50 336 LEU A C 1
ATOM 2355 O O . LEU A 1 336 ? -13.457 -1.687 1.941 1.00 96.50 336 LEU A O 1
ATOM 2359 N N . ASP A 1 337 ? -12.984 -1.488 -0.240 1.00 95.62 337 ASP A N 1
ATOM 2360 C CA . ASP A 1 337 ? -14.351 -1.735 -0.704 1.00 95.62 337 ASP A CA 1
ATOM 2361 C C . ASP A 1 337 ? -14.406 -2.864 -1.739 1.00 95.62 337 ASP A C 1
ATOM 2363 O O . ASP A 1 337 ? -13.784 -2.791 -2.795 1.00 95.62 337 ASP A O 1
ATOM 2367 N N . GLY A 1 338 ? -15.148 -3.929 -1.435 1.00 91.38 338 GLY A N 1
ATOM 2368 C CA . GLY A 1 338 ? -15.256 -5.117 -2.287 1.00 91.38 338 GLY A CA 1
ATOM 2369 C C . GLY A 1 338 ? -13.917 -5.823 -2.527 1.00 91.38 338 GLY A C 1
ATOM 2370 O O . GLY A 1 338 ? -13.620 -6.211 -3.659 1.00 91.38 338 GLY A O 1
ATOM 2371 N N . VAL A 1 339 ? -13.104 -5.949 -1.474 1.00 91.69 339 VAL A N 1
ATOM 2372 C CA . VAL A 1 339 ? -11.753 -6.531 -1.507 1.00 91.69 339 VAL A CA 1
ATOM 2373 C C . VAL A 1 339 ? -11.782 -7.987 -1.051 1.00 91.69 339 VAL A C 1
ATOM 2375 O O . VAL A 1 339 ? -12.390 -8.312 -0.030 1.00 91.69 339 VAL A O 1
ATOM 2378 N N . SER A 1 340 ? -11.051 -8.858 -1.749 1.00 90.88 340 SER A N 1
ATOM 2379 C CA . SER A 1 340 ? -10.819 -10.240 -1.316 1.00 90.88 340 SER A CA 1
ATOM 2380 C C . SER A 1 340 ? -9.339 -10.517 -1.048 1.00 90.88 340 SER A C 1
ATOM 2382 O O . SER A 1 340 ? -8.490 -10.154 -1.866 1.00 90.88 340 SER A O 1
ATOM 2384 N N . THR A 1 341 ? -9.032 -11.190 0.063 1.00 90.00 341 THR A N 1
ATOM 2385 C CA . THR A 1 341 ? -7.684 -11.682 0.380 1.00 90.00 341 THR A CA 1
ATOM 2386 C C . THR A 1 341 ? -7.727 -12.939 1.241 1.00 90.00 341 THR A C 1
ATOM 2388 O O . THR A 1 341 ? -8.459 -12.982 2.227 1.00 90.00 341 THR A O 1
ATOM 2391 N N . ASP A 1 342 ? -6.902 -13.935 0.918 1.00 86.94 342 ASP A N 1
ATOM 2392 C CA . ASP A 1 342 ? -6.642 -15.092 1.792 1.00 86.94 342 ASP A CA 1
ATOM 2393 C C . ASP A 1 342 ? -5.403 -14.904 2.684 1.00 86.94 342 ASP A C 1
ATOM 2395 O O . ASP A 1 342 ? -5.134 -15.706 3.579 1.00 86.94 342 ASP A O 1
ATOM 2399 N N . SER A 1 343 ? -4.629 -13.842 2.449 1.00 87.88 343 SER A N 1
ATOM 2400 C CA . SER A 1 343 ? -3.420 -13.536 3.219 1.00 87.88 343 SER A CA 1
ATOM 2401 C C . SER A 1 343 ? -3.757 -12.852 4.541 1.00 87.88 343 SER A C 1
ATOM 2403 O O . SER A 1 343 ? -4.827 -12.259 4.698 1.00 87.88 343 SER A O 1
ATOM 2405 N N . ARG A 1 344 ? -2.824 -12.886 5.502 1.00 91.06 344 ARG A N 1
ATOM 2406 C CA . ARG A 1 344 ? -2.932 -12.036 6.692 1.00 91.06 344 ARG A CA 1
ATOM 2407 C C . ARG A 1 344 ? -2.884 -10.573 6.255 1.00 91.06 344 ARG A C 1
ATOM 2409 O O . ARG A 1 344 ? -1.995 -10.196 5.498 1.00 91.06 344 ARG A O 1
ATOM 2416 N N . LEU A 1 345 ? -3.793 -9.749 6.762 1.00 93.56 345 LEU A N 1
ATOM 2417 C CA . LEU A 1 345 ? -3.851 -8.321 6.463 1.00 93.56 345 LEU A CA 1
ATOM 2418 C C . LEU A 1 345 ? -3.519 -7.510 7.713 1.00 93.56 345 LEU A C 1
ATOM 2420 O O . LEU A 1 345 ? -4.158 -7.662 8.748 1.00 93.56 345 LEU A O 1
ATOM 2424 N N . THR A 1 346 ? -2.545 -6.614 7.610 1.00 94.50 346 THR A N 1
ATOM 2425 C CA . THR A 1 346 ? -2.263 -5.591 8.620 1.00 94.50 346 THR A CA 1
ATOM 2426 C C . THR A 1 346 ? -2.418 -4.224 7.971 1.00 94.50 346 THR A C 1
ATOM 2428 O O . THR A 1 346 ? -1.625 -3.863 7.109 1.00 94.50 346 THR A O 1
ATOM 2431 N N . ALA A 1 347 ? -3.440 -3.470 8.363 1.00 95.12 347 ALA A N 1
ATOM 2432 C CA . ALA A 1 347 ? -3.706 -2.128 7.867 1.00 95.12 347 ALA A CA 1
ATOM 2433 C C . ALA A 1 347 ? -3.559 -1.116 9.001 1.00 95.12 347 ALA A C 1
ATOM 2435 O O . ALA A 1 347 ? -4.259 -1.200 10.009 1.00 95.12 347 ALA A O 1
ATOM 2436 N N . ILE A 1 348 ? -2.649 -0.162 8.833 1.00 93.56 348 ILE A N 1
ATOM 2437 C CA . ILE A 1 348 ? -2.359 0.875 9.819 1.00 93.56 348 ILE A CA 1
ATOM 2438 C C . ILE A 1 348 ? -2.557 2.232 9.157 1.00 93.56 348 ILE A C 1
ATOM 2440 O O . ILE A 1 348 ? -1.972 2.497 8.109 1.00 93.56 348 ILE A O 1
ATOM 2444 N N . ALA A 1 349 ? -3.381 3.089 9.757 1.00 92.75 349 ALA A N 1
ATOM 2445 C CA . ALA A 1 349 ? -3.700 4.407 9.230 1.00 92.75 349 ALA A CA 1
ATOM 2446 C C . ALA A 1 349 ? -3.572 5.503 10.285 1.00 92.75 349 ALA A C 1
ATOM 2448 O O . ALA A 1 349 ? -4.080 5.401 11.401 1.00 92.75 349 ALA A O 1
ATOM 2449 N N . HIS A 1 350 ? -2.956 6.617 9.908 1.00 88.69 350 HIS A N 1
ATOM 2450 C CA . HIS A 1 350 ? -2.925 7.799 10.760 1.00 88.69 350 HIS A CA 1
ATOM 2451 C C . HIS A 1 350 ? -4.268 8.543 10.794 1.00 88.69 350 HIS A C 1
ATOM 2453 O O . HIS A 1 350 ? -4.528 9.288 11.728 1.00 88.69 350 HIS A O 1
ATOM 2459 N N . GLY A 1 351 ? -5.137 8.354 9.806 1.00 90.94 351 GLY A N 1
ATOM 2460 C CA . GLY A 1 351 ? -6.494 8.893 9.795 1.00 90.94 351 GLY A CA 1
ATOM 2461 C C . GLY A 1 351 ? -7.530 7.815 10.098 1.00 90.94 351 GLY A C 1
ATOM 2462 O O . GLY A 1 351 ? -7.625 7.320 11.222 1.00 90.94 351 GLY A O 1
ATOM 2463 N N . THR A 1 352 ? -8.320 7.479 9.081 1.00 93.44 352 THR A N 1
ATOM 2464 C CA . THR A 1 352 ? -9.447 6.539 9.157 1.00 93.44 352 THR A CA 1
ATOM 2465 C C . THR A 1 352 ? -9.185 5.276 8.340 1.00 93.44 352 THR A C 1
ATOM 2467 O O . THR A 1 352 ? -8.569 5.345 7.275 1.00 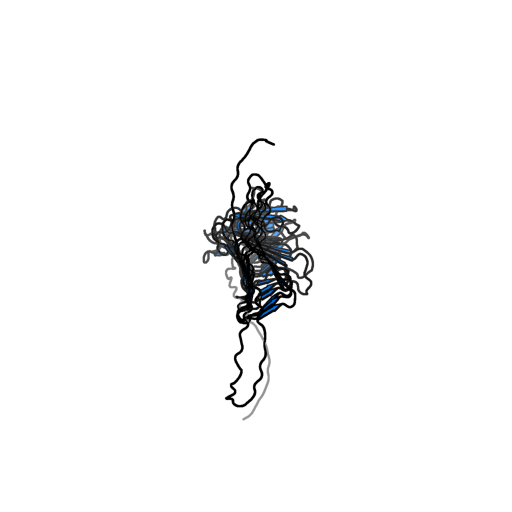93.44 352 THR A O 1
ATOM 2470 N N . ILE A 1 353 ? -9.699 4.136 8.805 1.00 97.56 353 ILE A N 1
ATOM 2471 C CA . ILE A 1 353 ? -9.822 2.903 8.019 1.00 97.56 353 ILE A CA 1
ATOM 2472 C C . ILE A 1 353 ? -11.305 2.621 7.779 1.00 97.56 353 ILE A C 1
ATOM 2474 O O . ILE A 1 353 ? -12.061 2.466 8.733 1.00 97.56 353 ILE A O 1
ATOM 2478 N N . ASN A 1 354 ? -11.713 2.513 6.518 1.00 97.38 354 ASN A N 1
ATOM 2479 C CA . ASN A 1 354 ? -13.046 2.064 6.127 1.00 97.38 354 ASN A CA 1
ATOM 2480 C C . ASN A 1 354 ? -12.943 0.692 5.460 1.00 97.38 354 ASN A C 1
ATOM 2482 O O . ASN A 1 354 ? -12.163 0.518 4.526 1.00 97.38 354 ASN A O 1
ATOM 2486 N N . VAL A 1 355 ? -13.730 -0.271 5.928 1.00 97.69 355 VAL A N 1
ATOM 2487 C CA . VAL A 1 355 ? -13.855 -1.610 5.355 1.00 97.69 355 VAL A CA 1
ATOM 2488 C C . VAL A 1 355 ? -15.313 -1.828 4.985 1.00 97.69 355 VAL A C 1
ATOM 2490 O O . VAL A 1 355 ? -16.162 -2.028 5.853 1.00 97.69 355 VAL A O 1
ATOM 2493 N N . ASN A 1 356 ? -15.592 -1.774 3.691 1.00 95.62 356 ASN A N 1
ATOM 2494 C CA . ASN A 1 356 ? -16.928 -1.722 3.129 1.00 95.62 356 ASN A CA 1
ATOM 2495 C C . ASN A 1 356 ? -17.168 -2.877 2.151 1.00 95.62 356 ASN A C 1
ATOM 2497 O O . ASN A 1 356 ? -16.255 -3.590 1.721 1.00 95.62 356 ASN A O 1
ATOM 2501 N N . SER A 1 357 ? -18.436 -3.058 1.806 1.00 94.94 357 SER A N 1
ATOM 2502 C CA . SER A 1 357 ? -18.905 -3.973 0.765 1.00 94.94 357 SER A CA 1
ATOM 2503 C C . SER A 1 357 ? -19.913 -3.276 -0.162 1.00 94.94 357 SER A C 1
ATOM 2505 O O . SER A 1 357 ? -20.937 -3.842 -0.560 1.00 94.94 357 SER A O 1
ATOM 2507 N N . ASP A 1 358 ? -19.667 -2.003 -0.461 1.00 92.38 358 ASP A N 1
ATOM 2508 C CA . ASP A 1 358 ? -20.524 -1.155 -1.284 1.00 92.38 358 ASP A CA 1
ATOM 2509 C C . ASP A 1 358 ? -20.427 -1.548 -2.759 1.00 92.38 358 ASP A C 1
ATOM 2511 O O . ASP A 1 358 ? -21.449 -1.860 -3.376 1.00 92.38 358 ASP A O 1
ATOM 2515 N N . GLY A 1 359 ? -19.212 -1.581 -3.309 1.00 88.25 359 GLY A N 1
ATOM 2516 C CA . GLY A 1 359 ? -18.963 -1.918 -4.709 1.00 88.25 359 GLY A CA 1
ATOM 2517 C C . GLY A 1 359 ? -18.952 -3.423 -5.000 1.00 88.25 359 GLY A C 1
ATOM 2518 O O . GLY A 1 359 ? -19.180 -3.837 -6.134 1.00 88.25 359 GLY A O 1
ATOM 2519 N N . GLY A 1 360 ? -18.716 -4.265 -3.991 1.00 92.31 360 GLY A N 1
ATOM 2520 C CA . GLY A 1 360 ? -18.690 -5.723 -4.132 1.00 92.31 360 GLY A CA 1
ATOM 2521 C C . GLY A 1 360 ? -18.643 -6.443 -2.788 1.00 92.31 360 GLY A C 1
ATOM 2522 O O . GLY A 1 360 ? -18.528 -5.812 -1.740 1.00 92.31 360 GLY A O 1
ATOM 2523 N N . ALA A 1 361 ? -18.752 -7.773 -2.796 1.00 92.94 361 ALA A N 1
ATOM 2524 C CA . ALA A 1 361 ? -18.550 -8.557 -1.578 1.00 92.94 361 ALA A CA 1
ATOM 2525 C C . ALA A 1 361 ? -17.085 -8.472 -1.122 1.00 92.94 361 ALA A C 1
ATOM 2527 O O . ALA A 1 361 ? -16.180 -8.535 -1.952 1.00 92.94 361 ALA A O 1
ATOM 2528 N N . SER A 1 362 ? -16.869 -8.363 0.189 1.00 94.75 362 SER A N 1
ATOM 2529 C CA . SER A 1 362 ? -15.532 -8.300 0.79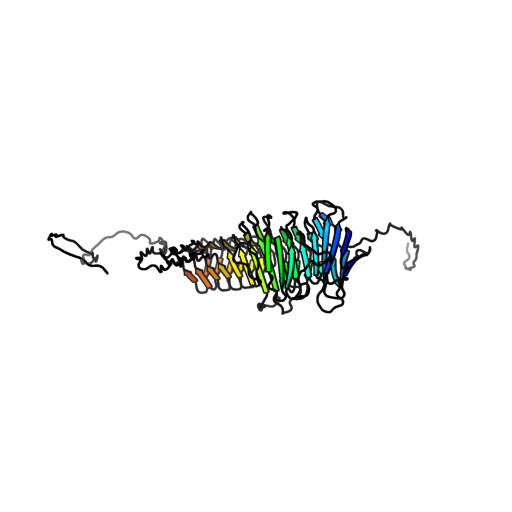4 1.00 94.75 362 SER A CA 1
ATOM 2530 C C . SER A 1 362 ? -15.274 -9.553 1.627 1.00 94.75 362 SER A C 1
ATOM 2532 O O . SER A 1 362 ? -16.087 -9.914 2.482 1.00 94.75 362 SER A O 1
ATOM 2534 N N . THR A 1 363 ? -14.155 -10.236 1.390 1.00 93.44 363 THR A N 1
ATOM 2535 C CA . THR A 1 363 ? -13.840 -11.519 2.041 1.00 93.44 363 THR A CA 1
ATOM 2536 C C . THR A 1 363 ? -12.392 -11.574 2.503 1.00 93.44 363 THR A C 1
ATOM 2538 O O . THR A 1 363 ? -11.469 -11.471 1.696 1.00 93.44 363 THR A O 1
ATOM 2541 N N . TYR A 1 364 ? -12.201 -11.810 3.797 1.00 94.75 364 TYR A N 1
ATOM 2542 C CA . TYR A 1 364 ? -10.894 -11.911 4.436 1.00 94.75 364 TYR A CA 1
ATOM 2543 C C . TYR A 1 364 ? -10.701 -13.327 4.985 1.00 94.75 364 TYR A C 1
ATOM 2545 O O . TYR A 1 364 ? -11.281 -13.689 6.011 1.00 94.75 364 TYR A O 1
ATOM 2553 N N . GLY A 1 365 ? -9.922 -14.139 4.270 1.00 91.25 365 GLY A N 1
ATOM 2554 C CA . GLY A 1 365 ? -9.589 -15.521 4.614 1.00 91.25 365 GLY A CA 1
ATOM 2555 C C . GLY A 1 365 ? -8.509 -15.647 5.697 1.00 91.25 365 GLY A C 1
ATOM 2556 O O . GLY A 1 365 ? -8.512 -16.619 6.453 1.00 91.25 365 GLY A O 1
ATOM 2557 N N . GLY A 1 366 ? -7.606 -14.665 5.797 1.00 90.25 366 GLY A N 1
ATOM 2558 C CA . GLY A 1 366 ? -6.557 -14.581 6.819 1.00 90.25 366 GLY A CA 1
ATOM 2559 C C . GLY A 1 366 ? -6.962 -13.782 8.065 1.00 90.25 366 GLY A C 1
ATOM 2560 O O . GLY A 1 366 ? -8.061 -13.231 8.141 1.00 90.25 366 GLY A O 1
ATOM 2561 N N . ASP A 1 367 ? -6.062 -13.708 9.053 1.00 93.25 367 ASP A N 1
ATOM 2562 C CA . ASP A 1 367 ? -6.234 -12.799 10.196 1.00 93.25 367 ASP A CA 1
ATOM 2563 C C . ASP A 1 367 ? -6.119 -11.340 9.734 1.00 93.25 367 ASP A C 1
ATOM 2565 O O . ASP A 1 367 ? -5.271 -11.006 8.901 1.00 93.25 367 ASP A O 1
ATOM 2569 N N . VAL A 1 368 ? -6.945 -10.463 10.301 1.00 96.06 368 VAL A N 1
ATOM 2570 C CA . VAL A 1 368 ? -6.975 -9.038 9.964 1.00 96.06 368 VAL A CA 1
ATOM 2571 C C . VAL A 1 368 ? -6.660 -8.203 11.195 1.00 96.06 368 VAL A C 1
ATOM 2573 O O . VAL A 1 368 ? -7.286 -8.339 12.241 1.00 96.06 368 VAL A O 1
ATOM 2576 N N . THR A 1 369 ? -5.691 -7.306 11.065 1.00 96.56 369 THR A N 1
ATOM 2577 C CA . THR A 1 369 ? -5.368 -6.280 12.053 1.00 96.56 369 THR A CA 1
ATOM 2578 C C . THR A 1 369 ? -5.593 -4.908 11.435 1.00 96.56 369 THR A C 1
ATOM 2580 O O . THR A 1 369 ? -4.964 -4.574 10.436 1.00 96.56 369 THR A O 1
ATOM 2583 N N . LEU A 1 370 ? -6.484 -4.120 12.028 1.00 97.44 370 LEU A N 1
ATOM 2584 C CA . LEU A 1 370 ? -6.770 -2.738 11.659 1.00 97.44 370 LEU A CA 1
ATOM 2585 C C . LEU A 1 370 ? -6.326 -1.844 12.818 1.00 97.44 370 LEU A C 1
ATOM 2587 O O . LEU A 1 370 ? -6.793 -2.031 13.938 1.00 97.44 370 LEU A O 1
ATOM 2591 N N . ALA A 1 371 ? -5.449 -0.880 12.569 1.00 95.38 371 ALA A N 1
ATOM 2592 C CA . ALA A 1 371 ? -5.055 0.104 13.569 1.00 95.38 371 ALA A CA 1
ATOM 2593 C C . ALA A 1 371 ? -5.205 1.510 12.997 1.00 95.38 371 ALA A C 1
ATOM 2595 O O . ALA A 1 371 ? -4.561 1.840 12.004 1.00 95.38 371 ALA A O 1
ATOM 2596 N N . ALA A 1 372 ? -6.044 2.344 13.602 1.00 93.81 372 ALA A N 1
ATOM 2597 C CA . ALA A 1 372 ? -6.251 3.709 13.135 1.00 93.81 372 ALA A CA 1
ATOM 2598 C C . ALA A 1 372 ? -6.083 4.713 14.265 1.00 93.81 372 ALA A C 1
ATOM 2600 O O . ALA A 1 372 ? -6.521 4.488 15.385 1.00 93.81 372 ALA A O 1
ATOM 2601 N N . SER A 1 373 ? -5.492 5.862 13.967 1.00 88.38 373 SER A N 1
ATOM 2602 C CA . SER A 1 373 ? -5.343 6.917 14.968 1.00 88.38 373 SER A CA 1
ATOM 2603 C C . SER A 1 373 ? -6.645 7.716 15.183 1.00 88.38 373 SER A C 1
ATOM 2605 O O . SER A 1 373 ? -6.830 8.314 16.248 1.00 88.38 373 SER A O 1
ATOM 2607 N N . GLY A 1 374 ? -7.539 7.721 14.185 1.00 89.38 374 GLY A N 1
ATOM 2608 C CA . GLY A 1 374 ? -8.836 8.400 14.209 1.00 89.38 374 GLY A CA 1
ATOM 2609 C C . GLY A 1 374 ? -10.023 7.447 14.355 1.00 89.38 374 GLY A C 1
ATOM 2610 O O . GLY A 1 374 ? -10.621 7.372 15.422 1.00 89.38 374 GLY A O 1
ATOM 2611 N N . GLN A 1 375 ? -10.398 6.748 13.281 1.00 95.12 375 GLN A N 1
ATOM 2612 C CA . GLN A 1 375 ? -11.617 5.930 13.261 1.00 95.12 375 GLN A CA 1
ATOM 2613 C C . GLN A 1 375 ? -11.440 4.643 12.449 1.00 95.12 375 GLN A C 1
ATOM 2615 O O . GLN A 1 375 ? -10.724 4.623 11.448 1.00 95.12 375 GLN A O 1
ATOM 2620 N N . ILE A 1 376 ? -12.123 3.574 12.857 1.00 98.38 376 ILE A N 1
ATOM 2621 C CA . ILE A 1 376 ? -12.273 2.338 12.082 1.00 98.38 376 ILE A CA 1
ATOM 2622 C C . ILE A 1 376 ? -13.760 2.092 11.833 1.00 98.38 376 ILE A C 1
ATOM 2624 O O . ILE A 1 376 ? -14.539 1.971 12.773 1.00 98.38 376 ILE A O 1
ATOM 2628 N N . ASN A 1 377 ? -14.151 1.971 10.568 1.00 98.00 377 ASN A N 1
ATOM 2629 C CA . ASN A 1 377 ? -15.506 1.620 10.158 1.00 98.00 377 ASN A CA 1
ATOM 2630 C C . ASN A 1 377 ? -15.493 0.280 9.431 1.00 98.00 377 ASN A C 1
ATOM 2632 O O . ASN A 1 377 ? -14.742 0.108 8.476 1.00 98.00 377 ASN A O 1
ATOM 2636 N N . VAL A 1 378 ? -16.341 -0.652 9.858 1.00 98.25 378 VAL A N 1
ATOM 2637 C CA . VAL A 1 378 ? -16.555 -1.939 9.190 1.00 98.25 378 VAL A CA 1
ATOM 2638 C C . VAL A 1 378 ? -18.040 -2.077 8.882 1.00 98.25 378 VAL A C 1
ATOM 2640 O O . VAL A 1 378 ? -18.855 -2.234 9.794 1.00 98.25 378 VAL A O 1
ATOM 2643 N N . ALA A 1 379 ? -18.408 -2.000 7.606 1.00 96.88 379 ALA A N 1
ATOM 2644 C CA . ALA A 1 379 ? -19.800 -1.932 7.184 1.00 96.88 379 ALA A CA 1
ATOM 2645 C C . ALA A 1 379 ? -20.122 -2.913 6.052 1.00 96.88 379 ALA A C 1
ATOM 2647 O O . ALA A 1 379 ? -19.530 -2.864 4.976 1.00 96.88 379 ALA A O 1
ATOM 2648 N N . ALA A 1 380 ? -21.121 -3.772 6.279 1.00 97.12 380 ALA A N 1
ATOM 2649 C CA . ALA A 1 380 ? -21.754 -4.545 5.214 1.00 97.12 380 ALA A CA 1
ATOM 2650 C C . ALA A 1 380 ? -23.023 -3.837 4.717 1.00 97.12 380 ALA A C 1
ATOM 2652 O O . ALA A 1 380 ? -24.084 -3.984 5.327 1.00 97.12 380 ALA A O 1
ATOM 2653 N N . THR A 1 381 ? -22.927 -3.060 3.637 1.00 92.88 381 THR A N 1
ATOM 2654 C CA . THR A 1 381 ? -24.023 -2.170 3.204 1.00 92.88 381 THR A CA 1
ATOM 2655 C C . THR A 1 381 ? -24.780 -2.697 1.987 1.00 92.88 381 THR A C 1
ATOM 2657 O O . THR A 1 381 ? -25.993 -2.883 2.059 1.00 92.88 381 THR A O 1
ATOM 2660 N N . ASN A 1 382 ? -24.097 -2.954 0.864 1.00 94.06 382 ASN A N 1
ATOM 2661 C CA . ASN A 1 382 ? -24.742 -3.409 -0.381 1.00 94.06 382 ASN A CA 1
ATOM 2662 C C . ASN A 1 382 ? -24.459 -4.882 -0.700 1.00 94.06 382 ASN A C 1
ATOM 2664 O O . ASN A 1 382 ? -25.266 -5.551 -1.355 1.00 94.06 382 ASN A O 1
ATOM 2668 N N . ASN A 1 383 ? -23.357 -5.420 -0.183 1.00 96.81 383 ASN A N 1
ATOM 2669 C CA . ASN A 1 383 ? -22.957 -6.812 -0.339 1.00 96.81 383 ASN A CA 1
ATOM 2670 C C . ASN A 1 383 ? -22.575 -7.427 1.010 1.00 96.81 383 ASN A C 1
ATOM 2672 O O . ASN A 1 383 ? -22.505 -6.748 2.035 1.00 96.81 383 ASN A O 1
ATOM 2676 N N . ASN A 1 384 ? -22.326 -8.732 1.017 1.00 96.56 384 ASN A N 1
ATOM 2677 C CA . ASN A 1 384 ? -21.874 -9.410 2.224 1.00 96.56 384 ASN A CA 1
ATOM 2678 C C . ASN A 1 384 ? -20.399 -9.099 2.501 1.00 96.56 384 ASN A C 1
ATOM 2680 O O . ASN A 1 384 ? -19.605 -8.915 1.576 1.00 96.56 384 ASN A O 1
ATOM 2684 N N . LEU A 1 385 ? -20.051 -9.072 3.784 1.00 97.69 385 LEU A N 1
ATOM 2685 C CA . LEU A 1 385 ? -18.687 -8.905 4.263 1.00 97.69 385 LEU A CA 1
ATOM 2686 C C . LEU A 1 385 ? -18.372 -10.045 5.229 1.00 97.69 385 LEU A C 1
ATOM 2688 O O . LEU A 1 385 ? -19.172 -10.355 6.115 1.00 97.69 385 LEU A O 1
ATOM 2692 N N . THR A 1 386 ? -17.241 -10.720 5.045 1.00 96.75 386 THR A N 1
ATOM 2693 C CA . THR A 1 386 ? -16.872 -11.878 5.870 1.00 96.75 386 THR A CA 1
ATOM 2694 C C . THR A 1 386 ? -15.416 -11.835 6.306 1.00 96.75 386 THR A C 1
ATOM 2696 O O . THR A 1 386 ? -14.521 -11.677 5.479 1.00 96.75 386 THR A O 1
ATOM 2699 N N . PHE A 1 387 ? -15.193 -12.059 7.600 1.00 96.88 387 PHE A N 1
ATOM 2700 C CA . PHE A 1 387 ? -13.894 -12.381 8.182 1.00 96.88 387 PHE A CA 1
ATOM 2701 C C . PHE A 1 387 ? -13.902 -13.850 8.607 1.00 96.88 387 PHE A C 1
ATOM 2703 O O . PHE A 1 387 ? -14.638 -14.241 9.516 1.00 96.88 387 PHE A O 1
ATOM 2710 N N . ALA A 1 388 ? -13.103 -14.672 7.931 1.00 94.50 388 ALA A N 1
ATOM 2711 C CA . ALA A 1 388 ? -13.022 -16.107 8.189 1.00 94.50 388 ALA A CA 1
ATOM 2712 C C . ALA A 1 388 ? -12.203 -16.434 9.448 1.00 94.50 388 ALA A C 1
ATOM 2714 O O . ALA A 1 388 ? -12.419 -17.474 10.071 1.00 94.50 388 ALA A O 1
ATOM 2715 N N . ARG A 1 389 ? -11.263 -15.558 9.827 1.00 94.19 389 ARG A N 1
ATOM 2716 C CA . ARG A 1 389 ? -10.408 -15.709 11.014 1.00 94.19 389 ARG A CA 1
ATOM 2717 C C . ARG A 1 389 ? -10.537 -14.505 11.945 1.00 94.19 389 ARG A C 1
ATOM 2719 O O . ARG A 1 389 ? -11.611 -13.911 12.032 1.00 94.19 389 ARG A O 1
ATOM 2726 N N . THR A 1 390 ? -9.491 -14.204 12.712 1.00 95.44 390 THR A N 1
ATOM 2727 C CA . THR A 1 390 ? -9.541 -13.183 13.759 1.00 95.44 390 THR A CA 1
ATOM 2728 C C . THR A 1 390 ? -9.566 -11.790 13.144 1.00 95.44 390 THR A C 1
ATOM 2730 O O . THR A 1 390 ? -8.749 -11.488 12.274 1.00 95.44 390 THR A O 1
ATOM 2733 N N . LEU A 1 391 ? -10.459 -10.928 13.633 1.00 97.62 391 LEU A N 1
ATOM 2734 C CA . LEU A 1 391 ? -10.364 -9.483 13.438 1.00 97.62 391 LEU A CA 1
ATOM 2735 C C . LEU A 1 391 ? -9.864 -8.837 14.733 1.00 97.62 391 LEU A C 1
ATOM 2737 O O . LEU A 1 391 ? -10.507 -8.960 15.774 1.00 97.62 391 LEU A O 1
ATOM 2741 N N . THR A 1 392 ? -8.781 -8.074 14.635 1.00 98.06 392 THR A N 1
ATOM 2742 C CA . THR A 1 392 ? -8.326 -7.145 15.672 1.00 98.06 392 THR A CA 1
ATOM 2743 C C . THR A 1 392 ? -8.426 -5.726 15.129 1.00 98.06 392 THR A C 1
ATOM 2745 O O . THR A 1 392 ? -7.718 -5.388 14.186 1.00 98.06 392 THR A O 1
ATOM 2748 N N . ALA A 1 393 ? -9.282 -4.891 15.709 1.00 98.06 393 ALA A N 1
ATOM 2749 C CA . ALA A 1 393 ? -9.405 -3.477 15.369 1.00 98.06 393 ALA A CA 1
ATOM 2750 C C . ALA A 1 393 ? -9.038 -2.618 16.584 1.00 98.06 393 ALA A C 1
ATOM 2752 O O . ALA A 1 393 ? -9.624 -2.790 17.651 1.00 98.06 393 ALA A O 1
ATOM 2753 N N . THR A 1 394 ? -8.076 -1.708 16.432 1.00 97.25 394 THR A N 1
ATOM 2754 C CA . THR A 1 394 ? -7.607 -0.833 17.512 1.00 97.25 394 THR A CA 1
ATOM 2755 C C . THR A 1 394 ? -7.551 0.634 17.094 1.00 97.25 394 THR A C 1
ATOM 2757 O O . THR A 1 394 ? -7.012 0.988 16.045 1.00 97.25 394 THR A O 1
ATOM 2760 N N . THR A 1 395 ? -8.099 1.498 17.937 1.00 96.25 395 THR A N 1
ATOM 2761 C CA . THR A 1 395 ? -7.922 2.954 17.900 1.00 96.25 395 THR A CA 1
ATOM 2762 C C . THR A 1 395 ? -7.239 3.468 19.163 1.00 96.25 395 THR A C 1
ATOM 2764 O O . THR A 1 395 ? -7.397 4.634 19.544 1.00 96.25 395 THR A O 1
ATOM 2767 N N . ASP A 1 396 ? -6.489 2.581 19.826 1.00 94.94 396 ASP A N 1
ATOM 2768 C CA . ASP A 1 396 ? -5.840 2.855 21.099 1.00 94.94 396 ASP A CA 1
ATOM 2769 C C . ASP A 1 396 ? -4.868 4.026 20.982 1.00 94.94 396 ASP A C 1
ATOM 2771 O O . ASP A 1 396 ? -4.176 4.222 19.976 1.00 94.94 396 ASP A O 1
ATOM 2775 N N . ARG A 1 397 ? -4.779 4.803 22.058 1.00 92.12 397 ARG A N 1
ATOM 2776 C CA . ARG A 1 397 ? -3.868 5.942 22.140 1.00 92.12 397 ARG A CA 1
ATOM 2777 C C . ARG A 1 397 ? -3.101 5.919 23.440 1.00 92.12 397 ARG A C 1
ATOM 2779 O O . ARG A 1 397 ? -3.669 5.717 24.510 1.00 92.12 397 ARG A O 1
ATOM 2786 N N . ILE A 1 398 ? -1.808 6.199 23.333 1.00 90.75 398 ILE A N 1
ATOM 2787 C CA . ILE A 1 398 ? -0.919 6.382 24.474 1.00 90.75 398 ILE A CA 1
ATOM 2788 C C . ILE A 1 398 ? -0.356 7.797 24.400 1.00 90.75 398 ILE A C 1
ATOM 2790 O O . ILE A 1 398 ? 0.195 8.201 23.376 1.00 90.75 398 ILE A O 1
ATOM 2794 N N . GLY A 1 399 ? -0.522 8.553 25.480 1.00 87.44 399 GLY A N 1
ATOM 2795 C CA . GLY A 1 399 ? -0.026 9.917 25.584 1.00 87.44 399 GLY A CA 1
ATOM 2796 C C . GLY A 1 399 ? 1.497 9.940 25.672 1.00 87.44 399 GLY A C 1
ATOM 2797 O O . GLY A 1 399 ? 2.115 9.061 26.279 1.00 87.44 399 GLY A O 1
ATOM 2798 N N . ALA A 1 400 ? 2.114 10.977 25.100 1.00 89.00 400 ALA A N 1
ATOM 2799 C CA . ALA A 1 400 ? 3.511 11.305 25.389 1.00 89.00 400 ALA A CA 1
ATOM 2800 C C . ALA A 1 400 ? 3.691 11.561 26.902 1.00 89.00 400 ALA A C 1
ATOM 2802 O O . ALA A 1 400 ? 2.698 11.815 27.577 1.00 89.00 400 ALA A O 1
ATOM 2803 N N . PRO A 1 401 ? 4.907 11.521 27.472 1.00 88.88 401 PRO A N 1
ATOM 2804 C CA . PRO A 1 401 ? 5.105 11.719 28.911 1.00 88.88 401 PRO A CA 1
ATOM 2805 C C . PRO A 1 401 ? 4.368 12.950 29.476 1.00 88.88 401 PRO A C 1
ATOM 2807 O O . PRO A 1 401 ? 4.605 14.071 29.034 1.00 88.88 401 PRO A O 1
ATOM 2810 N N . GLY A 1 402 ? 3.446 12.731 30.424 1.00 87.06 402 GLY A N 1
ATOM 2811 C CA . GLY A 1 402 ? 2.574 13.764 31.013 1.00 87.06 402 GLY A CA 1
ATOM 2812 C C . GLY A 1 402 ? 1.455 14.297 30.112 1.00 87.06 402 GLY A C 1
ATOM 2813 O O . GLY A 1 402 ? 0.648 15.105 30.558 1.00 87.06 402 GLY A O 1
ATOM 2814 N N . GLY A 1 403 ? 1.403 13.859 28.857 1.00 91.25 403 GLY A N 1
ATOM 2815 C CA . GLY A 1 403 ? 0.403 14.235 27.870 1.00 91.25 403 GLY A CA 1
ATOM 2816 C C . GLY A 1 403 ? -0.866 13.393 27.962 1.00 91.25 403 GLY A C 1
ATOM 2817 O O . GLY A 1 403 ? -0.831 12.196 28.264 1.00 91.25 403 GLY A O 1
ATOM 2818 N N . ASP A 1 404 ? -1.989 14.033 27.665 1.00 93.38 404 ASP A N 1
ATOM 2819 C CA . ASP A 1 404 ? -3.297 13.391 27.608 1.00 93.38 404 ASP A CA 1
ATOM 2820 C C . ASP A 1 404 ? -3.424 12.479 26.376 1.00 93.38 404 ASP A C 1
ATOM 2822 O O . ASP A 1 404 ? -2.763 12.680 25.353 1.00 93.38 404 ASP A O 1
ATOM 2826 N N . ALA A 1 405 ? -4.300 11.481 26.468 1.00 92.81 405 ALA A N 1
ATOM 2827 C CA . ALA A 1 405 ? -4.643 10.596 25.365 1.00 92.81 405 ALA A CA 1
ATOM 2828 C C . ALA A 1 405 ? -6.147 10.347 25.306 1.00 92.81 405 ALA A C 1
ATOM 2830 O O . ALA A 1 405 ? -6.761 9.942 26.294 1.00 92.81 405 ALA A O 1
ATOM 2831 N N . THR A 1 406 ? -6.711 10.517 24.116 1.00 94.88 406 THR A N 1
ATOM 2832 C CA . THR A 1 406 ? -8.097 10.163 23.808 1.00 94.88 406 THR A CA 1
ATOM 2833 C C . THR A 1 406 ? -8.076 9.165 22.669 1.00 94.88 406 THR A C 1
ATOM 2835 O O . THR A 1 406 ? -7.551 9.486 21.604 1.00 94.88 406 THR A O 1
ATOM 2838 N N . ALA A 1 407 ? -8.597 7.962 22.898 1.00 94.38 407 ALA A N 1
ATOM 2839 C CA . ALA A 1 407 ? -8.701 6.955 21.849 1.00 94.38 407 ALA A CA 1
ATOM 2840 C C . ALA A 1 407 ? -9.738 7.337 20.785 1.00 94.38 407 ALA A C 1
ATOM 2842 O O . ALA A 1 407 ? -10.634 8.145 21.031 1.00 94.38 407 ALA A O 1
ATOM 2843 N N . GLY A 1 408 ? -9.578 6.764 19.595 1.00 94.88 408 GLY A N 1
ATOM 2844 C CA . GLY A 1 408 ? -10.487 6.975 18.471 1.00 94.88 408 GLY A CA 1
ATOM 2845 C C . GLY A 1 408 ? -11.740 6.101 18.531 1.00 94.88 408 GLY A C 1
ATOM 2846 O O . GLY A 1 408 ? -11.961 5.381 19.503 1.00 94.88 408 GLY A O 1
ATOM 2847 N N . ASP A 1 409 ? -12.517 6.088 17.451 1.00 96.75 409 ASP A N 1
ATOM 2848 C CA . ASP A 1 409 ? -13.804 5.385 17.405 1.00 96.75 409 ASP A CA 1
ATOM 2849 C C . ASP A 1 409 ? -13.784 4.136 16.511 1.00 96.75 409 ASP A C 1
ATOM 2851 O O . ASP A 1 409 ? -13.142 4.102 15.462 1.00 96.75 409 ASP A O 1
ATOM 2855 N N . ILE A 1 410 ? -14.547 3.111 16.893 1.00 98.50 410 ILE A N 1
ATOM 2856 C CA . ILE A 1 410 ? -14.774 1.902 16.095 1.00 98.50 410 ILE A CA 1
ATOM 2857 C C . ILE A 1 410 ? -16.274 1.736 15.856 1.00 98.50 410 ILE A C 1
ATOM 2859 O O . ILE A 1 410 ? -17.062 1.679 16.800 1.00 98.50 410 ILE A O 1
ATOM 2863 N N . SER A 1 411 ? -16.678 1.609 14.595 1.00 97.69 411 SER A N 1
ATOM 2864 C CA . SER A 1 411 ? -18.065 1.371 14.197 1.00 97.69 411 SER A CA 1
ATOM 2865 C C . SER A 1 411 ? -18.192 0.088 13.386 1.00 97.69 411 SER A C 1
ATOM 2867 O O . SER A 1 411 ? -17.449 -0.133 12.429 1.00 97.69 411 SER A O 1
ATOM 2869 N N . ILE A 1 412 ? -19.158 -0.751 13.755 1.00 97.81 412 ILE A N 1
ATOM 2870 C CA . ILE A 1 412 ? -19.505 -1.988 13.062 1.00 97.81 412 ILE A CA 1
ATOM 2871 C C . ILE A 1 412 ? -20.987 -1.963 12.702 1.00 97.81 412 ILE A C 1
ATOM 2873 O O . ILE A 1 412 ? -21.848 -1.816 13.574 1.00 97.81 412 ILE A O 1
ATOM 2877 N N . GLY A 1 413 ? -21.297 -2.164 11.424 1.00 96.38 413 GLY A N 1
ATOM 2878 C CA . GLY A 1 413 ? -22.666 -2.119 10.924 1.00 96.38 413 GLY A CA 1
ATOM 2879 C C . GLY A 1 413 ? -22.945 -3.121 9.812 1.00 96.38 413 GLY A C 1
ATOM 2880 O O . GLY A 1 413 ? -22.064 -3.531 9.061 1.00 96.38 413 GLY A O 1
ATOM 2881 N N . ALA A 1 414 ? -24.213 -3.496 9.693 1.00 97.06 414 ALA A N 1
ATOM 2882 C CA . ALA A 1 414 ? -24.737 -4.176 8.519 1.00 97.06 414 ALA A CA 1
ATOM 2883 C C . ALA A 1 414 ? -26.117 -3.610 8.196 1.00 97.06 414 ALA A C 1
ATOM 2885 O O . ALA A 1 414 ? -26.941 -3.458 9.103 1.00 97.06 414 ALA A O 1
ATOM 2886 N N . SER A 1 415 ? -26.378 -3.318 6.928 1.00 95.62 415 SER A N 1
ATOM 2887 C CA . SER A 1 415 ? -27.624 -2.702 6.476 1.00 95.62 415 SER A CA 1
ATOM 2888 C C . SER A 1 415 ? -28.212 -3.409 5.255 1.00 95.62 415 SER A C 1
ATOM 2890 O O . SER A 1 415 ? -27.662 -4.395 4.769 1.00 95.62 415 SER A O 1
ATOM 2892 N N . ASN A 1 416 ? -29.397 -2.975 4.814 1.00 93.69 416 ASN A N 1
ATOM 2893 C CA . ASN A 1 416 ? -30.060 -3.436 3.583 1.00 93.69 416 ASN A CA 1
ATOM 2894 C C . ASN A 1 416 ? -30.182 -4.970 3.432 1.00 93.69 416 ASN A C 1
ATOM 2896 O O . ASN A 1 416 ? -30.017 -5.519 2.340 1.00 93.69 416 ASN A O 1
ATOM 2900 N N . GLY A 1 417 ? -30.442 -5.687 4.528 1.00 93.25 417 GLY A N 1
ATOM 2901 C CA . GLY A 1 417 ? -30.557 -7.149 4.539 1.00 93.25 417 GLY A CA 1
ATOM 2902 C C . GLY A 1 417 ? -29.238 -7.902 4.341 1.00 93.25 417 GLY A C 1
ATOM 2903 O O . GLY A 1 417 ? -29.262 -9.124 4.209 1.00 93.25 417 GLY A O 1
ATOM 2904 N N . LYS A 1 418 ? -28.092 -7.211 4.306 1.00 97.38 418 LYS A N 1
ATOM 2905 C CA . LYS A 1 418 ? -26.772 -7.817 4.095 1.00 97.38 418 LYS A CA 1
ATOM 2906 C C . LYS A 1 418 ? -26.177 -8.351 5.380 1.00 97.38 418 LYS A C 1
ATOM 2908 O O . LYS A 1 418 ? -26.572 -7.969 6.483 1.00 97.38 418 LYS A O 1
ATOM 2913 N N . THR A 1 419 ? -25.229 -9.267 5.221 1.00 96.75 419 THR A N 1
ATOM 2914 C CA . THR A 1 419 ? -24.595 -9.955 6.343 1.00 96.75 419 THR A CA 1
ATOM 2915 C C . THR A 1 419 ? -23.151 -9.511 6.517 1.00 96.75 419 THR A C 1
ATOM 2917 O O . THR A 1 419 ? -22.354 -9.606 5.581 1.00 96.75 419 THR A O 1
ATOM 2920 N N . LEU A 1 420 ? -22.815 -9.114 7.739 1.00 97.75 420 LEU A N 1
ATOM 2921 C CA . LEU A 1 420 ? -21.455 -8.994 8.238 1.00 97.75 420 LEU A CA 1
ATOM 2922 C C . LEU A 1 420 ? -21.167 -10.177 9.169 1.00 97.75 420 LEU A C 1
ATOM 2924 O O . LEU A 1 420 ? -21.748 -10.283 10.253 1.00 97.75 420 LEU A O 1
ATOM 2928 N N . HIS A 1 421 ? -20.294 -11.081 8.733 1.00 97.12 421 HIS A N 1
ATOM 2929 C CA . HIS A 1 421 ? -20.001 -12.320 9.448 1.00 97.12 421 HIS A CA 1
ATOM 2930 C C . HIS A 1 421 ? -18.555 -12.374 9.946 1.00 97.12 421 HIS A C 1
ATOM 2932 O O . HIS A 1 421 ? -17.618 -12.273 9.154 1.00 97.12 421 HIS A O 1
ATOM 2938 N N . PHE A 1 422 ? -18.389 -12.592 11.251 1.00 97.38 422 PHE A N 1
ATOM 2939 C CA . PHE A 1 422 ? -17.108 -12.863 11.895 1.00 97.38 422 PHE A CA 1
ATOM 2940 C C . PHE A 1 422 ? -17.082 -14.317 12.372 1.00 97.38 422 PHE A C 1
ATOM 2942 O O . PHE A 1 422 ? -17.665 -14.651 13.409 1.00 97.38 422 PHE A O 1
ATOM 2949 N N . ALA A 1 423 ? -16.422 -15.182 11.601 1.00 95.12 423 ALA A N 1
ATOM 2950 C CA . ALA A 1 423 ? -16.290 -16.599 11.933 1.00 95.12 423 ALA A CA 1
ATOM 2951 C C . ALA A 1 423 ? -15.263 -16.832 13.057 1.00 95.12 423 ALA A C 1
ATOM 2953 O O . ALA A 1 423 ? -15.457 -17.705 13.905 1.00 95.12 423 ALA A O 1
ATOM 2954 N N . GLY A 1 424 ? -14.183 -16.041 13.080 1.00 93.69 424 GLY A N 1
ATOM 2955 C CA . GLY A 1 424 ? -13.180 -16.047 14.144 1.00 93.69 424 GLY A CA 1
ATOM 2956 C C . GLY A 1 424 ? -13.502 -15.103 15.308 1.00 93.69 424 GLY A C 1
ATOM 2957 O O . GLY A 1 424 ? -14.583 -14.515 15.396 1.00 93.69 424 GLY A O 1
ATOM 2958 N N . ALA A 1 425 ? -12.538 -14.955 16.222 1.00 95.75 425 ALA A N 1
ATOM 2959 C CA . ALA A 1 425 ? -12.647 -14.010 17.328 1.00 95.75 425 ALA A CA 1
ATOM 2960 C C . ALA A 1 425 ? -12.597 -12.562 16.818 1.00 95.75 425 ALA A C 1
ATOM 2962 O O . ALA A 1 425 ? -11.830 -12.235 15.915 1.00 95.75 425 ALA A O 1
ATOM 2963 N N . THR A 1 426 ? -13.404 -11.686 17.412 1.00 97.88 426 THR A N 1
ATOM 2964 C CA . THR A 1 426 ? -13.376 -10.247 17.137 1.00 97.88 426 THR A CA 1
ATOM 2965 C C . THR A 1 426 ? -12.931 -9.493 18.381 1.00 97.88 426 THR A C 1
ATOM 2967 O O . THR A 1 426 ? -13.566 -9.590 19.432 1.00 97.88 426 THR A O 1
ATOM 2970 N N . VAL A 1 427 ? -11.840 -8.741 18.258 1.00 98.06 427 VAL A N 1
ATOM 2971 C CA . VAL A 1 427 ? -11.270 -7.905 19.316 1.00 98.06 427 VAL A CA 1
ATOM 2972 C C . VAL A 1 427 ? -11.307 -6.455 18.856 1.00 98.06 427 VAL A C 1
ATOM 2974 O O . VAL A 1 427 ? -10.686 -6.103 17.857 1.00 98.06 427 VAL A O 1
ATOM 2977 N N . LEU A 1 428 ? -12.041 -5.621 19.583 1.00 98.38 428 LEU A N 1
ATOM 2978 C CA . LEU A 1 428 ? -12.183 -4.190 19.334 1.00 98.38 428 LEU A CA 1
ATOM 2979 C C . LEU A 1 428 ? -11.611 -3.439 20.534 1.00 98.38 428 LEU A C 1
ATOM 2981 O O . LEU A 1 428 ? -12.037 -3.694 21.659 1.00 98.38 428 LEU A O 1
ATOM 2985 N N . SER A 1 429 ? -10.674 -2.526 20.304 1.00 97.94 429 SER A N 1
ATOM 2986 C CA . SER A 1 429 ? -10.042 -1.745 21.366 1.00 97.94 429 SER A CA 1
ATOM 2987 C C . SER A 1 429 ? -9.994 -0.264 21.009 1.00 97.94 429 SER A C 1
ATOM 2989 O O . SER A 1 429 ? -9.508 0.114 19.951 1.00 97.94 429 SER A O 1
ATOM 2991 N N . ALA A 1 430 ? -10.525 0.567 21.890 1.00 97.56 430 ALA A N 1
ATOM 2992 C CA . ALA A 1 430 ? -10.510 2.020 21.838 1.00 97.56 430 ALA A CA 1
ATOM 2993 C C . ALA A 1 430 ? -10.056 2.547 23.211 1.00 97.56 430 ALA A C 1
ATOM 2995 O O . ALA A 1 430 ? -10.730 3.359 23.850 1.00 97.56 430 ALA A O 1
ATOM 2996 N N . ASP A 1 431 ? -8.940 2.020 23.711 1.00 96.88 431 ASP A N 1
ATOM 2997 C CA . ASP A 1 431 ? -8.386 2.319 25.026 1.00 96.88 431 ASP A CA 1
ATOM 2998 C C . ASP A 1 431 ? -7.489 3.568 24.969 1.00 96.88 431 ASP A C 1
ATOM 3000 O O . ASP A 1 431 ? -6.519 3.647 24.211 1.00 96.88 431 ASP A O 1
ATOM 3004 N N . GLY A 1 432 ? -7.792 4.563 25.804 1.00 95.62 432 GLY A N 1
ATOM 3005 C CA . GLY A 1 432 ? -6.987 5.775 25.951 1.00 95.62 432 GLY A CA 1
ATOM 3006 C C . GLY A 1 432 ? -6.145 5.727 27.218 1.00 95.62 432 GLY A C 1
ATOM 3007 O O . GLY A 1 432 ? -6.687 5.688 28.322 1.00 95.62 432 GLY A O 1
ATOM 3008 N N . THR A 1 433 ? -4.822 5.766 27.076 1.00 95.50 433 THR A N 1
ATOM 3009 C CA . THR A 1 433 ? -3.869 5.740 28.194 1.00 95.50 433 THR A CA 1
ATOM 3010 C C . THR A 1 433 ? -3.078 7.040 28.260 1.00 95.50 433 THR A C 1
ATOM 3012 O O . THR A 1 433 ? -2.274 7.330 27.376 1.00 95.50 433 THR A O 1
ATOM 3015 N N . GLY A 1 434 ? -3.274 7.823 29.317 1.00 94.06 434 GLY A N 1
ATOM 3016 C CA . GLY A 1 434 ? -2.503 9.039 29.552 1.00 94.06 434 GLY A CA 1
ATOM 3017 C C . GLY A 1 434 ? -1.022 8.736 29.787 1.00 94.06 434 GLY A C 1
ATOM 3018 O O . GLY A 1 434 ? -0.661 7.710 30.369 1.00 94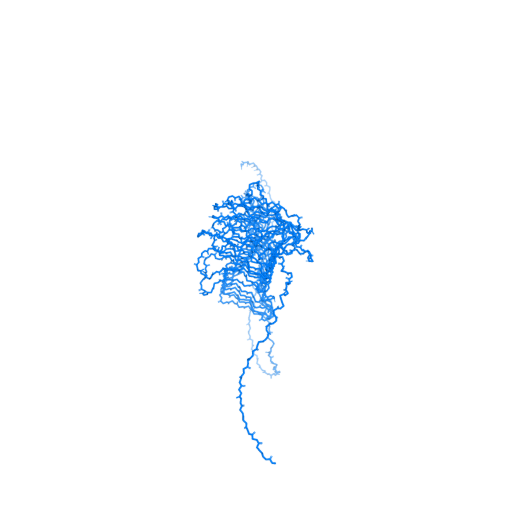.06 434 GLY A O 1
ATOM 3019 N N . GLY A 1 435 ? -0.142 9.620 29.324 1.00 92.56 435 GLY A N 1
ATOM 3020 C CA . GLY A 1 435 ? 1.295 9.405 29.418 1.00 92.56 435 GLY A CA 1
ATOM 3021 C C . GLY A 1 435 ? 1.836 9.621 30.828 1.00 92.56 435 GLY A C 1
ATOM 3022 O O . GLY A 1 435 ? 1.448 10.549 31.541 1.00 92.56 435 GLY A O 1
ATOM 3023 N N . SER A 1 436 ? 2.777 8.777 31.238 1.00 91.50 436 SER A N 1
ATOM 3024 C CA . SER A 1 436 ? 3.392 8.871 32.565 1.00 91.50 436 SER A CA 1
ATOM 3025 C C . SER A 1 436 ? 4.420 10.007 32.640 1.00 91.50 436 SER A C 1
ATOM 3027 O O . SER A 1 436 ? 5.255 10.146 31.752 1.00 91.50 436 SER A O 1
ATOM 3029 N N . ALA A 1 437 ? 4.403 10.785 33.723 1.00 88.25 437 ALA A N 1
ATOM 3030 C CA . ALA A 1 437 ? 5.378 11.833 34.033 1.00 88.25 437 ALA A CA 1
ATOM 3031 C C . ALA A 1 437 ? 5.987 11.595 35.422 1.00 88.25 437 ALA A C 1
ATOM 3033 O O . ALA A 1 437 ? 5.627 12.227 36.414 1.00 88.25 437 ALA A O 1
ATOM 3034 N N . THR A 1 438 ? 6.897 10.626 35.508 1.00 79.75 438 THR A N 1
ATOM 3035 C CA . THR A 1 438 ? 7.466 10.156 36.782 1.00 79.75 438 THR A CA 1
ATOM 3036 C C . THR A 1 438 ? 8.738 10.894 37.211 1.00 79.75 438 THR A C 1
ATOM 3038 O O . THR A 1 438 ? 9.275 10.595 38.276 1.00 79.75 438 THR A O 1
ATOM 3041 N N . THR A 1 439 ? 9.231 11.850 36.419 1.00 75.50 439 THR A N 1
ATOM 3042 C CA . THR A 1 439 ? 10.403 12.681 36.736 1.00 75.50 439 THR A CA 1
ATOM 3043 C C . THR A 1 439 ? 9.993 14.131 37.028 1.00 75.50 439 THR A C 1
ATOM 3045 O O . THR A 1 439 ? 9.035 14.655 36.461 1.00 75.50 439 THR A O 1
ATOM 3048 N N . GLY A 1 440 ? 10.711 14.796 37.940 1.00 68.75 440 GLY A N 1
ATOM 3049 C CA . GLY A 1 440 ? 10.474 16.206 38.283 1.00 68.75 440 GLY A CA 1
ATOM 3050 C C . GLY A 1 440 ? 9.113 16.466 38.941 1.00 68.75 440 GLY A C 1
ATOM 3051 O O . GLY A 1 440 ? 8.665 15.680 39.773 1.00 68.75 440 GLY A O 1
ATOM 3052 N N . THR A 1 441 ? 8.455 17.569 38.576 1.00 66.44 441 THR A N 1
ATOM 3053 C CA . THR A 1 441 ? 7.109 17.964 39.047 1.00 66.44 441 THR A CA 1
ATOM 3054 C C . THR A 1 441 ? 5.982 17.432 38.148 1.00 66.44 441 THR A C 1
ATOM 3056 O O . THR A 1 441 ? 4.933 18.061 38.031 1.00 66.44 441 THR A O 1
ATOM 3059 N N . GLY A 1 442 ? 6.210 16.311 37.462 1.00 78.44 442 GLY A N 1
ATOM 3060 C CA . GLY A 1 442 ? 5.305 15.761 36.460 1.00 78.44 442 GLY A CA 1
ATOM 3061 C C . GLY A 1 442 ? 3.928 15.367 37.002 1.00 78.44 442 GLY A C 1
ATOM 3062 O O . GLY A 1 442 ? 3.791 14.540 37.907 1.00 78.44 442 GLY A O 1
ATOM 3063 N N . THR A 1 443 ? 2.887 15.936 36.405 1.00 88.75 443 THR A N 1
ATOM 3064 C CA . THR A 1 443 ? 1.512 15.428 36.457 1.00 88.75 443 THR A CA 1
ATOM 3065 C C . THR A 1 443 ? 1.344 14.347 35.396 1.00 88.75 443 THR A C 1
ATOM 3067 O O . THR A 1 443 ? 1.724 14.555 34.245 1.00 88.75 443 THR A O 1
ATOM 3070 N N . GLY A 1 444 ? 0.791 13.193 35.769 1.00 91.94 444 GLY A N 1
ATOM 3071 C CA . GLY A 1 444 ? 0.435 12.160 34.801 1.00 91.94 444 GLY A CA 1
ATOM 3072 C C . GLY A 1 444 ? -0.687 12.647 33.885 1.00 91.94 444 GLY A C 1
ATOM 3073 O O . GLY A 1 444 ? -1.606 13.320 34.351 1.00 91.94 444 GLY A O 1
ATOM 3074 N N . GLY A 1 445 ? -0.612 12.312 32.598 1.00 94.38 445 GLY A N 1
ATOM 3075 C CA . GLY A 1 445 ? -1.632 12.695 31.623 1.00 94.38 445 GLY A CA 1
ATOM 3076 C C . GLY A 1 445 ? -2.954 11.963 31.847 1.00 94.38 445 GLY A C 1
ATOM 3077 O O . GLY A 1 445 ? -2.991 10.863 32.401 1.00 94.38 445 GLY A O 1
ATOM 3078 N N . ASN A 1 446 ? -4.059 12.546 31.408 1.00 95.00 446 ASN A N 1
ATOM 3079 C CA . ASN A 1 446 ? -5.381 11.932 31.453 1.00 95.00 446 ASN A CA 1
ATOM 3080 C C . ASN A 1 446 ? -5.549 10.910 30.320 1.00 95.00 446 ASN A C 1
ATOM 3082 O O . ASN A 1 446 ? -5.093 11.135 29.201 1.00 95.00 446 ASN A O 1
ATOM 3086 N N . GLY A 1 447 ? -6.231 9.799 30.592 1.00 96.38 447 GLY A N 1
ATOM 3087 C CA . GLY A 1 447 ? -6.608 8.812 29.579 1.00 96.38 447 GLY A CA 1
ATOM 3088 C C . GLY A 1 447 ? -8.118 8.742 29.419 1.00 96.38 447 GLY A C 1
ATOM 3089 O O . GLY A 1 447 ? -8.827 8.486 30.394 1.00 96.38 447 GLY A O 1
ATOM 3090 N N . THR A 1 448 ? -8.606 8.947 28.198 1.00 97.38 448 THR A N 1
ATOM 3091 C CA . THR A 1 448 ? -10.029 8.867 27.848 1.00 97.38 448 THR A CA 1
ATOM 3092 C C . THR A 1 448 ? -10.258 7.757 26.826 1.00 97.38 448 THR A C 1
ATOM 3094 O O . THR A 1 448 ? -9.695 7.801 25.732 1.00 97.38 448 THR A O 1
ATOM 3097 N N . GLY A 1 449 ? -11.079 6.765 27.178 1.00 96.62 449 GLY A N 1
ATOM 3098 C CA . GLY A 1 449 ? -11.503 5.720 26.242 1.00 96.62 449 GLY A CA 1
ATOM 3099 C C . GLY A 1 449 ? -12.399 6.282 25.135 1.00 96.62 449 GLY A C 1
ATOM 3100 O O . GLY A 1 449 ? -13.127 7.249 25.357 1.00 96.62 449 GLY A O 1
ATOM 3101 N N . GLY A 1 450 ? -12.341 5.678 23.952 1.00 97.12 450 GLY A N 1
ATOM 3102 C CA . GLY A 1 450 ? -13.101 6.092 22.773 1.00 97.12 450 GLY A CA 1
ATOM 3103 C C . GLY A 1 450 ? -14.511 5.503 22.726 1.00 97.12 450 GLY A C 1
ATOM 3104 O O . GLY A 1 450 ? -15.073 5.083 23.746 1.00 97.12 450 GLY A O 1
ATOM 3105 N N . THR A 1 451 ? -15.096 5.454 21.531 1.00 98.00 451 THR A N 1
ATOM 3106 C CA . THR A 1 451 ? -16.425 4.870 21.315 1.00 98.00 451 THR A CA 1
ATOM 3107 C C . THR A 1 451 ? -16.346 3.625 20.448 1.00 98.00 451 THR A C 1
ATOM 3109 O O . THR A 1 451 ? -15.847 3.662 19.330 1.00 98.00 451 THR A O 1
ATOM 3112 N N . ILE A 1 452 ? -16.926 2.524 20.919 1.00 98.50 452 ILE A N 1
ATOM 3113 C CA . ILE A 1 452 ? -17.188 1.332 20.112 1.00 98.50 452 ILE A CA 1
ATOM 3114 C C . ILE A 1 452 ? -18.696 1.225 19.908 1.00 98.50 452 ILE A C 1
ATOM 3116 O O . ILE A 1 452 ? -19.447 1.103 20.876 1.00 98.50 452 ILE A O 1
ATOM 3120 N N . THR A 1 453 ? -19.149 1.250 18.657 1.00 97.62 453 THR A N 1
ATOM 3121 C CA . THR A 1 453 ? -20.563 1.096 18.294 1.00 97.62 453 THR A CA 1
ATOM 3122 C C . THR A 1 453 ? -20.752 -0.113 17.393 1.00 97.62 453 THR A C 1
ATOM 3124 O O . THR A 1 453 ? -20.122 -0.223 16.347 1.00 97.62 453 THR A O 1
ATOM 3127 N N . ILE A 1 454 ? -21.660 -1.007 17.772 1.00 96.94 454 ILE A N 1
ATOM 3128 C CA . ILE A 1 454 ? -22.081 -2.150 16.963 1.00 96.94 454 ILE A CA 1
ATOM 3129 C C . ILE A 1 454 ? -23.582 -2.021 16.745 1.00 96.94 454 ILE A C 1
ATOM 3131 O O . ILE A 1 454 ? -24.364 -2.215 17.679 1.00 96.94 454 ILE A O 1
ATOM 3135 N N . ALA A 1 455 ? -23.965 -1.652 15.522 1.00 94.69 455 ALA A N 1
ATOM 3136 C CA . ALA A 1 455 ? -25.322 -1.233 15.196 1.00 94.69 455 ALA A CA 1
ATOM 3137 C C . ALA A 1 455 ? -25.796 -1.716 13.813 1.00 94.69 455 ALA A C 1
ATOM 3139 O O . ALA A 1 455 ? -25.810 -0.936 12.860 1.00 94.69 455 ALA A O 1
ATOM 3140 N N . PRO A 1 456 ? -26.228 -2.984 13.661 1.00 95.12 456 PRO A N 1
ATOM 3141 C CA . PRO A 1 456 ? -26.941 -3.410 12.459 1.00 95.12 456 PRO A CA 1
ATOM 3142 C C . PRO A 1 456 ? -28.247 -2.623 12.253 1.00 95.12 456 PRO A C 1
ATOM 3144 O O . PRO A 1 456 ? -29.090 -2.544 13.155 1.00 95.12 456 PRO A O 1
ATOM 3147 N N . THR A 1 457 ? -28.429 -2.097 11.039 1.00 94.25 457 THR A N 1
ATOM 3148 C CA . THR A 1 457 ? -29.571 -1.292 10.582 1.00 94.25 457 THR A CA 1
ATOM 3149 C C . THR A 1 457 ? -30.279 -1.952 9.398 1.00 94.25 457 THR A C 1
ATOM 3151 O O . THR A 1 457 ? -30.066 -1.617 8.236 1.00 94.25 457 THR A O 1
ATOM 3154 N N . GLY A 1 458 ? -31.118 -2.951 9.671 1.00 91.75 458 GLY A N 1
ATOM 3155 C CA . GLY A 1 458 ? -31.785 -3.735 8.621 1.00 91.75 458 GLY A CA 1
ATOM 3156 C C . GLY A 1 458 ? -30.937 -4.860 8.021 1.00 91.75 458 GLY A C 1
ATOM 3157 O O . GLY A 1 458 ? -31.448 -5.608 7.196 1.00 91.75 458 GLY A O 1
ATOM 3158 N N . GLY A 1 459 ? -29.666 -5.001 8.414 1.00 96.31 459 GLY A N 1
ATOM 3159 C CA . GLY A 1 459 ? -28.803 -6.140 8.079 1.00 96.31 459 GLY A CA 1
ATOM 3160 C C . GLY A 1 459 ? -28.582 -7.088 9.261 1.00 96.31 459 GLY A C 1
ATOM 3161 O O . GLY A 1 459 ? -29.192 -6.940 10.322 1.00 96.31 459 GLY A O 1
ATOM 3162 N N . THR A 1 460 ? -27.690 -8.060 9.085 1.00 96.94 460 THR A N 1
ATOM 3163 C CA . THR A 1 460 ? -27.286 -9.009 10.133 1.00 96.94 460 THR A CA 1
ATOM 3164 C C . THR A 1 460 ? -25.803 -8.863 10.444 1.00 96.94 460 THR A C 1
ATOM 3166 O O . THR A 1 460 ? -24.979 -8.974 9.542 1.00 96.94 460 THR A O 1
ATOM 3169 N N . VAL A 1 461 ? -25.458 -8.668 11.716 1.00 97.62 461 VAL A N 1
ATOM 3170 C CA . VAL A 1 461 ? -24.081 -8.795 12.218 1.00 97.62 461 VAL A CA 1
ATOM 3171 C C . VAL A 1 461 ? -24.009 -10.046 13.087 1.00 97.62 461 VAL A C 1
ATOM 3173 O O . VAL A 1 461 ? -24.824 -10.215 13.993 1.00 97.62 461 VAL A O 1
ATOM 3176 N N . SER A 1 462 ? -23.043 -10.924 12.827 1.00 96.44 462 SER A N 1
ATOM 3177 C CA . SER A 1 462 ? -22.859 -12.157 13.602 1.00 96.44 462 SER A CA 1
ATOM 3178 C C . SER A 1 462 ? -21.418 -12.334 14.066 1.00 96.44 462 SER A C 1
ATOM 3180 O O . SER A 1 462 ? -20.511 -12.246 13.238 1.00 96.44 462 SER A O 1
ATOM 3182 N N . PHE A 1 463 ? -21.235 -12.644 15.349 1.00 96.25 463 PHE A N 1
ATOM 3183 C CA . PHE A 1 463 ? -19.940 -12.909 15.974 1.00 96.25 463 PHE A CA 1
ATOM 3184 C C . PHE A 1 463 ? -19.865 -14.334 16.519 1.00 96.25 463 PHE A C 1
ATOM 3186 O O . PHE A 1 463 ? -20.784 -14.797 17.200 1.00 96.25 463 PHE A O 1
ATOM 3193 N N . SER A 1 464 ? -18.729 -14.991 16.291 1.00 95.56 464 SER A N 1
ATOM 3194 C CA . SER A 1 464 ? -18.359 -16.193 17.041 1.00 95.56 464 SER A CA 1
ATOM 3195 C C . SER A 1 464 ? -17.959 -15.845 18.479 1.00 95.56 464 SER A C 1
ATOM 3197 O O . SER A 1 464 ? -18.486 -16.413 19.431 1.00 95.56 464 SER A O 1
ATOM 3199 N N . GLN A 1 465 ? -17.099 -14.839 18.641 1.00 95.69 465 GLN A N 1
ATOM 3200 C CA . GLN A 1 465 ? -16.708 -14.250 19.921 1.00 95.69 465 GLN A CA 1
ATOM 3201 C C . GLN A 1 465 ? -16.457 -12.751 19.733 1.00 95.69 465 GLN A C 1
ATOM 3203 O O . GLN A 1 465 ? -15.894 -12.347 18.714 1.00 95.69 465 GLN A O 1
ATOM 3208 N N . LEU A 1 466 ? -16.826 -11.946 20.730 1.00 96.94 466 LEU A N 1
ATOM 3209 C CA . LEU A 1 466 ? -16.615 -10.503 20.747 1.00 96.94 466 LEU A CA 1
ATOM 3210 C C . LEU A 1 466 ? -16.001 -10.045 22.077 1.00 96.94 466 LEU A C 1
ATOM 3212 O O . LEU A 1 466 ? -16.580 -10.248 23.145 1.00 96.94 466 LEU A O 1
ATOM 3216 N N . THR A 1 467 ? -14.876 -9.342 21.990 1.00 97.75 467 THR A N 1
ATOM 3217 C CA . THR A 1 467 ? -14.301 -8.546 23.079 1.00 97.75 467 THR A CA 1
ATOM 3218 C C . THR A 1 467 ? -14.222 -7.094 22.625 1.00 97.75 467 THR A C 1
ATOM 3220 O O . THR A 1 467 ? -13.597 -6.814 21.608 1.00 97.75 467 THR A O 1
ATOM 3223 N N . ALA A 1 468 ? -14.839 -6.180 23.369 1.00 97.94 468 ALA A N 1
ATOM 3224 C CA . ALA A 1 468 ? -14.823 -4.747 23.098 1.00 97.94 468 ALA A CA 1
ATOM 3225 C C . ALA A 1 468 ? -14.342 -3.966 24.331 1.00 97.94 468 ALA A C 1
ATOM 3227 O O . ALA A 1 468 ? -14.959 -4.049 25.394 1.00 97.94 468 ALA A O 1
ATOM 3228 N N . THR A 1 469 ? -13.262 -3.199 24.201 1.00 98.06 469 THR A N 1
ATOM 3229 C CA . THR A 1 469 ? -12.687 -2.394 25.288 1.00 98.06 469 THR A CA 1
ATOM 3230 C C . THR A 1 469 ? -12.597 -0.926 24.888 1.00 98.06 469 THR A C 1
ATOM 3232 O O . THR A 1 469 ? -12.100 -0.600 23.823 1.00 98.06 469 THR A O 1
ATOM 3235 N N . ALA A 1 470 ? -13.116 -0.035 25.725 1.00 97.88 470 ALA A N 1
ATOM 3236 C CA . ALA A 1 470 ? -13.055 1.414 25.563 1.00 97.88 470 ALA A CA 1
ATOM 3237 C C . ALA A 1 470 ? -12.660 2.054 26.899 1.00 97.88 470 ALA A C 1
ATOM 3239 O O . ALA A 1 470 ? -13.393 2.857 27.481 1.00 97.88 470 ALA A O 1
ATOM 3240 N N . ARG A 1 471 ? -11.543 1.610 27.471 1.00 97.94 471 ARG A N 1
ATOM 3241 C CA . ARG A 1 471 ? -11.094 2.017 28.804 1.00 97.94 471 ARG A CA 1
ATOM 3242 C C . ARG A 1 471 ? -10.352 3.345 28.752 1.00 97.94 471 ARG A C 1
ATOM 3244 O O . ARG A 1 471 ? -9.634 3.634 27.802 1.00 97.94 471 ARG A O 1
ATOM 3251 N N . GLY A 1 472 ? -10.475 4.132 29.813 1.00 97.25 472 GLY A N 1
ATOM 3252 C CA . GLY A 1 472 ? -9.626 5.300 30.038 1.00 97.25 472 GLY A CA 1
ATOM 3253 C C . GLY A 1 472 ? -8.706 5.068 31.220 1.00 97.25 472 GLY A C 1
ATOM 3254 O O . GLY A 1 472 ? -9.188 4.865 32.334 1.00 97.25 472 GLY A O 1
ATOM 3255 N N . VAL A 1 473 ? -7.397 5.115 30.999 1.00 96.75 473 VAL A N 1
ATOM 3256 C CA . VAL A 1 473 ? -6.379 4.889 32.030 1.00 96.75 473 VAL A CA 1
ATOM 3257 C C . VAL A 1 473 ? -5.542 6.150 32.208 1.00 96.75 473 VAL A C 1
ATOM 3259 O O . VAL A 1 473 ? -4.851 6.578 31.291 1.00 96.75 473 VAL A O 1
ATOM 3262 N N . GLY A 1 474 ? -5.581 6.754 33.393 1.00 95.38 474 GLY A N 1
ATOM 3263 C CA . GLY A 1 474 ? -4.733 7.898 33.722 1.00 95.38 474 GLY A CA 1
ATOM 3264 C C . GLY A 1 474 ? -3.259 7.500 33.844 1.00 95.38 474 GLY A C 1
ATOM 3265 O O . GLY A 1 474 ? -2.931 6.462 34.421 1.00 95.38 474 GLY A O 1
ATOM 3266 N N . GLY A 1 475 ? -2.363 8.342 33.336 1.00 93.81 475 GLY A N 1
ATOM 3267 C CA . GLY A 1 475 ? -0.917 8.177 33.447 1.00 93.81 475 GLY A CA 1
ATOM 3268 C C . GLY A 1 475 ? -0.417 8.375 34.876 1.00 93.81 475 GLY A C 1
ATOM 3269 O O . GLY A 1 475 ? -1.022 9.091 35.678 1.00 93.81 475 GLY A O 1
ATOM 3270 N N . ALA A 1 476 ? 0.710 7.755 35.222 1.00 92.69 476 ALA A N 1
ATOM 3271 C CA . ALA A 1 476 ? 1.326 7.964 36.530 1.00 92.69 476 ALA A CA 1
ATOM 3272 C C . ALA A 1 476 ? 2.023 9.333 36.595 1.00 92.69 476 ALA A C 1
ATOM 3274 O O . ALA A 1 476 ? 2.625 9.763 35.614 1.00 92.69 476 ALA A O 1
ATOM 3275 N N . GLY A 1 477 ? 1.996 10.003 37.747 1.00 90.62 477 GLY A N 1
ATOM 3276 C CA . GLY A 1 477 ? 2.714 11.267 37.952 1.00 90.62 477 GLY A CA 1
ATOM 3277 C C . GLY A 1 477 ? 3.504 11.303 39.255 1.00 90.62 477 GLY A C 1
ATOM 3278 O O . GLY A 1 477 ? 3.151 10.636 40.230 1.00 90.62 477 GLY A O 1
ATOM 3279 N N . SER A 1 478 ? 4.579 12.091 39.290 1.00 87.12 478 SER A N 1
ATOM 3280 C CA . SER A 1 478 ? 5.376 12.300 40.505 1.00 87.12 478 SER A CA 1
ATOM 3281 C C . SER A 1 478 ? 4.669 13.183 41.532 1.00 87.12 478 SER A C 1
ATOM 3283 O O . SER A 1 478 ? 4.854 13.005 42.734 1.00 87.12 478 SER A O 1
ATOM 3285 N N . VAL A 1 479 ? 3.817 14.100 41.068 1.00 84.25 479 VAL A N 1
ATOM 3286 C CA . VAL A 1 479 ? 3.019 14.990 41.925 1.00 84.25 479 VAL A CA 1
ATOM 3287 C C . VAL A 1 479 ? 1.575 14.501 42.018 1.00 84.25 479 VAL A C 1
ATOM 3289 O O . VAL A 1 479 ? 1.025 14.377 43.109 1.00 84.25 479 VAL A O 1
ATOM 3292 N N . GLN A 1 480 ? 0.970 14.177 40.876 1.00 89.12 480 GLN A N 1
ATOM 3293 C CA . GLN A 1 480 ? -0.427 13.763 40.762 1.00 89.12 480 GLN A CA 1
ATOM 3294 C C . GLN A 1 480 ? -0.583 12.793 39.589 1.00 89.12 480 GLN A C 1
ATOM 3296 O O . GLN A 1 480 ? -0.058 13.050 38.508 1.00 89.12 480 GLN A O 1
ATOM 3301 N N . GLY A 1 481 ? -1.309 11.693 39.798 1.00 91.62 481 GLY A N 1
ATOM 3302 C CA . GLY A 1 481 ? -1.701 10.788 38.718 1.00 91.62 481 GLY A CA 1
ATOM 3303 C C . GLY A 1 481 ? -2.834 11.374 37.876 1.00 91.62 481 GLY A C 1
ATOM 3304 O O . GLY A 1 481 ? -3.672 12.116 38.392 1.00 91.62 481 GLY A O 1
ATOM 3305 N N . GLY A 1 482 ? -2.858 11.039 36.590 1.00 94.06 482 GLY A N 1
ATOM 3306 C CA . GLY A 1 482 ? -3.879 11.508 35.661 1.00 94.06 482 GLY A CA 1
ATOM 3307 C C . GLY A 1 482 ? -5.252 10.891 35.913 1.00 94.06 482 GLY A C 1
ATOM 3308 O O . GLY A 1 482 ? -5.400 9.880 36.602 1.00 94.06 482 GLY A O 1
ATOM 3309 N N . ILE A 1 483 ? -6.288 11.483 35.334 1.00 95.00 483 ILE A N 1
ATOM 3310 C CA . ILE A 1 483 ? -7.658 10.967 35.397 1.00 95.00 483 ILE A CA 1
ATOM 3311 C C . ILE A 1 483 ? -7.832 9.883 34.327 1.00 95.00 483 ILE A C 1
ATOM 3313 O O . ILE A 1 483 ? -7.440 10.073 33.180 1.00 95.00 483 ILE A O 1
ATOM 3317 N N . GLY A 1 484 ? -8.444 8.754 34.693 1.00 96.12 484 GLY A N 1
ATOM 3318 C CA . GLY A 1 484 ? -8.903 7.749 33.735 1.00 96.12 484 GLY A CA 1
ATOM 3319 C C . GLY A 1 484 ? -10.408 7.837 33.539 1.00 96.12 484 GLY A C 1
ATOM 3320 O O . GLY A 1 484 ? -11.168 7.515 34.455 1.00 96.12 484 GLY A O 1
ATOM 3321 N N . GLN A 1 485 ? -10.838 8.269 32.359 1.00 97.19 485 GLN A N 1
ATOM 3322 C CA . GLN A 1 485 ? -12.240 8.386 31.977 1.00 97.19 485 GLN A CA 1
ATOM 3323 C C . GLN A 1 485 ? -12.596 7.282 30.979 1.00 97.19 485 GLN A C 1
ATOM 3325 O O . GLN A 1 485 ? -12.176 7.313 29.827 1.00 97.19 485 GLN A O 1
ATOM 3330 N N . GLY A 1 486 ? -13.391 6.305 31.415 1.00 95.75 486 GLY A N 1
ATOM 3331 C CA . GLY A 1 486 ? -13.912 5.272 30.521 1.00 95.75 486 GLY A CA 1
ATOM 3332 C C . GLY A 1 486 ? -14.722 5.865 29.368 1.00 95.75 486 GLY A C 1
ATOM 3333 O O . GLY A 1 486 ? -15.378 6.899 29.544 1.00 95.75 486 GLY A O 1
ATOM 3334 N N . GLY A 1 487 ? -14.644 5.212 28.213 1.00 96.81 487 GLY A N 1
ATOM 3335 C CA . GLY A 1 487 ? -15.352 5.551 26.986 1.00 96.81 487 GLY A CA 1
ATOM 3336 C C . GLY A 1 487 ? -16.756 4.952 26.928 1.00 96.81 487 GLY A C 1
ATOM 3337 O O . GLY A 1 487 ? -17.438 4.812 27.946 1.00 96.81 487 GLY A O 1
ATOM 3338 N N . THR A 1 488 ? -17.207 4.598 25.726 1.00 97.75 488 THR A N 1
ATOM 3339 C CA . THR A 1 488 ? -18.533 4.002 25.505 1.00 97.75 488 THR A CA 1
ATOM 3340 C C . THR A 1 488 ? -18.435 2.757 24.635 1.00 97.75 488 THR A C 1
ATOM 3342 O O . THR A 1 488 ? -17.869 2.800 23.551 1.00 97.75 488 THR A O 1
ATOM 3345 N N . VAL A 1 489 ? -19.060 1.661 25.071 1.00 97.81 489 VAL A N 1
ATOM 3346 C CA . VAL A 1 489 ? -19.332 0.492 24.223 1.00 97.81 489 VAL A CA 1
ATOM 3347 C C . VAL A 1 489 ? -20.847 0.364 24.070 1.00 97.81 489 VAL A C 1
ATOM 3349 O O . VAL A 1 489 ? -21.552 0.100 25.044 1.00 97.81 489 VAL A O 1
ATOM 3352 N N . SER A 1 490 ? -21.351 0.581 22.856 1.00 96.06 490 SER A N 1
ATOM 3353 C CA . SER A 1 490 ? -22.769 0.505 22.503 1.00 96.06 490 SER A CA 1
ATOM 3354 C C . SER A 1 490 ? -23.010 -0.674 21.568 1.00 96.06 490 SER A C 1
ATOM 3356 O O . SER A 1 490 ? -22.452 -0.736 20.475 1.00 96.06 490 SER A O 1
ATOM 3358 N N . ILE A 1 491 ? -23.847 -1.617 21.999 1.00 94.62 491 ILE A N 1
ATOM 3359 C CA . ILE A 1 491 ? -24.210 -2.804 21.222 1.00 94.62 491 ILE A CA 1
ATOM 3360 C C . ILE A 1 491 ? -25.730 -2.858 21.168 1.00 94.62 491 ILE A C 1
ATOM 3362 O O . ILE A 1 491 ? -26.393 -3.021 22.193 1.00 94.62 491 ILE A O 1
ATOM 3366 N N . GLY A 1 492 ? -26.292 -2.709 19.975 1.00 91.81 492 GLY A N 1
ATOM 3367 C CA . GLY A 1 492 ? -27.736 -2.720 19.781 1.00 91.81 492 GLY A CA 1
ATOM 3368 C C . GLY A 1 492 ? -28.097 -2.869 18.315 1.00 91.81 492 GLY A C 1
ATOM 3369 O O . GLY A 1 492 ? -27.277 -2.643 17.445 1.00 91.81 492 GLY A O 1
ATOM 3370 N N . SER A 1 493 ? -29.327 -3.258 18.013 1.00 90.75 493 SER A N 1
ATOM 3371 C CA . SER A 1 493 ? -29.801 -3.404 16.635 1.00 90.75 493 SER A CA 1
ATOM 3372 C C . SER A 1 493 ? -30.986 -2.480 16.391 1.00 90.75 493 SER A C 1
ATOM 3374 O O . SER A 1 493 ? -31.918 -2.455 17.196 1.00 90.75 493 SER A O 1
ATOM 3376 N N . SER A 1 494 ? -30.990 -1.758 15.270 1.00 86.25 494 SER A N 1
ATOM 3377 C CA . SER A 1 494 ? -32.119 -0.919 14.853 1.00 86.25 494 SER A CA 1
ATOM 3378 C C . SER A 1 494 ? -32.730 -1.488 13.577 1.00 86.25 494 SER A C 1
ATOM 3380 O O . SER A 1 494 ? -32.252 -1.243 12.476 1.00 86.25 494 SER A O 1
ATOM 3382 N N . GLY A 1 495 ? -33.743 -2.344 13.718 1.00 85.00 495 GLY A N 1
ATOM 3383 C CA . GLY A 1 495 ? -34.369 -3.028 12.579 1.00 85.00 495 GLY A CA 1
ATOM 3384 C C . GLY A 1 495 ? -33.501 -4.102 11.904 1.00 85.00 495 GLY A C 1
ATOM 3385 O O . GLY A 1 495 ? -33.959 -4.715 10.948 1.00 85.00 495 GLY A O 1
ATOM 3386 N N . GLY A 1 496 ? -32.273 -4.340 12.382 1.00 91.06 496 GLY A N 1
ATOM 3387 C CA . GLY A 1 496 ? -31.408 -5.453 11.974 1.00 91.06 496 GLY A CA 1
ATOM 3388 C C . GLY A 1 496 ? -31.332 -6.569 13.020 1.00 91.06 496 GLY A C 1
ATOM 3389 O O . GLY A 1 496 ? -32.007 -6.518 14.047 1.00 91.06 496 GLY A O 1
ATOM 3390 N N . THR A 1 497 ? -30.467 -7.554 12.774 1.00 94.19 497 THR A N 1
ATOM 3391 C CA . THR A 1 497 ? -30.222 -8.683 13.685 1.00 94.19 497 THR A CA 1
ATOM 3392 C C . THR A 1 497 ? -28.773 -8.686 14.163 1.00 94.19 497 THR A C 1
ATOM 3394 O O . THR A 1 497 ? -27.850 -8.520 13.367 1.00 94.19 497 THR A O 1
ATOM 3397 N N . LEU A 1 498 ? -28.568 -8.903 15.462 1.00 93.75 498 LEU A N 1
ATOM 3398 C CA . LEU A 1 498 ? -27.256 -9.151 16.053 1.00 93.75 498 LEU A CA 1
ATOM 3399 C C . LEU A 1 498 ? -27.234 -10.569 16.634 1.00 93.75 498 LEU A C 1
ATOM 3401 O O . LEU A 1 498 ? -28.020 -10.875 17.529 1.00 93.75 498 LEU A O 1
ATOM 3405 N N . LEU A 1 499 ? -26.356 -11.432 16.120 1.00 91.88 499 LEU A N 1
ATOM 3406 C CA . LEU A 1 499 ? -26.143 -12.786 16.637 1.00 91.88 499 LEU A CA 1
ATOM 3407 C C . LEU A 1 499 ? -24.769 -12.894 17.305 1.00 91.88 499 LEU A C 1
ATOM 3409 O O . LEU A 1 499 ? -23.761 -12.486 16.738 1.00 91.88 499 LEU A O 1
ATOM 3413 N N . SER A 1 500 ? -24.722 -13.507 18.485 1.00 89.19 500 SER A N 1
ATOM 3414 C CA . SER A 1 500 ? -23.479 -13.935 19.131 1.00 89.19 500 SER A CA 1
ATOM 3415 C C . SER A 1 500 ? -23.626 -15.401 19.505 1.00 89.19 500 SER A C 1
ATOM 3417 O O . SER A 1 500 ? -24.516 -15.738 20.286 1.00 89.19 500 SER A O 1
ATOM 3419 N N . THR A 1 501 ? -22.799 -16.276 18.934 1.00 87.44 501 THR A N 1
ATOM 3420 C CA . THR A 1 501 ? -22.824 -17.717 19.251 1.00 87.44 501 THR A CA 1
ATOM 3421 C C . THR A 1 501 ? -21.906 -18.083 20.415 1.00 87.44 501 THR A C 1
ATOM 3423 O O . THR A 1 501 ? -22.053 -19.160 20.985 1.00 87.44 501 THR A O 1
ATOM 3426 N N . GLY A 1 502 ? -20.974 -17.199 20.776 1.00 89.25 502 GLY A N 1
ATOM 3427 C CA . GLY A 1 502 ? -20.050 -17.368 21.895 1.00 89.25 502 GLY A CA 1
ATOM 3428 C C . GLY A 1 502 ? -20.052 -16.174 22.846 1.00 89.25 502 GLY A C 1
ATOM 3429 O O . GLY A 1 502 ? -21.085 -15.537 23.073 1.00 89.25 502 GLY A O 1
ATOM 3430 N N . THR A 1 503 ? -18.896 -15.903 23.453 1.00 91.50 503 THR A N 1
ATOM 3431 C CA . THR A 1 503 ? -18.762 -14.890 24.505 1.00 91.50 503 THR A CA 1
ATOM 3432 C C . THR A 1 503 ? -18.821 -13.473 23.943 1.00 91.50 503 THR A C 1
ATOM 3434 O O . THR A 1 503 ? -18.224 -13.162 22.914 1.00 91.50 503 THR A O 1
ATOM 3437 N N . LEU A 1 504 ? -19.530 -12.606 24.666 1.00 94.12 504 LEU A N 1
ATOM 3438 C CA . LEU A 1 504 ? -19.557 -11.166 24.450 1.00 94.12 504 LEU A CA 1
ATOM 3439 C C . LEU A 1 504 ? -19.041 -10.497 25.723 1.00 94.12 504 LEU A C 1
ATOM 3441 O O . LEU A 1 504 ? -19.635 -10.656 26.791 1.00 94.12 504 LEU A O 1
ATOM 3445 N N . SER A 1 505 ? -17.940 -9.760 25.608 1.00 95.50 505 SER A N 1
ATOM 3446 C CA . SER A 1 505 ? -17.355 -8.975 26.694 1.00 95.50 505 SER A CA 1
ATOM 3447 C C . SER A 1 505 ? -17.228 -7.516 26.276 1.00 95.50 505 SER A C 1
ATOM 3449 O O . SER A 1 505 ? -16.760 -7.223 25.177 1.00 95.50 505 SER A O 1
ATOM 3451 N N . ALA A 1 506 ? -17.658 -6.612 27.153 1.00 96.19 506 ALA A N 1
ATOM 3452 C CA . ALA A 1 506 ? -17.597 -5.171 26.953 1.00 96.19 506 ALA A CA 1
ATOM 3453 C C . ALA A 1 506 ? -17.054 -4.501 28.224 1.00 96.19 506 ALA A C 1
ATOM 3455 O O . ALA A 1 506 ? -17.619 -4.688 29.304 1.00 96.19 506 ALA A O 1
ATOM 3456 N N . ASP A 1 507 ? -15.987 -3.713 28.098 1.00 97.31 507 ASP A N 1
ATOM 3457 C CA . ASP A 1 507 ? -15.382 -2.955 29.198 1.00 97.31 507 ASP A CA 1
ATOM 3458 C C . ASP A 1 507 ? -15.189 -1.491 28.791 1.00 97.31 507 ASP A C 1
ATOM 3460 O O . ASP A 1 507 ? -14.476 -1.190 27.842 1.00 97.31 507 ASP A O 1
ATOM 3464 N N . ALA A 1 508 ? -15.815 -0.576 29.526 1.00 96.88 508 ALA A N 1
ATOM 3465 C CA . ALA A 1 508 ? -15.681 0.870 29.348 1.00 96.88 508 ALA A CA 1
ATOM 3466 C C . ALA A 1 508 ? -15.246 1.546 30.660 1.00 96.88 508 ALA A C 1
ATOM 3468 O O . ALA A 1 508 ? -15.758 2.596 31.048 1.00 96.88 508 ALA A O 1
ATOM 3469 N N . SER A 1 509 ? -14.377 0.886 31.426 1.00 97.31 509 SER A N 1
ATOM 3470 C CA . SER A 1 509 ? -13.932 1.361 32.735 1.00 97.31 509 SER A CA 1
ATOM 3471 C C . SER A 1 509 ? -13.002 2.576 32.653 1.00 97.31 509 SER A C 1
ATOM 3473 O O . SER A 1 509 ? -12.216 2.744 31.724 1.00 97.31 509 SER A O 1
ATOM 3475 N N . GLY A 1 510 ? -13.095 3.440 33.665 1.00 96.25 510 GLY A N 1
ATOM 3476 C CA . GLY A 1 510 ? -12.131 4.506 33.925 1.00 96.25 510 GLY A CA 1
ATOM 3477 C C . GLY A 1 510 ? -11.256 4.149 35.123 1.00 96.25 510 GLY A C 1
ATOM 3478 O O . GLY A 1 510 ? -11.786 3.829 36.191 1.00 96.25 510 GLY A O 1
ATOM 3479 N N . VAL A 1 511 ? -9.934 4.199 34.960 1.00 95.94 511 VAL A N 1
ATOM 3480 C CA . VAL A 1 511 ? -8.944 3.889 36.001 1.00 95.94 511 VAL A CA 1
ATOM 3481 C C . VAL A 1 511 ? -7.986 5.067 36.162 1.00 95.94 511 VAL A C 1
ATOM 3483 O O . VAL A 1 511 ? -7.220 5.378 35.258 1.00 95.94 511 VAL A O 1
ATOM 3486 N N . GLY A 1 512 ? -8.017 5.735 37.316 1.00 92.88 512 GLY A N 1
ATOM 3487 C CA . GLY A 1 512 ? -7.098 6.840 37.613 1.00 92.88 512 GLY A CA 1
ATOM 3488 C C . GLY A 1 512 ? -5.635 6.395 37.715 1.00 92.88 512 GLY A C 1
ATOM 3489 O O . GLY A 1 512 ? -5.345 5.263 38.102 1.00 92.88 512 GLY A O 1
ATOM 3490 N N . GLY A 1 513 ? -4.723 7.307 37.394 1.00 89.56 513 GLY A N 1
ATOM 3491 C CA . GLY A 1 513 ? -3.284 7.106 37.485 1.00 89.56 513 GLY A CA 1
ATOM 3492 C C . GLY A 1 513 ? -2.763 7.174 38.919 1.00 89.56 513 GLY A C 1
ATOM 3493 O O . GLY A 1 513 ? -3.350 7.808 39.799 1.00 89.56 513 GLY A O 1
ATOM 3494 N N . ALA A 1 514 ? -1.623 6.529 39.159 1.00 88.12 514 ALA A N 1
ATOM 3495 C CA . ALA A 1 514 ? -0.946 6.568 40.452 1.00 88.12 514 ALA A CA 1
ATOM 3496 C C . ALA A 1 514 ? -0.149 7.873 40.637 1.00 88.12 514 ALA A C 1
ATOM 3498 O O . ALA A 1 514 ? 0.451 8.383 39.690 1.00 88.12 514 ALA A O 1
ATOM 3499 N N . SER A 1 515 ? -0.090 8.384 41.871 1.00 82.00 515 SER A N 1
ATOM 3500 C CA . SER A 1 515 ? 0.848 9.441 42.272 1.00 82.00 515 SER A CA 1
ATOM 3501 C C . SER A 1 515 ? 1.958 8.861 43.150 1.00 82.00 515 SER A C 1
ATOM 3503 O O . SER A 1 515 ? 1.646 8.192 44.136 1.00 82.00 515 SER A O 1
ATOM 3505 N N . SER A 1 516 ? 3.231 9.148 42.862 1.00 70.75 516 SER A N 1
ATOM 3506 C CA . SER A 1 516 ? 4.352 8.794 43.758 1.00 70.75 516 SER A CA 1
ATOM 3507 C C . SER A 1 516 ? 4.690 9.881 44.794 1.00 70.75 516 SER A C 1
ATOM 3509 O O . SER A 1 516 ? 5.572 9.687 45.633 1.00 70.75 516 SER A O 1
ATOM 3511 N N . GLY A 1 517 ? 3.960 11.002 44.793 1.00 55.88 517 GLY A N 1
ATOM 3512 C CA . GLY A 1 517 ? 4.110 12.089 45.757 1.00 55.88 517 GLY A CA 1
ATOM 3513 C C . GLY A 1 517 ? 3.704 11.680 47.177 1.00 55.88 517 GLY A C 1
ATOM 3514 O O . GLY A 1 517 ? 2.649 11.082 47.396 1.00 55.88 517 GLY A O 1
ATOM 3515 N N . ARG A 1 518 ? 4.540 12.018 48.169 1.00 54.62 518 ARG A N 1
ATOM 3516 C CA . ARG A 1 518 ? 4.221 11.853 49.595 1.00 54.62 518 ARG A CA 1
ATOM 3517 C C . ARG A 1 518 ? 2.933 12.633 49.922 1.00 54.62 518 ARG A C 1
ATOM 3519 O O . ARG A 1 518 ? 2.962 13.852 50.010 1.00 54.62 518 ARG A O 1
ATOM 3526 N N . ALA A 1 519 ? 1.848 11.883 50.130 1.00 47.72 519 ALA A N 1
ATOM 3527 C CA . ALA A 1 519 ? 0.495 12.290 50.529 1.00 47.72 519 ALA A CA 1
ATOM 3528 C C . ALA A 1 519 ? -0.343 13.069 49.486 1.00 47.72 519 ALA A C 1
ATOM 3530 O O . ALA A 1 519 ? -0.334 14.294 49.448 1.00 47.72 519 ALA A O 1
ATOM 3531 N N . ALA A 1 520 ? -1.206 12.357 48.749 1.00 39.75 520 ALA A N 1
ATOM 3532 C CA . ALA A 1 520 ? -2.362 12.947 48.069 1.00 39.75 520 ALA A CA 1
ATOM 3533 C C . ALA A 1 520 ? -3.648 12.162 48.399 1.00 39.75 520 ALA A C 1
ATOM 3535 O O . ALA A 1 520 ? -3.723 10.944 48.235 1.00 39.75 520 ALA A O 1
ATOM 3536 N N . ARG A 1 521 ? -4.664 12.869 48.912 1.00 46.50 521 ARG A N 1
ATOM 3537 C CA . ARG A 1 521 ? -6.008 12.345 49.215 1.00 46.50 521 ARG A CA 1
ATOM 3538 C C . ARG A 1 521 ? -6.732 11.979 47.912 1.00 46.50 521 ARG A C 1
ATOM 3540 O O . ARG A 1 521 ? -6.971 12.848 47.081 1.00 46.50 521 ARG A O 1
ATOM 3547 N N . VAL A 1 522 ? -7.149 10.721 47.780 1.00 42.38 522 VAL A N 1
ATOM 3548 C CA . VAL A 1 522 ? -7.972 10.231 46.661 1.00 42.38 522 VAL A CA 1
ATOM 3549 C C . VAL A 1 522 ? -9.429 10.685 46.840 1.00 42.38 522 VAL A C 1
ATOM 3551 O O . VAL A 1 522 ? -10.068 10.326 47.827 1.00 42.38 522 VAL A O 1
ATOM 3554 N N . MET A 1 523 ? -9.980 11.431 45.876 1.00 42.62 523 MET A N 1
ATOM 3555 C CA . MET A 1 523 ? -11.431 11.561 45.682 1.00 42.62 523 MET A CA 1
ATOM 3556 C C . MET A 1 523 ? -11.832 10.766 44.437 1.00 42.62 523 MET A C 1
ATOM 3558 O O . MET A 1 523 ? -11.586 11.192 43.315 1.00 42.62 523 MET A O 1
ATOM 3562 N N . ALA A 1 524 ? -12.447 9.599 44.635 1.00 36.22 524 ALA A N 1
ATOM 3563 C CA . ALA A 1 524 ? -13.019 8.799 43.556 1.00 36.22 524 ALA A CA 1
ATOM 3564 C C . ALA A 1 524 ? -14.490 9.189 43.342 1.00 36.22 524 ALA A C 1
ATOM 3566 O O . ALA A 1 524 ? -15.325 8.978 44.222 1.00 36.22 524 ALA A O 1
ATOM 3567 N N . ALA A 1 525 ? -14.828 9.721 42.166 1.00 35.44 525 ALA A N 1
ATOM 3568 C CA . ALA A 1 525 ? -16.212 9.927 41.748 1.00 35.44 525 ALA A CA 1
ATOM 3569 C C . ALA A 1 525 ? -16.663 8.753 40.862 1.00 35.44 525 ALA A C 1
ATOM 3571 O O . ALA A 1 525 ? -16.369 8.705 39.673 1.00 35.44 525 ALA A O 1
ATOM 3572 N N . ARG A 1 526 ? -17.402 7.793 41.433 1.00 34.31 526 ARG A N 1
ATOM 3573 C CA . ARG A 1 526 ? -18.141 6.784 40.656 1.00 34.31 526 ARG A CA 1
ATOM 3574 C C . ARG A 1 526 ? -19.463 7.392 40.179 1.00 34.31 526 ARG A C 1
ATOM 3576 O O . ARG A 1 526 ? -20.361 7.598 40.993 1.00 34.31 526 ARG A O 1
ATOM 3583 N N . ARG A 1 527 ? -19.635 7.618 38.874 1.00 40.66 527 ARG A N 1
ATOM 3584 C CA . ARG A 1 527 ? -20.974 7.712 38.264 1.00 40.66 527 ARG A CA 1
ATOM 3585 C C . ARG A 1 527 ? -21.320 6.352 37.662 1.00 40.66 527 ARG A C 1
ATOM 3587 O O . ARG A 1 527 ? -20.631 5.876 36.772 1.00 40.66 527 ARG A O 1
ATOM 3594 N N . GLY A 1 528 ? -22.346 5.704 38.214 1.00 31.61 528 GLY A N 1
ATOM 3595 C CA . GLY A 1 528 ? -22.797 4.382 37.782 1.00 31.61 528 GLY A CA 1
ATOM 3596 C C . GLY A 1 528 ? -23.416 4.409 36.384 1.00 31.61 528 GLY A C 1
ATOM 3597 O O . GLY A 1 528 ? -24.243 5.270 36.084 1.00 31.61 528 GLY A O 1
ATOM 3598 N N . SER A 1 529 ? -23.032 3.439 35.559 1.00 32.47 529 SER A N 1
ATOM 3599 C CA . SER A 1 529 ? -23.666 3.106 34.288 1.00 32.47 529 SER A CA 1
ATOM 3600 C C . SER A 1 529 ? -25.118 2.662 34.520 1.00 32.47 529 SER A C 1
ATOM 3602 O O . SER A 1 529 ? -25.405 1.809 35.361 1.00 32.47 529 SER A O 1
ATOM 3604 N N . ARG A 1 530 ? -26.064 3.272 33.795 1.00 32.38 530 ARG A N 1
ATOM 3605 C CA . ARG A 1 530 ? -27.476 2.866 33.786 1.00 32.38 530 ARG A CA 1
ATOM 3606 C C . ARG A 1 530 ? -27.712 1.905 32.627 1.00 32.38 530 ARG A C 1
ATOM 3608 O O . ARG A 1 530 ? -27.692 2.321 31.476 1.00 32.38 530 ARG A O 1
ATOM 3615 N N . TRP A 1 531 ? -28.021 0.654 32.946 1.00 29.20 531 TRP A N 1
ATOM 3616 C CA . TRP A 1 531 ? -28.688 -0.257 32.020 1.00 29.20 531 TRP A CA 1
ATOM 3617 C C . TRP A 1 531 ? -30.180 0.089 31.992 1.00 29.20 531 TRP A C 1
ATOM 3619 O O . TRP A 1 531 ? -30.866 -0.035 33.007 1.00 29.20 531 TRP A O 1
ATOM 3629 N N . MET A 1 532 ? -30.683 0.561 30.851 1.00 28.72 532 MET A N 1
ATOM 3630 C CA . MET A 1 532 ? -32.113 0.789 30.637 1.00 28.72 532 MET A CA 1
ATOM 3631 C C . MET A 1 532 ? -32.674 -0.389 29.836 1.00 28.72 532 MET A C 1
ATOM 3633 O O . MET A 1 532 ? -32.501 -0.469 28.626 1.00 28.72 532 MET A O 1
ATOM 3637 N N . ALA A 1 533 ? -33.326 -1.327 30.522 1.00 30.06 533 ALA A N 1
ATOM 3638 C CA . ALA A 1 533 ? -34.159 -2.336 29.879 1.00 30.06 533 ALA A CA 1
ATOM 3639 C C . ALA A 1 533 ? -35.587 -1.785 29.781 1.00 30.06 533 ALA A C 1
ATOM 3641 O O . ALA A 1 533 ? -36.331 -1.779 30.765 1.00 30.06 533 ALA A O 1
ATOM 3642 N N . GLU A 1 534 ? -35.974 -1.288 28.609 1.00 30.56 534 GLU A N 1
ATOM 3643 C CA . GLU A 1 534 ? -37.335 -0.815 28.368 1.00 30.56 534 GLU A CA 1
ATOM 3644 C C . GLU A 1 534 ? -38.263 -2.006 28.082 1.00 30.56 534 GLU A C 1
ATOM 3646 O O . GLU A 1 534 ? -38.321 -2.538 26.976 1.00 30.56 534 GLU A O 1
ATOM 3651 N N . ARG A 1 535 ? -39.004 -2.460 29.103 1.00 29.02 535 ARG A N 1
ATOM 3652 C CA . ARG A 1 535 ? -40.118 -3.400 28.909 1.00 29.02 535 ARG A CA 1
ATOM 3653 C C . ARG A 1 535 ? -41.348 -2.625 28.442 1.00 29.02 535 ARG A C 1
ATOM 3655 O O . ARG A 1 535 ? -42.040 -2.010 29.253 1.00 29.02 535 ARG A O 1
ATOM 3662 N N . ARG A 1 536 ? -41.654 -2.697 27.144 1.00 30.78 536 ARG A N 1
ATOM 3663 C CA . ARG A 1 536 ? -42.954 -2.270 26.609 1.00 30.78 536 ARG A CA 1
ATOM 3664 C C . ARG A 1 536 ? -44.067 -3.143 27.200 1.00 30.78 536 ARG A C 1
ATOM 3666 O O . ARG A 1 536 ? -44.021 -4.369 27.113 1.00 30.78 536 ARG A O 1
ATOM 3673 N N . ARG A 1 537 ? -45.060 -2.502 27.823 1.00 30.66 537 ARG A N 1
ATOM 3674 C CA . ARG A 1 537 ? -46.313 -3.136 28.259 1.00 30.66 537 ARG A CA 1
ATOM 3675 C C . ARG A 1 537 ? -47.135 -3.500 27.023 1.00 30.66 537 ARG A C 1
ATOM 3677 O O . ARG A 1 537 ? -47.409 -2.626 26.208 1.00 30.66 537 ARG A O 1
ATOM 3684 N N . SER A 1 538 ? -47.542 -4.763 26.913 1.00 29.22 538 SER A N 1
ATOM 3685 C CA . SER A 1 538 ? -48.641 -5.153 26.024 1.00 29.22 538 SER A CA 1
ATOM 3686 C C . SER A 1 538 ? -49.968 -4.651 26.609 1.00 29.22 538 SER A C 1
ATOM 3688 O O . SER A 1 538 ? -50.177 -4.809 27.817 1.00 29.22 538 SER A O 1
ATOM 3690 N N . PRO A 1 539 ? -50.851 -4.040 25.806 1.00 37.56 539 PRO A N 1
ATOM 3691 C CA . PRO A 1 539 ? -52.246 -3.848 26.160 1.00 37.56 539 PRO A CA 1
ATOM 3692 C C . PRO A 1 539 ? -53.015 -5.118 25.780 1.00 37.56 539 PRO A C 1
ATOM 3694 O O . PRO A 1 539 ? -52.832 -5.615 24.680 1.00 37.56 539 PRO A O 1
ATOM 3697 N N . ASP A 1 540 ? -53.784 -5.674 26.715 1.00 30.88 540 ASP A N 1
ATOM 3698 C CA . ASP A 1 540 ? -55.105 -6.272 26.463 1.00 30.88 540 ASP A CA 1
ATOM 3699 C C . ASP A 1 540 ? -55.562 -7.064 27.691 1.00 30.88 540 ASP A C 1
ATOM 3701 O O . ASP A 1 540 ? -55.027 -8.115 28.039 1.00 30.88 540 ASP A O 1
ATOM 3705 N N . CYS A 1 541 ? -56.588 -6.545 28.359 1.00 27.55 541 CYS A N 1
ATOM 3706 C CA . CYS A 1 541 ? -57.484 -7.353 29.172 1.00 27.55 541 CYS A CA 1
ATOM 3707 C C . CYS A 1 541 ? -58.883 -6.727 29.054 1.00 27.55 541 CYS A C 1
ATOM 3709 O O . CYS A 1 541 ? -59.032 -5.540 29.367 1.00 27.55 541 CYS A O 1
ATOM 3711 N N . PRO A 1 542 ? -59.891 -7.461 28.552 1.00 36.53 542 PRO A N 1
ATOM 3712 C CA . PRO A 1 542 ? -61.204 -6.906 28.274 1.00 36.53 542 PRO A CA 1
ATOM 3713 C C . PRO A 1 542 ? -62.039 -6.751 29.550 1.00 36.53 542 PRO A C 1
ATOM 3715 O O . PRO A 1 542 ? -61.882 -7.456 30.548 1.00 36.53 542 PRO A O 1
ATOM 3718 N N . SER A 1 543 ? -62.947 -5.788 29.477 1.00 33.91 543 SER A N 1
ATOM 3719 C CA . SER A 1 543 ? -63.919 -5.383 30.484 1.00 33.91 543 SER A CA 1
ATOM 3720 C C . SER A 1 543 ? -64.819 -6.526 30.978 1.00 33.91 543 SER A C 1
ATOM 3722 O O . SER A 1 543 ? -65.316 -7.342 30.204 1.00 33.91 543 SER A O 1
ATOM 3724 N N . ARG A 1 544 ? -65.125 -6.524 32.284 1.00 30.73 544 ARG A N 1
ATOM 3725 C CA . ARG A 1 544 ? -66.318 -7.187 32.837 1.00 30.73 544 ARG A CA 1
ATOM 3726 C C . ARG A 1 544 ? -67.144 -6.220 33.696 1.00 30.73 544 ARG A C 1
ATOM 3728 O O . ARG A 1 544 ? -66.555 -5.377 34.374 1.00 30.73 544 ARG A O 1
ATOM 3735 N N . PRO A 1 545 ? -68.486 -6.333 33.676 1.00 41.41 545 PRO A N 1
ATOM 3736 C CA . PRO A 1 545 ? -69.386 -5.337 34.244 1.00 41.41 545 PRO A CA 1
ATOM 3737 C C . PRO A 1 545 ? -69.850 -5.654 35.682 1.00 41.41 545 PRO A C 1
ATOM 3739 O O . PRO A 1 545 ? -69.867 -6.801 36.119 1.00 41.41 545 PRO A O 1
ATOM 3742 N N . THR A 1 546 ? -70.215 -4.573 36.381 1.00 35.00 546 THR A N 1
ATOM 3743 C CA . THR A 1 546 ? -71.250 -4.399 37.429 1.00 35.00 546 THR A CA 1
ATOM 3744 C C . THR A 1 546 ? -71.516 -5.506 38.474 1.00 35.00 546 THR A C 1
ATOM 3746 O O . THR A 1 546 ? -72.097 -6.548 38.192 1.00 35.00 546 THR A O 1
ATOM 3749 N N . ARG A 1 547 ? -71.210 -5.160 39.737 1.00 31.95 547 ARG A N 1
ATOM 3750 C CA . ARG A 1 547 ? -71.768 -5.671 41.021 1.00 31.95 547 ARG A CA 1
ATOM 3751 C C . ARG A 1 547 ? -73.288 -5.375 41.142 1.00 31.95 547 ARG A C 1
ATOM 3753 O O . ARG A 1 547 ? -73.709 -4.481 40.409 1.00 31.95 547 ARG A O 1
ATOM 3760 N N . PRO A 1 548 ? -74.096 -5.975 42.069 1.00 44.16 548 PRO A N 1
ATOM 3761 C CA . PRO A 1 548 ? -73.751 -6.214 43.493 1.00 44.16 548 PRO A CA 1
ATOM 3762 C C . PRO A 1 548 ? -74.389 -7.432 44.221 1.00 44.16 548 PRO A C 1
ATOM 3764 O O . PRO A 1 548 ? -75.415 -7.947 43.805 1.00 44.16 548 PRO A O 1
ATOM 3767 N N . ALA A 1 549 ? -73.808 -7.834 45.367 1.00 31.20 549 ALA A N 1
ATOM 3768 C CA . ALA A 1 549 ? -74.490 -8.166 46.641 1.00 31.20 549 ALA A CA 1
ATOM 3769 C C . ALA A 1 549 ? -73.541 -8.885 47.629 1.00 31.20 549 ALA A C 1
ATOM 3771 O O . ALA A 1 549 ? -72.871 -9.840 47.258 1.00 31.20 549 ALA A O 1
ATOM 3772 N N . GLY A 1 550 ? -73.556 -8.447 48.896 1.00 28.53 550 GLY A N 1
ATOM 3773 C CA . GLY A 1 550 ? -73.295 -9.280 50.082 1.00 28.53 550 GLY A CA 1
ATOM 3774 C C . GLY A 1 550 ? -71.842 -9.596 50.472 1.00 28.53 550 GLY A C 1
ATOM 3775 O O . GLY A 1 550 ? -71.088 -10.179 49.706 1.00 28.53 550 GLY A O 1
ATOM 3776 N N . GLY A 1 551 ? -71.487 -9.303 51.731 1.00 27.20 551 GLY A N 1
ATOM 3777 C CA . GLY A 1 551 ? -70.378 -9.970 52.434 1.00 27.20 551 GLY A CA 1
ATOM 3778 C C . GLY A 1 551 ? -69.359 -9.036 53.087 1.00 27.20 551 GLY A C 1
ATOM 3779 O O . GLY A 1 551 ? -68.452 -8.530 52.434 1.00 27.20 551 GLY A O 1
ATOM 3780 N N . ARG A 1 552 ? -69.493 -8.837 54.403 1.00 31.80 552 ARG A N 1
ATOM 3781 C CA . ARG A 1 552 ? -68.462 -8.262 55.282 1.00 31.80 552 ARG A CA 1
ATOM 3782 C C . ARG A 1 552 ? -67.304 -9.250 55.448 1.00 31.80 552 ARG A C 1
ATOM 3784 O O . ARG A 1 552 ? -67.583 -10.419 55.664 1.00 31.80 552 ARG A O 1
ATOM 3791 N N . CYS A 1 553 ? -66.064 -8.756 55.484 1.00 26.11 553 CYS A N 1
ATOM 3792 C CA . CYS A 1 553 ? -64.985 -9.261 56.348 1.00 26.11 553 CYS A CA 1
ATOM 3793 C C . CYS A 1 553 ? -63.833 -8.242 56.397 1.00 26.11 553 CYS A C 1
ATOM 3795 O O . CYS A 1 553 ? -63.334 -7.791 55.369 1.00 26.11 553 CYS A O 1
ATOM 3797 N N . ALA A 1 554 ? -63.442 -7.864 57.611 1.00 29.55 554 ALA A N 1
ATOM 3798 C CA . ALA A 1 554 ? -62.259 -7.069 57.920 1.00 29.55 554 ALA A CA 1
ATOM 3799 C C . ALA A 1 554 ? -61.020 -7.975 58.045 1.00 29.55 554 ALA A C 1
ATOM 3801 O O . ALA A 1 554 ? -61.180 -9.103 58.500 1.00 29.55 554 ALA A O 1
ATOM 3802 N N . TRP A 1 555 ? -59.819 -7.471 57.711 1.00 23.55 555 TRP A N 1
ATOM 3803 C CA . TRP A 1 555 ? -58.600 -7.462 58.556 1.00 23.55 555 TRP A CA 1
ATOM 3804 C C . TRP A 1 555 ? -57.320 -7.059 57.775 1.00 23.55 555 TRP A C 1
ATOM 3806 O O . TRP A 1 555 ? -56.936 -7.695 56.804 1.00 23.55 555 TRP A O 1
ATOM 3816 N N . TRP A 1 556 ? -56.687 -5.987 58.272 1.00 23.69 556 TRP A N 1
ATOM 3817 C CA . TRP A 1 556 ? -55.267 -5.785 58.637 1.00 23.69 556 TRP A CA 1
ATOM 3818 C C . TRP A 1 556 ? -54.050 -5.971 57.689 1.00 23.69 556 TRP A C 1
ATOM 3820 O O . TRP A 1 556 ? -53.800 -7.037 57.144 1.00 23.69 556 TRP A O 1
ATOM 3830 N N . ASN A 1 557 ? -53.161 -4.958 57.810 1.00 26.06 557 ASN A N 1
ATOM 3831 C CA . ASN A 1 557 ? -51.681 -4.959 57.729 1.00 26.06 557 ASN A CA 1
ATOM 3832 C C . ASN A 1 557 ? -51.006 -5.067 56.340 1.00 26.06 557 ASN A C 1
ATOM 3834 O O . ASN A 1 557 ? -51.448 -5.802 55.480 1.00 26.06 557 ASN A O 1
ATOM 3838 N N . ARG A 1 558 ? -49.864 -4.430 56.027 1.00 27.38 558 ARG A N 1
ATOM 3839 C CA . ARG A 1 558 ? -48.915 -3.548 56.740 1.00 27.38 558 ARG A CA 1
ATOM 3840 C C . ARG A 1 558 ? -47.919 -3.027 55.690 1.00 27.38 558 ARG A C 1
ATOM 3842 O O . ARG A 1 558 ? -47.213 -3.828 55.088 1.00 27.38 558 ARG A O 1
ATOM 3849 N N . ILE A 1 559 ? -47.799 -1.713 55.496 1.00 29.00 559 ILE A N 1
ATOM 3850 C CA . ILE A 1 559 ? -46.686 -1.120 54.732 1.00 29.00 559 ILE A CA 1
ATOM 3851 C C . ILE A 1 559 ? -45.558 -0.819 55.724 1.00 29.00 559 ILE A C 1
ATOM 3853 O O . ILE A 1 559 ? -45.678 0.077 56.557 1.00 29.00 559 ILE A O 1
ATOM 3857 N N . ARG A 1 560 ? -44.455 -1.577 55.660 1.00 28.44 560 ARG A N 1
ATOM 3858 C CA . ARG A 1 560 ? -43.193 -1.222 56.328 1.00 28.44 560 ARG A CA 1
ATOM 3859 C C . ARG A 1 560 ? -42.439 -0.221 55.447 1.00 28.44 560 ARG A C 1
ATOM 3861 O O . ARG A 1 560 ? -41.903 -0.592 54.409 1.00 28.44 560 ARG A O 1
ATOM 3868 N N . ARG A 1 561 ? -42.357 1.031 55.898 1.00 30.33 561 ARG A N 1
ATOM 3869 C CA . ARG A 1 561 ? -41.266 1.961 55.571 1.00 30.33 561 ARG A CA 1
ATOM 3870 C C . ARG A 1 561 ? -40.411 2.110 56.829 1.00 30.33 561 ARG A C 1
ATOM 3872 O O . ARG A 1 561 ? -40.916 2.567 57.849 1.00 30.33 561 ARG A O 1
ATOM 3879 N N . SER A 1 562 ? -39.145 1.701 56.776 1.00 33.06 562 SER A N 1
ATOM 3880 C CA . SER A 1 562 ? -38.154 2.022 57.808 1.00 33.06 562 SER A CA 1
ATOM 3881 C C . SER A 1 562 ? -37.552 3.391 57.497 1.00 33.06 562 SER A C 1
ATOM 3883 O O . SER A 1 562 ? -36.853 3.549 56.498 1.00 33.06 562 SER A O 1
ATOM 3885 N N . GLY A 1 563 ? -37.865 4.376 58.337 1.00 30.30 563 GLY A N 1
ATOM 3886 C CA . GLY A 1 563 ? -37.213 5.680 58.347 1.00 30.30 563 GLY A CA 1
ATOM 3887 C C . GLY A 1 563 ? -35.881 5.628 59.095 1.00 30.30 563 GLY A C 1
ATOM 3888 O O . GLY A 1 563 ? -35.786 5.009 60.153 1.00 30.30 563 GLY A O 1
ATOM 3889 N N . GLY A 1 564 ? -34.871 6.302 58.545 1.00 29.44 564 GLY A N 1
ATOM 3890 C CA . GLY A 1 564 ? -33.698 6.750 59.289 1.00 29.44 564 GLY A CA 1
ATOM 3891 C C . GLY A 1 564 ? -34.025 8.072 59.978 1.00 29.44 564 GLY A C 1
ATOM 3892 O O . GLY A 1 564 ? -34.501 9.004 59.333 1.00 29.44 564 GLY A O 1
ATOM 3893 N N . ASN A 1 565 ? -33.803 8.133 61.288 1.00 30.67 565 ASN A N 1
ATOM 3894 C CA . ASN A 1 565 ? -33.997 9.319 62.111 1.00 30.67 565 ASN A CA 1
ATOM 3895 C C . ASN A 1 565 ? -32.659 9.643 62.789 1.00 30.67 565 ASN A C 1
ATOM 3897 O O . ASN A 1 565 ? -32.147 8.821 63.542 1.00 30.67 565 ASN A O 1
ATOM 3901 N N . PHE A 1 566 ? -32.101 10.823 62.521 1.00 29.36 566 PHE A N 1
ATOM 3902 C CA . PHE A 1 566 ? -31.054 11.438 63.340 1.00 29.36 566 PHE A CA 1
ATOM 3903 C C . PHE A 1 566 ? -31.337 12.946 63.433 1.00 29.36 566 PHE A C 1
ATOM 3905 O O . PHE A 1 566 ? -30.985 13.736 62.562 1.00 29.36 566 PHE A O 1
ATOM 3912 N N . GLY A 1 567 ? -32.019 13.333 64.509 1.00 30.83 567 GLY A N 1
ATOM 3913 C CA . GLY A 1 567 ? -31.856 14.619 65.194 1.00 30.83 567 GLY A CA 1
ATOM 3914 C C . GLY A 1 567 ? -31.374 14.285 66.612 1.00 30.83 567 GLY A C 1
ATOM 3915 O O . GLY A 1 567 ? -31.663 13.201 67.100 1.00 30.83 567 GLY A O 1
ATOM 3916 N N . ARG A 1 568 ? -30.666 15.118 67.371 1.00 34.75 568 ARG A N 1
ATOM 3917 C CA . ARG A 1 568 ? -30.660 16.578 67.446 1.00 34.75 568 ARG A CA 1
ATOM 3918 C C . ARG A 1 568 ? -29.582 16.986 68.478 1.00 34.75 568 ARG A C 1
ATOM 3920 O O . ARG A 1 568 ? -29.274 16.205 69.367 1.00 34.75 568 ARG A O 1
ATOM 3927 N N . ARG A 1 569 ? -29.249 18.283 68.448 1.00 30.09 569 ARG A N 1
ATOM 3928 C CA . ARG A 1 569 ? -28.842 19.188 69.552 1.00 30.09 569 ARG A CA 1
ATOM 3929 C C . ARG A 1 569 ? -27.350 19.430 69.842 1.00 30.09 569 ARG A C 1
ATOM 3931 O O . ARG A 1 569 ? -26.554 18.540 70.092 1.00 30.09 569 ARG A O 1
ATOM 3938 N N . ARG A 1 570 ? -27.085 20.742 69.841 1.00 35.72 570 ARG A N 1
ATOM 3939 C CA . ARG A 1 570 ? -25.914 21.515 70.259 1.00 35.72 570 ARG A CA 1
ATOM 3940 C C . ARG A 1 570 ? -25.667 21.410 71.770 1.00 35.72 570 ARG A C 1
ATOM 3942 O O . ARG A 1 570 ? -26.638 21.419 72.521 1.00 35.72 570 ARG A O 1
ATOM 3949 N N . HIS A 1 571 ? -24.402 21.517 72.174 1.00 29.69 571 HIS A N 1
ATOM 3950 C CA . HIS A 1 571 ? -23.972 22.349 73.304 1.00 29.69 571 HIS A CA 1
ATOM 3951 C C . HIS A 1 571 ? -22.472 22.681 73.183 1.00 29.69 571 HIS A C 1
ATOM 3953 O O . HIS A 1 571 ? -21.650 21.779 73.068 1.00 29.69 571 HIS A O 1
ATOM 3959 N N . SER A 1 572 ? -22.143 23.977 73.193 1.00 32.09 572 SER A N 1
ATOM 3960 C CA . SER A 1 572 ? -20.824 24.511 73.588 1.00 32.09 572 SER A CA 1
ATOM 3961 C C . SER A 1 572 ? -20.656 24.379 75.107 1.00 32.09 572 SER A C 1
ATOM 3963 O O . SER A 1 572 ? -21.672 24.376 75.814 1.00 32.09 572 SER A O 1
ATOM 3965 N N . PRO A 1 573 ? -19.409 24.319 75.609 1.00 45.94 573 PRO A N 1
ATOM 3966 C CA . PRO A 1 573 ? -18.830 25.524 76.217 1.00 45.94 573 PRO A CA 1
ATOM 3967 C C . PRO A 1 573 ? -17.328 25.751 75.943 1.00 45.94 573 PRO A C 1
ATOM 3969 O O . PRO A 1 573 ? -16.570 24.826 75.663 1.00 45.94 573 PRO A O 1
ATOM 3972 N N . ASP A 1 574 ? -16.943 27.023 76.065 1.00 35.44 574 ASP A N 1
ATOM 3973 C CA . ASP A 1 574 ? -15.584 27.547 76.246 1.00 35.44 574 ASP A CA 1
ATOM 3974 C C . ASP A 1 574 ? -14.875 26.952 77.478 1.00 35.44 574 ASP A C 1
ATOM 3976 O O . ASP A 1 574 ? -15.493 26.846 78.537 1.00 35.44 574 ASP A O 1
ATOM 3980 N N . HIS A 1 575 ? -13.560 26.704 77.384 1.00 32.00 575 HIS A N 1
ATOM 3981 C CA . HIS A 1 575 ? -12.573 27.176 78.371 1.00 32.00 575 HIS A CA 1
ATOM 3982 C C . HIS A 1 575 ? -11.113 27.039 77.880 1.00 32.00 575 HIS A C 1
ATOM 3984 O O . HIS A 1 575 ? -10.772 26.184 77.070 1.00 32.00 575 HIS A O 1
ATOM 3990 N N . ARG A 1 576 ? -10.289 27.965 78.386 1.00 32.81 576 ARG A N 1
ATOM 3991 C CA . ARG A 1 576 ? -8.906 28.358 78.043 1.00 32.81 576 ARG A CA 1
ATOM 3992 C C . ARG A 1 576 ? -7.780 27.431 78.554 1.00 32.81 576 ARG A C 1
ATOM 3994 O O . ARG A 1 576 ? -8.006 26.624 79.445 1.00 32.81 576 ARG A O 1
ATOM 4001 N N . HIS A 1 577 ? -6.560 27.791 78.111 1.00 30.64 577 HIS A N 1
ATOM 4002 C CA . HIS A 1 577 ? -5.193 27.433 78.559 1.00 30.64 577 HIS A CA 1
ATOM 4003 C C . HIS A 1 577 ? -4.657 26.093 78.033 1.00 30.64 577 HIS A C 1
ATOM 4005 O O . HIS A 1 577 ? -5.354 25.096 78.073 1.00 30.64 577 HIS A O 1
ATOM 4011 N N . GLY A 1 578 ? -3.426 25.963 77.536 1.00 29.00 578 GLY A N 1
ATOM 4012 C CA . GLY A 1 578 ? -2.300 26.877 77.370 1.00 29.00 578 GLY A CA 1
ATOM 4013 C C . GLY A 1 578 ? -1.075 26.066 76.906 1.00 29.00 578 GLY A C 1
ATOM 4014 O O . GLY A 1 578 ? -1.026 24.859 77.104 1.00 29.00 578 GLY A O 1
ATOM 4015 N N . ASP A 1 579 ? -0.121 26.767 76.300 1.00 29.81 579 ASP A N 1
ATOM 4016 C CA . ASP A 1 579 ? 1.309 26.454 76.202 1.00 29.81 579 ASP A CA 1
ATOM 4017 C C . ASP A 1 579 ? 1.866 25.268 75.380 1.00 29.81 579 ASP A C 1
ATOM 4019 O O . ASP A 1 579 ? 1.892 24.109 75.773 1.00 29.81 579 ASP A O 1
ATOM 4023 N N . SER A 1 580 ? 2.609 25.699 74.350 1.00 32.62 580 SER A N 1
ATOM 4024 C CA . SER A 1 580 ? 4.056 25.471 74.173 1.00 32.62 580 SER A CA 1
ATOM 4025 C C . SER A 1 580 ? 4.565 24.305 73.305 1.00 32.62 580 SER A C 1
ATOM 4027 O O . SER A 1 580 ? 4.386 23.131 73.587 1.00 32.62 580 SER A O 1
ATOM 4029 N N . ARG A 1 581 ? 5.302 24.730 72.260 1.00 34.31 581 ARG A N 1
ATOM 4030 C CA . ARG A 1 581 ? 6.602 24.240 71.750 1.00 34.31 581 ARG A CA 1
ATOM 4031 C C . ARG A 1 581 ? 6.826 22.720 71.655 1.00 34.31 581 ARG A C 1
ATOM 4033 O O . ARG A 1 581 ? 6.999 22.058 72.664 1.00 34.31 581 ARG A O 1
ATOM 4040 N N . CYS A 1 582 ? 7.111 22.228 70.448 1.00 31.73 582 CYS A N 1
ATOM 4041 C CA . CYS A 1 582 ? 8.487 21.938 70.004 1.00 31.73 582 CYS A CA 1
ATOM 4042 C C . CYS A 1 582 ? 8.514 21.262 68.628 1.00 31.73 582 CYS A C 1
ATOM 4044 O O . CYS A 1 582 ? 7.621 20.509 68.256 1.00 31.73 582 CYS A O 1
ATOM 4046 N N . ALA A 1 583 ? 9.586 21.556 67.900 1.00 39.88 583 ALA A N 1
ATOM 4047 C CA . ALA A 1 583 ? 9.961 20.975 66.625 1.00 39.88 583 ALA A CA 1
ATOM 4048 C C . ALA A 1 583 ? 10.350 19.490 66.730 1.00 39.88 583 ALA A C 1
ATOM 4050 O O . ALA A 1 583 ? 11.015 19.097 67.692 1.00 39.88 583 ALA A O 1
ATOM 4051 N N . ARG A 1 584 ? 10.044 18.721 65.681 1.00 40.84 584 ARG A N 1
ATOM 4052 C CA . ARG A 1 584 ? 11.001 17.931 64.887 1.00 40.84 584 ARG A CA 1
ATOM 4053 C C . ARG A 1 584 ? 10.354 17.453 63.596 1.00 40.84 584 ARG A C 1
ATOM 4055 O O . ARG A 1 584 ? 9.157 17.102 63.648 1.00 40.84 584 ARG A O 1
#

Radius of gyration: 35.64 Å; chains: 1; bounding box: 105×67×157 Å

Sequence (584 aa):
MARRLSRKTLCSSLAIATALVMAPRPALAQSFIGTVNSSVGANVHLQGNGITVINVQNTQAVINWTATGASNNGVITFQPAGTTASFRGNSQFAVLNRVTPGVAGSSILLDGIIETQSNSSGGGGTIFFSSPNGVIIGQNAVIDVGSLGLTALPVASDADGNWISGFGTSAQTISFGPAVNPNAFVRVNPGATLAVRNSDNYIALVAPKVDVQGTIKTDGVAALVAAEQATLTIRDNGLWDIIVGTGTTDPNGIVLNGAIARNTAAVGGNHTAYLVSVAKNDAVTMLFNSGSKLGFDVAGSAGIEGNSVVLSAGASVLNGGVASYPAGAGNSNITLDGVSTDSRLTAIAHGTINVNSDGGASTYGGDVTLAASGQINVAATNNNLTFARTLTATTDRIGAPGGDATAGDISIGASNGKTLHFAGATVLSADGTGGSATTGTGTGGNGTGGTITIAPTGGTVSFSQLTATARGVGGAGSVQGGIGQGGTVSIGSSGGTLLSTGTLSADASGVGGASSGRAARVMAARRGSRWMAERRRSPDCPSRPTRPAGGRCAWWNRIRRSGGNFGRRRHSPDHRHGDSRCAR

InterPro domains:
  IPR008638 Filamentous haemagglutinin FhaB/tRNA nuclease CdiA-like, TPS domain [SM00912] (48-159)
  IPR011050 Pectin lyase fold/virulence factor [SSF51126] (44-262)
  IPR012334 Pectin lyase fold [G3DSA:2.160.20.10] (33-337)

Secondary structure (DSSP, 8-state):
------------------------PPP---SS-EEEEEEESEEEEEETTTEEEEEE-SSEEEEEEEE-SPEETTEEEEE-TT-EEEEEESSS-EEEEEEEESSTT-EEEE-SEEEEEESSSS---EEEEE-TTEEEE-TT-EEEESEEEEESS-B---TT---SBTTTSSEEEEEEPPPS-TT-EEEE-TT-EEEE-STT-EEEEEESEEEE-SEEEESSEEEEEEEEEEEEEEETTS--EEEEEEEB--TTSEEE-SEEE-S---S-S--EEEEEE-BSSS-EEEEE-TT-B-S---TT-S--TT-EEEEEESEEEETTEEEEEESSSS-EEEEEES-EESSEEEEEESSEEEEE-SSS-EEE-S-EEEEESSEEEEEESSS-EEESS-EEEE--EEPSTT--EE--EEEEEEBTT-EEEEEEEEEEE--EEPPPB-STTPBPPPEE--EEEE--BBSEEEEEEEEEE--EEPPPBSSBPPPEE--EEEE--SSSEEEESS-EEEE--EEPPPB-SS-----------------PPPP---------------------------------------------